Protein AF-A0AAD9QAN6-F1 (afdb_monomer_lite)

Sequence (415 aa):
MSTEQILPIGLWKPCEARKQFRTNPDLEGKSSSGYCAGYLQANLAILPASLADDFEQFCEINKAPCPLLYRSGVGEVTAGSFASDSDVSSKHLKELQCINVYNQHTLYTLGSFSCPMVVSMRPIKKDQIEKAVVVTSAYNSVHGAPIHIGDPTVIGIHNVNRPEFGCPSDIGDLIPVFWACGVTSSLAVRSAKSPLSFSHYPGSMFICDVTVDEYFTTHKAEHGKEEPRLVTLADHPNYLASVCSASAMTKIDKLAEILWRSPRQVGVSNGHLPFGDAFLKIAVRLSHASSIVICFLHENEILSTQRASTSDGILALLALVKAFQALHKKVRILTQHGTHLLQEKITACLAEEQITTDLVRVIEWDDSYDVKERLFDGKINHRLDAMVALQSVTKTENNKRDENDPFERFLQEGK

InterPro domains:
  IPR009906 D-glutamate cyclase-like domain [PF07286] (85-209)
  IPR038021 Putative hydro-lyase [SSF160920] (10-210)

Organism: Acropora cervicornis (NCBI:txid6130)

Foldseek 3Di:
DDPPPPDPQQPDQQVRVQVCCVPPPVCPLPFCPNHPPQFDWAWDKDDDPVCQVQLVVLCVQVVFQRPDPDDDDDVDQDPCVFANPGGNDDPDDDDDDDFDDQDDDWRDATDLFTDGWDKDKDFAAPVCLFVVQQVQLFQRNAFHGFPWKKDSVLSNDPDQQPHSDDHGDDNVNTIITITTHNCSSVVRQVSSVDPPMDIDNVNHTRTTNHGSVNCCVVVGDPCHPWGWGKAWLDDPPMTTIDIDTPVRVVVQVVVLVVVPVDVPDDDDDDPARPCHCVSVSVVVLQLQAQEEEEEQEDDDDLPPDPDDPPDPLLVVVLVVLVVCLVVVHQYEYEYQDDQVVSLVVSCVSCVVVVGDCPRYGYDHDDPPDDVVCVRDPDDDPPRRYYYHYRDDDPPPPPDDDPPPDVVVVVVVVVD

pLDDT: mean 77.27, std 16.22, range [31.88, 95.81]

Secondary structure (DSSP, 8-state):
--------TT---HHHHHHHHHH-GGGTT---TTSSTTEEEE--EE--HHHHHHHHHHHHHTTTT------PPTT---BTTTBTT-----S--------------BPPPBTTB--BPPEEEEEE-GGGHHHHHHHHHT-TTTT-S-SEEE-GGGGT-S-TTS-SSS-----TTSEEEEEE-THHHHHHHHHTT-TT-EEPPTT-PEEEEEEHHHHHHHS--TTTTPPEEEEEEE-SSS-EEEEEEHHHHHHHHHHHHHHH--TT-TT--SSS-TTTTHHHHHHHHHHH-SEEEEEEE--SSTTT-SS----HHHHHHHHHHHHHHHTT-EEEEEESS-HHHHHHHHHHHHHTTT---TTEEEEE--SSS-HHHHHSSSS--TTTSEEEEEE-----TTS---TT-HHHHHHHH--

Structure (mmCIF, N/CA/C/O backbone):
data_AF-A0AAD9QAN6-F1
#
_entry.id   AF-A0AAD9QAN6-F1
#
loop_
_atom_site.group_PDB
_atom_site.id
_atom_site.type_symbol
_atom_site.label_atom_id
_atom_site.label_alt_id
_atom_site.label_comp_id
_atom_site.label_asym_id
_atom_site.label_entity_id
_atom_site.label_seq_id
_atom_site.pdbx_PDB_ins_code
_atom_site.Cartn_x
_atom_site.Cartn_y
_atom_site.Cartn_z
_atom_site.occupancy
_atom_site.B_iso_or_equiv
_atom_site.auth_seq_id
_atom_site.auth_comp_id
_atom_site.auth_asym_id
_atom_site.auth_atom_id
_atom_site.pdbx_PDB_model_num
ATOM 1 N N . MET A 1 1 ? 22.913 -11.140 -47.896 1.00 32.59 1 MET A N 1
ATOM 2 C CA . MET A 1 1 ? 21.792 -10.475 -47.204 1.00 32.59 1 MET A CA 1
ATOM 3 C C . MET A 1 1 ? 20.994 -11.558 -46.506 1.00 32.59 1 MET A C 1
ATOM 5 O O . MET A 1 1 ? 20.189 -12.218 -47.147 1.00 32.59 1 MET A O 1
ATOM 9 N N . SER A 1 2 ? 21.312 -11.838 -45.245 1.00 32.47 2 SER A N 1
ATOM 10 C CA . SER A 1 2 ? 20.499 -12.721 -44.413 1.00 32.47 2 SER A CA 1
ATOM 11 C C . SER A 1 2 ? 19.299 -11.914 -43.936 1.00 32.47 2 SER A C 1
ATOM 13 O O . SER A 1 2 ? 19.459 -10.947 -43.197 1.00 32.47 2 SER A O 1
ATOM 15 N N . THR A 1 3 ? 18.113 -12.272 -44.407 1.00 35.22 3 THR A N 1
ATOM 16 C CA . THR A 1 3 ? 16.846 -11.828 -43.833 1.00 35.22 3 THR A CA 1
ATOM 17 C C . THR A 1 3 ? 16.792 -12.321 -42.388 1.00 35.22 3 THR A C 1
ATOM 19 O O . THR A 1 3 ? 16.498 -13.490 -42.148 1.00 35.22 3 THR A O 1
ATOM 22 N N . GLU A 1 4 ? 17.145 -11.456 -41.427 1.00 40.34 4 GLU A N 1
ATOM 23 C CA . GLU A 1 4 ? 16.850 -11.681 -40.009 1.00 40.34 4 GLU A CA 1
ATOM 24 C C . GLU A 1 4 ? 15.336 -11.912 -39.915 1.00 40.34 4 GLU A C 1
ATOM 26 O O . GLU A 1 4 ? 14.538 -11.006 -40.161 1.00 40.34 4 GLU A O 1
ATOM 31 N N . GLN A 1 5 ? 14.937 -13.161 -39.657 1.00 37.56 5 GLN A N 1
ATOM 32 C CA . GLN A 1 5 ? 13.558 -13.494 -39.333 1.00 37.56 5 GLN A CA 1
ATOM 33 C C . GLN A 1 5 ? 13.184 -12.667 -38.105 1.00 37.56 5 GLN A C 1
ATOM 35 O O . GLN A 1 5 ? 13.717 -12.889 -37.019 1.00 37.56 5 GLN A O 1
ATOM 40 N N . ILE A 1 6 ? 12.293 -11.694 -38.290 1.00 45.66 6 ILE A N 1
ATOM 41 C CA . ILE A 1 6 ? 11.692 -10.943 -37.193 1.00 45.66 6 ILE A CA 1
ATOM 42 C C . ILE A 1 6 ? 10.898 -11.970 -36.384 1.00 45.66 6 ILE A C 1
ATOM 44 O O . ILE A 1 6 ? 9.807 -12.380 -36.782 1.00 45.66 6 ILE A O 1
ATOM 48 N N . LEU A 1 7 ? 11.497 -12.457 -35.294 1.00 47.81 7 LEU A N 1
ATOM 49 C CA . LEU A 1 7 ? 10.829 -13.325 -34.331 1.00 47.81 7 LEU A CA 1
ATOM 50 C C . LEU A 1 7 ? 9.516 -12.649 -33.907 1.00 47.81 7 LEU A C 1
ATOM 52 O O . LEU A 1 7 ? 9.515 -11.430 -33.701 1.00 47.81 7 LEU A O 1
ATOM 56 N N . PRO A 1 8 ? 8.406 -13.397 -33.785 1.00 51.81 8 PRO A N 1
ATOM 57 C CA . PRO A 1 8 ? 7.130 -12.813 -33.405 1.00 51.81 8 PRO A CA 1
ATOM 58 C C . PRO A 1 8 ? 7.237 -12.111 -32.045 1.00 51.81 8 PRO A C 1
ATOM 60 O O . PRO A 1 8 ? 7.997 -12.527 -31.164 1.00 51.81 8 PRO A O 1
ATOM 63 N N . ILE A 1 9 ? 6.455 -11.037 -31.902 1.00 53.75 9 ILE A N 1
ATOM 64 C CA . ILE A 1 9 ? 6.260 -10.261 -30.671 1.00 53.75 9 ILE A CA 1
ATOM 65 C C . ILE A 1 9 ? 6.016 -11.245 -29.513 1.00 53.75 9 ILE A C 1
ATOM 67 O O . ILE A 1 9 ? 4.981 -11.906 -29.478 1.00 53.75 9 ILE A O 1
ATOM 71 N N . GLY A 1 10 ? 7.002 -11.396 -28.621 1.00 57.03 10 GLY A N 1
ATOM 72 C CA . GLY A 1 10 ? 6.934 -12.292 -27.455 1.00 57.03 10 GLY A CA 1
ATOM 73 C C . GLY A 1 10 ? 8.056 -13.332 -27.305 1.00 57.03 10 GLY A C 1
ATOM 74 O O . GLY A 1 10 ? 8.149 -13.933 -26.239 1.00 57.03 10 GLY A O 1
ATOM 75 N N . LEU A 1 11 ? 8.932 -13.533 -28.302 1.00 68.94 11 LEU A N 1
ATOM 76 C CA . LEU A 1 11 ? 10.045 -14.511 -28.226 1.00 68.94 11 LEU A CA 1
ATOM 77 C C . LEU A 1 11 ? 11.456 -13.901 -28.198 1.00 68.94 11 LEU A C 1
ATOM 79 O O . LEU A 1 11 ? 12.442 -14.634 -28.244 1.00 68.94 11 LEU A O 1
ATOM 83 N N . TRP A 1 12 ? 11.577 -12.576 -28.139 1.00 83.25 12 TRP A N 1
ATOM 84 C CA . TRP A 1 12 ? 12.886 -11.922 -28.108 1.00 83.25 12 TRP A CA 1
ATOM 85 C C . TRP A 1 12 ? 13.634 -12.202 -26.810 1.00 83.25 12 TRP A C 1
ATOM 87 O O . TRP A 1 12 ? 13.055 -12.159 -25.720 1.00 83.25 12 TRP A O 1
ATOM 97 N N . LYS A 1 13 ? 14.949 -12.400 -26.927 1.00 88.94 13 LYS A N 1
ATOM 98 C CA . LYS A 1 13 ? 15.855 -12.259 -25.784 1.00 88.94 13 LYS A CA 1
ATOM 99 C C . LYS A 1 13 ? 15.938 -10.782 -25.368 1.00 88.94 13 LYS A C 1
ATOM 101 O O . LYS A 1 13 ? 15.764 -9.907 -26.219 1.00 88.94 13 LYS A O 1
ATOM 106 N N . PRO A 1 14 ? 16.251 -10.470 -24.099 1.00 92.31 14 PRO A N 1
ATOM 107 C CA . PRO A 1 14 ? 16.346 -9.087 -23.622 1.00 92.31 14 PRO A CA 1
ATOM 108 C C . PRO A 1 14 ? 17.206 -8.153 -24.490 1.00 92.31 14 PRO A C 1
ATOM 110 O O . PRO A 1 14 ? 16.765 -7.055 -24.829 1.00 92.31 14 PRO A O 1
ATOM 113 N N . CYS A 1 15 ? 18.392 -8.596 -24.919 1.00 91.38 15 CYS A N 1
ATOM 114 C CA . CYS A 1 15 ? 19.275 -7.809 -25.788 1.00 91.38 15 CYS A CA 1
ATOM 115 C C . CYS A 1 15 ? 18.657 -7.521 -27.168 1.00 91.38 15 CYS A C 1
ATOM 117 O O . CYS A 1 15 ? 18.738 -6.403 -27.678 1.00 91.38 15 CYS A O 1
ATOM 119 N N . GLU A 1 16 ? 17.965 -8.499 -27.757 1.00 90.19 16 GLU A N 1
ATOM 120 C CA . GLU A 1 16 ? 17.254 -8.339 -29.028 1.00 90.19 16 GLU A CA 1
ATOM 121 C C . GLU A 1 16 ? 16.113 -7.332 -28.882 1.00 90.19 16 GLU A C 1
ATOM 123 O O . GLU A 1 16 ? 15.977 -6.438 -29.715 1.00 90.19 16 GLU A O 1
ATOM 128 N N . ALA A 1 17 ? 15.343 -7.417 -27.793 1.00 90.12 17 ALA A N 1
ATOM 129 C CA . ALA A 1 17 ? 14.274 -6.469 -27.509 1.00 90.12 17 ALA A CA 1
ATOM 130 C C . ALA A 1 17 ? 14.817 -5.043 -27.335 1.00 90.12 17 ALA A C 1
ATOM 132 O O . ALA A 1 17 ? 14.323 -4.121 -27.984 1.00 90.12 17 ALA A O 1
ATOM 133 N N . ARG A 1 18 ? 15.877 -4.850 -26.535 1.00 90.38 18 ARG A N 1
ATOM 134 C CA . ARG A 1 18 ? 16.528 -3.536 -26.371 1.00 90.38 18 ARG A CA 1
ATOM 135 C C . ARG A 1 18 ? 17.054 -2.989 -27.700 1.00 90.38 18 ARG A C 1
ATOM 137 O O . ARG A 1 18 ? 16.870 -1.806 -27.981 1.00 90.38 18 ARG A O 1
ATOM 144 N N . LYS A 1 19 ? 17.649 -3.835 -28.552 1.00 89.62 19 LYS A N 1
ATOM 145 C CA . LYS A 1 19 ? 18.063 -3.456 -29.914 1.00 89.62 19 LYS A CA 1
ATOM 146 C C . LYS A 1 19 ? 16.864 -2.981 -30.740 1.00 89.62 19 LYS A C 1
ATOM 148 O O . LYS A 1 19 ? 16.941 -1.900 -31.313 1.00 89.62 19 LYS A O 1
ATOM 153 N N . GLN A 1 20 ? 15.759 -3.730 -30.749 1.00 89.25 20 GLN A N 1
ATOM 154 C CA . GLN A 1 20 ? 14.541 -3.367 -31.481 1.00 89.25 20 GLN A CA 1
ATOM 155 C C . GLN A 1 20 ? 13.954 -2.034 -31.001 1.00 89.25 20 GLN A C 1
ATOM 157 O O . GLN A 1 20 ? 13.713 -1.161 -31.828 1.00 89.25 20 GLN A O 1
ATOM 162 N N . PHE A 1 21 ? 13.809 -1.818 -29.689 1.00 87.44 21 PHE A N 1
ATOM 163 C CA . PHE A 1 21 ? 13.335 -0.535 -29.147 1.00 87.44 21 PHE A CA 1
ATOM 164 C C . PHE A 1 21 ? 14.256 0.645 -29.495 1.00 87.44 21 PHE A C 1
ATOM 166 O O . PHE A 1 21 ? 13.785 1.771 -29.628 1.00 87.44 21 PHE A O 1
ATOM 173 N N . ARG A 1 22 ? 15.561 0.401 -29.671 1.00 85.31 22 ARG A N 1
ATOM 174 C CA . ARG A 1 22 ? 16.538 1.432 -30.049 1.00 85.31 22 ARG A CA 1
ATOM 175 C C . ARG A 1 22 ? 16.505 1.771 -31.541 1.00 85.31 22 ARG A C 1
ATOM 177 O O . ARG A 1 22 ? 16.768 2.914 -31.904 1.00 85.31 22 ARG A O 1
ATOM 184 N N . THR A 1 23 ? 16.250 0.788 -32.407 1.00 87.06 23 THR A N 1
ATOM 185 C CA . THR A 1 23 ? 16.418 0.943 -33.863 1.00 87.06 23 THR A CA 1
ATOM 186 C C . THR A 1 23 ? 15.120 0.982 -34.657 1.00 87.06 23 THR A C 1
ATOM 188 O O . THR A 1 23 ? 15.164 1.387 -35.814 1.00 87.06 23 THR A O 1
ATOM 191 N N . ASN A 1 24 ? 13.993 0.544 -34.089 1.00 87.00 24 ASN A N 1
ATOM 192 C CA . ASN A 1 24 ? 12.708 0.463 -34.780 1.00 87.00 24 ASN A CA 1
ATOM 193 C C . ASN A 1 24 ? 11.779 1.627 -34.368 1.00 87.00 24 ASN A C 1
ATOM 195 O O . ASN A 1 24 ? 11.236 1.600 -33.260 1.00 87.00 24 ASN A O 1
ATOM 199 N N . PRO A 1 25 ? 11.543 2.619 -35.250 1.00 83.69 25 PRO A N 1
ATOM 200 C CA . PRO A 1 25 ? 10.661 3.752 -34.962 1.00 83.69 25 PRO A CA 1
ATOM 201 C C . PRO A 1 25 ? 9.211 3.354 -34.653 1.00 83.69 25 PRO A C 1
ATOM 203 O O . PRO A 1 25 ? 8.543 4.040 -33.884 1.00 83.69 25 PRO A O 1
ATOM 206 N N . ASP A 1 26 ? 8.724 2.226 -35.183 1.00 85.38 26 ASP A N 1
ATOM 207 C CA . ASP A 1 26 ? 7.343 1.769 -34.959 1.00 85.38 26 ASP A CA 1
ATOM 208 C C . ASP A 1 26 ? 7.092 1.326 -33.507 1.00 85.38 26 ASP A C 1
ATOM 210 O O . ASP A 1 26 ? 5.942 1.233 -33.057 1.00 85.38 26 ASP A O 1
ATOM 214 N N . LEU A 1 27 ? 8.171 1.048 -32.766 1.00 81.62 27 LEU A N 1
ATOM 215 C CA . LEU A 1 27 ? 8.137 0.668 -31.356 1.00 81.62 27 LEU A CA 1
ATOM 216 C C . LEU A 1 27 ? 8.284 1.861 -30.404 1.00 81.62 27 LEU A C 1
ATOM 218 O O . LEU A 1 27 ? 8.189 1.683 -29.188 1.00 81.62 27 LEU A O 1
ATOM 222 N N . GLU A 1 28 ? 8.477 3.077 -30.916 1.00 79.00 28 GLU A N 1
ATOM 223 C CA . GLU A 1 28 ? 8.633 4.265 -30.081 1.00 79.00 28 GLU A CA 1
ATOM 224 C C . GLU A 1 28 ? 7.360 4.530 -29.253 1.00 79.00 28 GLU A C 1
ATOM 226 O O . GLU A 1 28 ? 6.257 4.675 -29.783 1.00 79.00 28 GLU A O 1
ATOM 231 N N . GLY A 1 29 ? 7.504 4.572 -27.923 1.00 74.00 29 GLY A N 1
ATOM 232 C CA . GLY A 1 29 ? 6.384 4.750 -26.990 1.00 74.00 29 GLY A CA 1
ATOM 233 C C . GLY A 1 29 ? 5.428 3.553 -26.898 1.00 74.00 29 GLY A C 1
ATOM 234 O O . GLY A 1 29 ? 4.379 3.659 -26.263 1.00 74.00 29 GLY A O 1
ATOM 235 N N . LYS A 1 30 ? 5.754 2.410 -27.520 1.00 80.31 30 LYS A N 1
ATOM 236 C CA . LYS A 1 30 ? 4.988 1.170 -27.349 1.00 80.31 30 LYS A CA 1
ATOM 237 C C . LYS A 1 30 ? 5.286 0.535 -25.995 1.00 80.31 30 LYS A C 1
ATOM 239 O O . LYS A 1 30 ? 6.356 0.719 -25.412 1.00 80.31 30 LYS A O 1
ATOM 244 N N . SER A 1 31 ? 4.324 -0.238 -25.501 1.00 81.12 31 SER A N 1
ATOM 245 C CA . SER A 1 31 ? 4.491 -0.959 -24.245 1.00 81.12 31 SER A CA 1
ATOM 246 C C . SER A 1 31 ? 5.519 -2.090 -24.373 1.00 81.12 31 SER A C 1
ATOM 248 O O . SER A 1 31 ? 5.536 -2.803 -25.374 1.00 81.12 31 SER A O 1
ATOM 250 N N . SER A 1 32 ? 6.331 -2.281 -23.330 1.00 83.69 32 SER A N 1
ATOM 251 C CA . SER A 1 32 ? 7.203 -3.442 -23.117 1.00 83.69 32 SER A CA 1
ATOM 252 C C . SER A 1 32 ? 6.453 -4.659 -22.556 1.00 83.69 32 SER A C 1
ATOM 254 O O . SER A 1 32 ? 7.053 -5.721 -22.370 1.00 83.69 32 SER A O 1
ATOM 256 N N . SER A 1 33 ? 5.149 -4.532 -22.278 1.00 79.25 33 SER A N 1
ATOM 257 C CA . SER A 1 33 ? 4.324 -5.622 -21.756 1.00 79.25 33 SER A CA 1
ATOM 258 C C . SER A 1 33 ? 4.270 -6.790 -22.742 1.00 79.25 33 SER A C 1
ATOM 260 O O . SER A 1 33 ? 4.086 -6.598 -23.943 1.00 79.25 33 SER A O 1
ATOM 262 N N . GLY A 1 34 ? 4.446 -8.009 -22.232 1.00 77.12 34 GLY A N 1
ATOM 263 C CA . GLY A 1 34 ? 4.433 -9.236 -23.033 1.00 77.12 34 GLY A CA 1
ATOM 264 C C . GLY A 1 34 ? 5.744 -9.553 -23.763 1.00 77.12 34 GLY A C 1
ATOM 265 O O . GLY A 1 34 ? 5.877 -10.657 -24.286 1.00 77.12 34 GLY A O 1
ATOM 266 N N . TYR A 1 35 ? 6.730 -8.650 -23.765 1.00 85.75 35 TYR A N 1
ATOM 267 C CA . TYR A 1 35 ? 8.072 -8.943 -24.276 1.00 85.75 35 TYR A CA 1
ATOM 268 C C . TYR A 1 35 ? 8.954 -9.562 -23.188 1.00 85.75 35 TYR A C 1
ATOM 270 O O . TYR A 1 35 ? 8.896 -9.153 -22.028 1.00 85.75 35 TYR A O 1
ATOM 278 N N . CYS A 1 36 ? 9.800 -10.521 -23.582 1.00 87.69 36 CYS A N 1
ATOM 279 C CA . CYS A 1 36 ? 10.790 -11.164 -22.712 1.00 87.69 36 CYS A CA 1
ATOM 280 C C . CYS A 1 36 ? 10.171 -11.732 -21.417 1.00 87.69 36 CYS A C 1
ATOM 282 O O . CYS A 1 36 ? 10.612 -11.413 -20.314 1.00 87.69 36 CYS A O 1
ATOM 284 N N . ALA A 1 37 ? 9.125 -12.557 -21.540 1.00 85.94 37 ALA A N 1
ATOM 285 C CA . ALA A 1 37 ? 8.458 -13.162 -20.387 1.00 85.94 37 ALA A CA 1
ATOM 286 C C . ALA A 1 37 ? 9.455 -13.917 -19.481 1.00 85.94 37 ALA A C 1
ATOM 288 O O . ALA A 1 37 ? 10.302 -14.662 -19.968 1.00 85.94 37 ALA A O 1
ATOM 289 N N . GLY A 1 38 ? 9.347 -13.713 -18.165 1.00 87.00 38 GLY A N 1
ATOM 290 C CA . GLY A 1 38 ? 10.261 -14.281 -17.164 1.00 87.00 38 GLY A CA 1
ATOM 291 C C . GLY A 1 38 ? 11.486 -13.414 -16.848 1.00 87.00 38 GLY A C 1
ATOM 292 O O . GLY A 1 38 ? 12.133 -13.640 -15.826 1.00 87.00 38 GLY A O 1
ATOM 293 N N . TYR A 1 39 ? 11.775 -12.391 -17.656 1.00 91.12 39 TYR A N 1
ATOM 294 C CA . TYR A 1 39 ? 12.833 -11.421 -17.371 1.00 91.12 39 TYR A CA 1
ATOM 295 C C . TYR A 1 39 ? 12.327 -10.249 -16.535 1.00 91.12 39 TYR A C 1
ATOM 297 O O . TYR A 1 39 ? 11.172 -9.829 -16.649 1.00 91.12 39 TYR A O 1
ATOM 305 N N . LEU A 1 40 ? 13.205 -9.716 -15.685 1.00 90.38 40 LEU A N 1
ATOM 306 C CA . LEU A 1 40 ? 12.904 -8.544 -14.877 1.00 90.38 40 LEU A CA 1
ATOM 307 C C . LEU A 1 40 ? 12.719 -7.320 -15.788 1.00 90.38 40 LEU A C 1
ATOM 309 O O . LEU A 1 40 ? 13.498 -7.088 -16.715 1.00 90.38 40 LEU A O 1
ATOM 313 N N . GLN A 1 41 ? 11.687 -6.525 -15.512 1.00 90.31 41 GLN A N 1
ATOM 314 C CA . GLN A 1 41 ? 11.492 -5.217 -16.130 1.00 90.31 41 GLN A CA 1
ATOM 315 C C . GLN A 1 41 ? 11.511 -4.147 -15.040 1.00 90.31 41 GLN A C 1
ATOM 317 O O . GLN A 1 41 ? 10.842 -4.285 -14.016 1.00 90.31 41 GLN A O 1
ATOM 322 N N . ALA A 1 42 ? 12.271 -3.080 -15.265 1.00 90.31 42 ALA A N 1
ATOM 323 C CA . ALA A 1 42 ? 12.504 -2.021 -14.297 1.00 90.31 42 ALA A CA 1
ATOM 324 C C . ALA A 1 42 ? 11.924 -0.684 -14.768 1.00 90.31 42 ALA A C 1
ATOM 326 O O . ALA A 1 42 ? 11.982 -0.325 -15.947 1.00 90.31 42 ALA A O 1
ATOM 327 N N . ASN A 1 43 ? 11.398 0.082 -13.815 1.00 89.94 43 ASN A N 1
ATOM 328 C CA . ASN A 1 43 ? 11.142 1.502 -14.021 1.00 89.94 43 A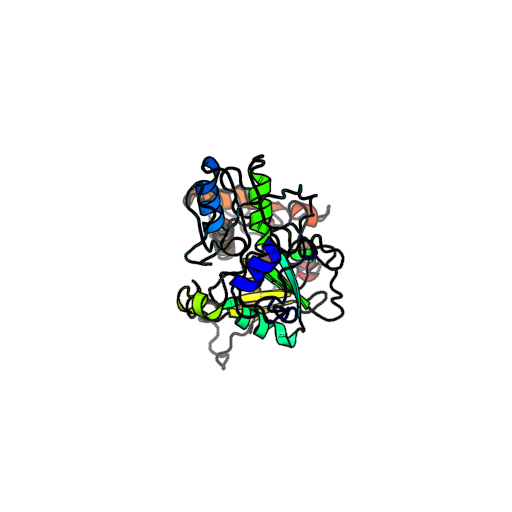SN A CA 1
ATOM 329 C C . ASN A 1 43 ? 12.480 2.255 -14.050 1.00 89.94 43 ASN A C 1
ATOM 331 O O . ASN A 1 43 ? 13.446 1.836 -13.417 1.00 89.94 43 ASN A O 1
ATOM 335 N N . LEU A 1 44 ? 12.524 3.378 -14.765 1.00 89.88 44 LEU A N 1
ATOM 336 C CA . LEU A 1 44 ? 13.721 4.212 -14.896 1.00 89.88 44 LEU A CA 1
ATOM 337 C C . LEU A 1 44 ? 13.483 5.617 -14.338 1.00 89.88 44 LEU A C 1
ATOM 339 O O . LEU A 1 44 ? 12.464 6.238 -14.650 1.00 89.88 44 LEU A O 1
ATOM 343 N N . ALA A 1 45 ? 14.454 6.126 -13.585 1.00 91.88 45 ALA A N 1
ATOM 344 C CA . ALA A 1 45 ? 14.544 7.504 -13.119 1.00 91.88 45 ALA A CA 1
ATOM 345 C C . ALA A 1 45 ? 15.963 8.026 -13.383 1.00 91.88 45 ALA A C 1
ATOM 347 O O . ALA A 1 45 ? 16.939 7.394 -12.990 1.00 91.88 45 ALA A O 1
ATOM 348 N N . ILE A 1 46 ? 16.075 9.173 -14.049 1.00 91.44 46 ILE A N 1
ATOM 349 C CA . ILE A 1 46 ? 17.336 9.877 -14.300 1.00 91.44 46 ILE A CA 1
ATOM 350 C C . ILE A 1 46 ? 17.182 11.273 -13.713 1.00 91.44 46 ILE A C 1
ATOM 352 O O . ILE A 1 46 ? 16.199 11.953 -13.998 1.00 91.44 46 ILE A O 1
ATOM 356 N N . LEU A 1 47 ? 18.136 11.702 -12.896 1.00 93.12 47 LEU A N 1
ATOM 357 C CA . LEU A 1 47 ? 18.101 12.989 -12.209 1.00 93.12 47 LEU A CA 1
ATOM 358 C C . LEU A 1 47 ? 19.519 13.563 -12.051 1.00 93.12 47 LEU A C 1
ATOM 360 O O . LEU A 1 47 ? 20.496 12.818 -12.162 1.00 93.12 47 LEU A O 1
ATOM 364 N N . PRO A 1 48 ? 19.663 14.875 -11.787 1.00 93.69 48 PRO A N 1
ATOM 365 C CA . PRO A 1 48 ? 20.957 15.473 -11.476 1.00 93.69 48 PRO A CA 1
ATOM 366 C C . PRO A 1 48 ? 21.622 14.813 -10.267 1.00 93.69 48 PRO A C 1
ATOM 368 O O . PRO A 1 48 ? 20.949 14.461 -9.299 1.00 93.69 48 PRO A O 1
ATOM 371 N N . ALA A 1 49 ? 22.956 14.745 -10.282 1.00 94.00 49 ALA A N 1
ATOM 372 C CA . ALA A 1 49 ? 23.742 14.165 -9.191 1.00 94.00 49 ALA A CA 1
ATOM 373 C C . ALA A 1 49 ? 23.418 14.785 -7.819 1.00 94.00 49 ALA A C 1
ATOM 375 O O . ALA A 1 49 ? 23.399 14.079 -6.819 1.00 94.00 49 ALA A O 1
ATOM 376 N N . SER A 1 50 ? 23.085 16.079 -7.781 1.00 94.69 50 SER A N 1
ATOM 377 C CA . SER A 1 50 ? 22.716 16.798 -6.555 1.00 94.69 50 SER A CA 1
ATOM 378 C C . SER A 1 50 ? 21.422 16.315 -5.89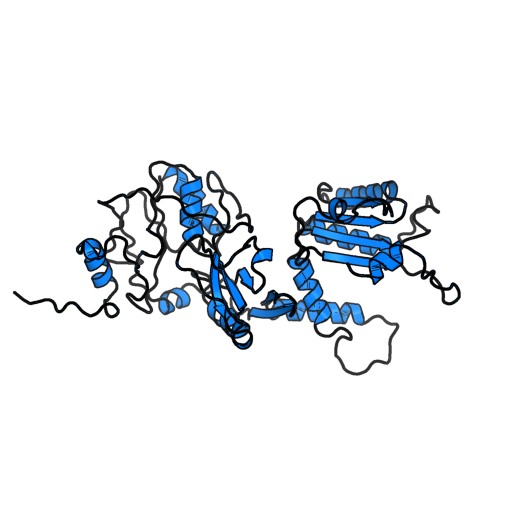3 1.00 94.69 50 SER A C 1
ATOM 380 O O . SER A 1 50 ? 21.181 16.662 -4.747 1.00 94.69 50 SER A O 1
ATOM 382 N N . LEU A 1 51 ? 20.569 15.579 -6.611 1.00 95.12 51 LEU A N 1
ATOM 383 C CA . LEU A 1 51 ? 19.314 15.028 -6.090 1.00 95.12 51 LEU A CA 1
ATOM 384 C C . LEU A 1 51 ? 19.398 13.511 -5.845 1.00 95.12 51 LEU A C 1
ATOM 386 O O . LEU A 1 51 ? 18.441 12.921 -5.351 1.00 95.12 51 LEU A O 1
ATOM 390 N N . ALA A 1 52 ? 20.505 12.869 -6.234 1.00 93.56 52 ALA A N 1
ATOM 391 C CA . ALA A 1 52 ? 20.606 11.414 -6.300 1.00 93.56 52 ALA A CA 1
ATOM 392 C C . ALA A 1 52 ? 20.587 10.748 -4.920 1.00 93.56 52 ALA A C 1
ATOM 394 O O . ALA A 1 52 ? 19.898 9.746 -4.750 1.00 93.56 52 ALA A O 1
ATOM 395 N N . ASP A 1 53 ? 21.289 11.323 -3.943 1.00 95.06 53 ASP A N 1
ATOM 396 C CA . ASP A 1 53 ? 21.352 10.771 -2.585 1.00 95.06 53 ASP A CA 1
ATOM 397 C C . ASP A 1 53 ? 20.004 10.901 -1.861 1.00 95.06 53 ASP A C 1
ATOM 399 O O . ASP A 1 53 ? 19.519 9.936 -1.272 1.00 95.06 53 ASP A O 1
ATOM 403 N N . ASP A 1 54 ? 19.348 12.060 -1.984 1.00 94.75 54 ASP A N 1
ATOM 404 C CA . ASP A 1 54 ? 17.994 12.276 -1.462 1.00 94.75 54 ASP A CA 1
ATOM 405 C C . ASP A 1 54 ? 16.988 11.315 -2.111 1.00 94.75 54 ASP A C 1
ATOM 407 O O . ASP A 1 54 ? 16.089 10.807 -1.446 1.00 94.75 54 ASP A O 1
ATOM 411 N N . PHE A 1 55 ? 17.120 11.040 -3.413 1.00 94.69 55 PHE A N 1
ATOM 412 C CA . PHE A 1 55 ? 16.212 10.126 -4.102 1.00 94.69 55 PHE A CA 1
ATOM 413 C C . PHE A 1 55 ? 16.421 8.672 -3.674 1.00 94.69 55 PHE A C 1
ATOM 415 O O . PHE A 1 55 ? 15.451 7.950 -3.459 1.00 94.69 55 PHE A O 1
ATOM 422 N N . GLU A 1 56 ? 17.673 8.245 -3.507 1.00 95.06 56 GLU A N 1
ATOM 423 C CA . GLU A 1 56 ? 17.996 6.911 -2.998 1.00 95.06 56 GLU A CA 1
ATOM 424 C C . GLU A 1 56 ? 17.425 6.705 -1.592 1.00 95.06 56 GLU A C 1
ATOM 426 O O . GLU A 1 56 ? 16.732 5.717 -1.346 1.00 95.06 56 GLU A O 1
ATOM 431 N N . GLN A 1 57 ? 17.622 7.671 -0.694 1.00 93.88 57 GLN A N 1
ATOM 432 C CA . GLN A 1 57 ? 17.028 7.622 0.641 1.00 93.88 57 GLN A CA 1
ATOM 433 C C . GLN A 1 57 ? 15.494 7.660 0.591 1.00 93.88 57 GLN A C 1
ATOM 435 O O . GLN A 1 57 ? 14.840 6.952 1.355 1.00 93.88 57 GLN A O 1
ATOM 440 N N . PHE A 1 58 ? 14.902 8.428 -0.331 1.00 92.75 58 PHE A N 1
ATOM 441 C CA . PHE A 1 58 ? 13.455 8.436 -0.551 1.00 92.75 58 PHE A CA 1
ATOM 442 C C . PHE A 1 58 ? 12.938 7.056 -0.986 1.00 92.75 58 PHE A C 1
ATOM 444 O O . PHE A 1 58 ? 11.873 6.633 -0.533 1.0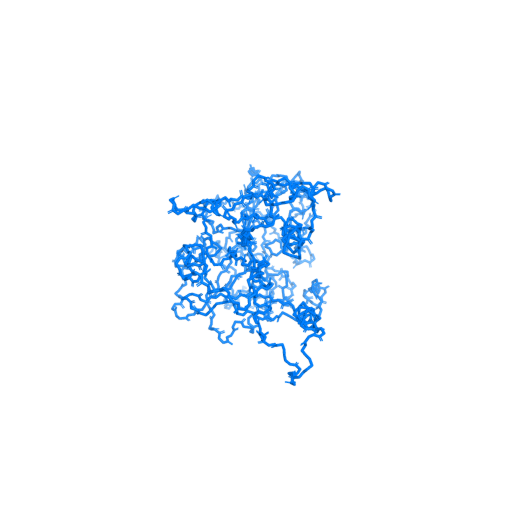0 92.75 58 PHE A O 1
ATOM 451 N N . CYS A 1 59 ? 13.671 6.336 -1.839 1.00 92.50 59 CYS A N 1
ATOM 452 C CA . CYS A 1 59 ? 13.345 4.958 -2.205 1.00 92.50 59 CYS A CA 1
ATOM 453 C C . CYS A 1 59 ? 13.499 4.000 -1.014 1.00 92.50 59 CYS A C 1
ATOM 455 O O . CYS A 1 59 ? 12.620 3.170 -0.791 1.00 92.50 59 CYS A O 1
ATOM 457 N N . GLU A 1 60 ? 14.550 4.157 -0.206 1.00 90.56 60 GLU A N 1
ATOM 458 C CA . GLU A 1 60 ? 14.825 3.299 0.954 1.00 90.56 60 GLU A CA 1
ATOM 459 C C . GLU A 1 60 ? 13.755 3.411 2.050 1.00 90.56 60 GLU A C 1
ATOM 461 O O . GLU A 1 60 ? 13.384 2.411 2.660 1.00 90.56 60 GLU A O 1
ATOM 466 N N . ILE A 1 61 ? 13.199 4.603 2.284 1.00 89.25 61 ILE A N 1
ATOM 467 C CA . ILE A 1 61 ? 12.084 4.781 3.233 1.00 89.25 61 ILE A CA 1
ATOM 468 C C . ILE A 1 61 ? 10.721 4.402 2.625 1.00 89.25 61 ILE A C 1
ATOM 470 O O . ILE A 1 61 ? 9.764 4.166 3.359 1.00 89.25 61 ILE A O 1
ATOM 474 N N . ASN A 1 62 ? 10.619 4.308 1.292 1.00 89.00 62 ASN A N 1
ATOM 475 C CA . ASN A 1 62 ? 9.394 3.978 0.557 1.00 89.00 62 ASN A CA 1
ATOM 476 C C . ASN A 1 62 ? 9.575 2.726 -0.333 1.00 89.00 62 ASN A C 1
ATOM 478 O O . ASN A 1 62 ? 9.200 2.732 -1.508 1.00 89.00 62 ASN A O 1
ATOM 482 N N . LYS A 1 63 ? 10.121 1.631 0.218 1.00 87.38 63 LYS A N 1
ATOM 483 C CA . LYS A 1 63 ? 10.495 0.417 -0.546 1.00 87.38 63 LYS A CA 1
ATOM 484 C C . LYS A 1 63 ? 9.358 -0.239 -1.317 1.00 87.38 63 LYS A C 1
ATOM 486 O O . LYS A 1 63 ? 9.584 -0.760 -2.401 1.00 87.38 63 LYS A O 1
ATOM 491 N N . ALA A 1 64 ? 8.143 -0.240 -0.763 1.00 84.38 64 ALA A N 1
ATOM 492 C CA . ALA A 1 64 ? 7.002 -0.907 -1.391 1.00 84.38 64 ALA A CA 1
ATOM 493 C C . ALA A 1 64 ? 6.650 -0.299 -2.767 1.00 84.38 64 ALA A C 1
ATOM 495 O O . ALA A 1 64 ? 6.560 -1.047 -3.738 1.00 84.38 64 ALA A O 1
ATOM 496 N N . PRO A 1 65 ? 6.472 1.029 -2.902 1.00 85.75 65 PRO A N 1
ATOM 497 C CA . PRO A 1 65 ? 6.255 1.653 -4.207 1.00 85.75 65 PRO A CA 1
ATOM 498 C C . PRO A 1 65 ? 7.531 1.980 -4.984 1.00 85.75 65 PRO A C 1
ATOM 500 O O . PRO A 1 65 ? 7.446 2.158 -6.196 1.00 85.75 65 PRO A O 1
ATOM 503 N N . CYS A 1 66 ? 8.686 2.090 -4.326 1.00 90.81 66 CYS A N 1
ATOM 504 C CA . CYS A 1 66 ? 9.942 2.499 -4.952 1.00 90.81 66 CYS A CA 1
ATOM 505 C C . CYS A 1 66 ? 11.090 1.521 -4.634 1.00 90.81 66 CYS A C 1
ATOM 507 O O . CYS A 1 66 ? 12.096 1.945 -4.063 1.00 90.81 66 CYS A O 1
ATOM 509 N N . PRO A 1 67 ? 10.983 0.227 -4.993 1.00 89.94 67 PRO A N 1
ATOM 510 C CA . PRO A 1 67 ? 12.075 -0.714 -4.780 1.00 89.94 67 PRO A CA 1
ATOM 511 C C . PRO A 1 67 ? 13.250 -0.349 -5.695 1.00 89.94 67 PRO A C 1
ATOM 513 O O . PRO A 1 67 ? 13.161 -0.460 -6.922 1.00 89.94 67 PRO A O 1
ATOM 516 N N . LEU A 1 68 ? 14.353 0.118 -5.106 1.00 91.25 68 LEU A N 1
ATOM 517 C CA . LEU A 1 68 ? 15.545 0.498 -5.857 1.00 91.25 68 LEU A CA 1
ATOM 518 C C . LEU A 1 68 ? 16.331 -0.756 -6.256 1.00 91.25 68 LEU A C 1
ATOM 520 O O . LEU A 1 68 ? 16.909 -1.437 -5.415 1.00 91.25 68 LEU A O 1
ATOM 524 N N . LEU A 1 69 ? 16.344 -1.061 -7.555 1.00 90.25 69 LEU A N 1
ATOM 525 C CA . LEU A 1 69 ? 17.047 -2.231 -8.093 1.00 90.25 69 LEU A CA 1
ATOM 526 C C . LEU A 1 69 ? 18.530 -1.948 -8.363 1.00 90.25 69 LEU A C 1
ATOM 528 O O . LEU A 1 69 ? 19.377 -2.812 -8.155 1.00 90.25 69 LEU A O 1
ATOM 532 N N . TYR A 1 70 ? 18.832 -0.751 -8.868 1.00 90.81 70 TYR A N 1
ATOM 533 C CA . TYR A 1 70 ? 20.169 -0.356 -9.297 1.00 90.81 70 TYR A CA 1
ATOM 534 C C . TYR A 1 70 ? 20.316 1.168 -9.304 1.00 90.81 70 TYR A C 1
ATOM 536 O O . TYR A 1 70 ? 19.394 1.882 -9.704 1.00 90.81 70 TYR A O 1
ATOM 544 N N . ARG A 1 71 ? 21.504 1.647 -8.921 1.00 92.94 71 ARG A N 1
ATOM 545 C CA . ARG A 1 71 ? 21.941 3.042 -9.026 1.00 92.94 71 ARG A CA 1
ATOM 546 C C . ARG A 1 71 ? 23.224 3.085 -9.859 1.00 92.94 71 ARG A C 1
ATOM 548 O O . ARG A 1 71 ? 24.203 2.435 -9.502 1.00 92.94 71 ARG A O 1
ATOM 555 N N . SER A 1 72 ? 23.214 3.835 -10.959 1.00 92.38 72 SER A N 1
ATOM 556 C CA . SER A 1 72 ? 24.397 4.030 -11.804 1.00 92.38 72 SER A CA 1
ATOM 557 C C . SER A 1 72 ? 25.357 5.061 -11.206 1.00 92.38 72 SER A C 1
ATOM 559 O O . SER A 1 72 ? 24.974 5.884 -10.366 1.00 92.38 72 SER A O 1
ATOM 561 N N . GLY A 1 73 ? 26.602 5.067 -11.684 1.00 91.75 73 GLY A N 1
ATOM 562 C CA . GLY A 1 73 ? 27.509 6.189 -11.466 1.00 91.75 73 GLY A CA 1
ATOM 563 C C . GLY A 1 73 ? 27.015 7.475 -12.142 1.00 91.75 73 GLY A C 1
ATOM 564 O O . GLY A 1 73 ? 26.220 7.457 -13.087 1.00 91.75 73 GLY A O 1
ATOM 565 N N . VAL A 1 74 ? 27.508 8.628 -11.679 1.00 92.00 74 VAL A N 1
ATOM 566 C CA . VAL A 1 74 ? 27.206 9.921 -12.314 1.00 92.00 74 VAL A CA 1
ATOM 567 C C . VAL A 1 74 ? 27.765 9.937 -13.738 1.00 92.00 74 VAL A C 1
ATOM 569 O O . VAL A 1 74 ? 28.963 9.753 -13.941 1.00 92.00 74 VAL A O 1
ATOM 572 N N . GLY A 1 75 ? 26.895 10.180 -14.722 1.00 88.38 75 GLY A N 1
ATOM 573 C CA . GLY A 1 75 ? 27.252 10.193 -16.146 1.00 88.38 75 GLY A CA 1
ATOM 574 C C . GLY A 1 75 ? 27.357 8.806 -16.790 1.00 88.38 75 GLY A C 1
ATOM 575 O O . GLY A 1 75 ? 27.555 8.717 -18.000 1.00 88.38 75 GLY A O 1
ATOM 576 N N . GLU A 1 76 ? 27.193 7.733 -16.018 1.00 90.25 76 GLU A N 1
ATOM 577 C CA . GLU A 1 76 ? 27.109 6.379 -16.552 1.00 90.25 76 GLU A CA 1
ATOM 578 C C . GLU A 1 76 ? 25.737 6.161 -17.206 1.00 90.25 76 GLU A C 1
ATOM 580 O O . GLU A 1 76 ? 24.697 6.428 -16.605 1.00 90.25 76 GLU A O 1
ATOM 585 N N . VAL A 1 77 ? 25.735 5.677 -18.449 1.00 87.81 77 VAL A N 1
ATOM 586 C CA . VAL A 1 77 ? 24.512 5.385 -19.227 1.00 87.81 77 VAL A CA 1
ATOM 587 C C . VAL A 1 77 ? 24.210 3.887 -19.307 1.00 87.81 77 VAL A C 1
ATOM 589 O O . VAL A 1 77 ? 23.260 3.468 -19.969 1.00 87.81 77 VAL A O 1
ATOM 592 N N . THR A 1 78 ? 25.034 3.076 -18.654 1.00 89.12 78 THR A N 1
ATOM 593 C CA . THR A 1 78 ? 24.941 1.621 -18.636 1.00 89.12 78 THR A CA 1
ATOM 594 C C . THR A 1 78 ? 24.481 1.122 -17.270 1.00 89.12 78 THR A C 1
ATOM 596 O O . THR A 1 78 ? 24.691 1.770 -16.253 1.00 89.12 78 THR A O 1
ATOM 599 N N . ALA A 1 79 ? 23.865 -0.054 -17.248 1.00 86.56 79 ALA A N 1
ATOM 600 C CA . ALA A 1 79 ? 23.491 -0.808 -16.063 1.00 86.56 79 ALA A CA 1
ATOM 601 C C . ALA A 1 79 ? 24.052 -2.227 -16.207 1.00 86.56 79 ALA A C 1
ATOM 603 O O . ALA A 1 79 ? 23.301 -3.199 -16.259 1.00 86.56 79 ALA A O 1
ATOM 604 N N . GLY A 1 80 ? 25.379 -2.342 -16.338 1.00 83.62 80 GLY A N 1
ATOM 605 C CA . GLY A 1 80 ? 26.049 -3.565 -16.803 1.00 83.62 80 GLY A CA 1
ATOM 606 C C . GLY A 1 80 ? 25.751 -4.823 -15.978 1.00 83.62 80 GLY A C 1
ATOM 607 O O . GLY A 1 80 ? 25.735 -5.920 -16.528 1.00 83.62 80 GLY A O 1
ATOM 608 N N . SER A 1 81 ? 25.452 -4.676 -14.684 1.00 84.88 81 SER A N 1
ATOM 609 C CA . SER A 1 81 ? 25.036 -5.783 -13.810 1.00 84.88 81 SER A CA 1
ATOM 610 C C . SER A 1 81 ? 23.623 -6.304 -14.099 1.00 84.88 81 SER A C 1
ATOM 612 O O . SER A 1 81 ? 23.332 -7.458 -13.802 1.00 84.88 81 SER A O 1
ATOM 614 N N . PHE A 1 82 ? 22.755 -5.476 -14.682 1.00 87.19 82 PHE A N 1
ATOM 615 C CA . PHE A 1 82 ? 21.371 -5.815 -15.022 1.00 87.19 82 PHE A CA 1
ATOM 616 C C . PHE A 1 82 ? 21.152 -6.017 -16.519 1.00 87.19 82 PHE A C 1
ATOM 618 O O . PHE A 1 82 ? 20.201 -6.694 -16.896 1.00 87.19 82 PHE A O 1
ATOM 625 N N . ALA A 1 83 ? 21.975 -5.412 -17.374 1.00 90.00 83 ALA A N 1
ATOM 626 C CA . ALA A 1 83 ? 21.901 -5.534 -18.821 1.00 90.00 83 ALA A CA 1
ATOM 627 C C . ALA A 1 83 ? 23.244 -5.158 -19.462 1.00 90.00 83 ALA A C 1
ATOM 629 O O . ALA A 1 83 ? 23.694 -4.017 -19.386 1.00 90.00 83 ALA A O 1
ATOM 630 N N . SER A 1 84 ? 23.871 -6.120 -20.132 1.00 86.75 84 SER A N 1
ATOM 631 C CA . SER A 1 84 ? 25.245 -5.994 -20.646 1.00 86.75 84 SER A CA 1
ATOM 632 C C . SER A 1 84 ? 25.412 -5.002 -21.812 1.00 86.75 84 SER A C 1
ATOM 634 O O . SER A 1 84 ? 26.466 -4.386 -21.948 1.00 86.75 84 SER A O 1
ATOM 636 N N . ASP A 1 85 ? 24.377 -4.809 -22.633 1.00 87.44 85 ASP A N 1
ATOM 637 C CA . ASP A 1 85 ? 24.330 -3.889 -23.787 1.00 87.44 85 ASP A CA 1
ATOM 638 C C . ASP A 1 85 ? 23.388 -2.687 -23.548 1.00 87.44 85 ASP A C 1
ATOM 640 O O . ASP A 1 85 ? 22.867 -2.061 -24.487 1.00 87.44 85 ASP A O 1
ATOM 644 N N . SER A 1 86 ? 23.106 -2.408 -22.272 1.00 88.38 86 SER A N 1
ATOM 645 C CA . SER A 1 86 ? 22.242 -1.312 -21.851 1.00 88.38 86 SER A CA 1
ATOM 646 C C . SER A 1 86 ? 22.776 0.025 -22.344 1.00 88.38 86 SER A C 1
ATOM 648 O O . SER A 1 86 ? 23.973 0.279 -22.269 1.00 88.38 86 SER A O 1
ATOM 650 N N . ASP A 1 87 ? 21.873 0.893 -22.775 1.00 88.00 87 ASP A N 1
ATOM 651 C CA . ASP A 1 87 ? 22.161 2.303 -23.003 1.00 88.00 87 ASP A CA 1
ATOM 652 C C . ASP A 1 87 ? 20.870 3.061 -22.704 1.00 88.00 87 ASP A C 1
ATOM 654 O O . ASP A 1 87 ? 19.885 2.892 -23.427 1.00 88.00 87 ASP A O 1
ATOM 658 N N . VAL A 1 88 ? 20.851 3.808 -21.599 1.00 85.62 88 VAL A N 1
ATOM 659 C CA . VAL A 1 88 ? 19.695 4.619 -21.182 1.00 85.62 88 VAL A CA 1
ATOM 660 C C . VAL A 1 88 ? 19.770 6.058 -21.697 1.00 85.62 88 VAL A C 1
ATOM 662 O O . VAL A 1 88 ? 18.920 6.880 -21.349 1.00 85.62 88 VAL A O 1
ATOM 665 N N . SER A 1 89 ? 20.773 6.388 -22.519 1.00 80.38 89 SER A N 1
ATOM 666 C CA . SER A 1 89 ? 20.836 7.693 -23.166 1.00 80.38 89 SER A CA 1
ATOM 667 C C . SER A 1 89 ? 19.670 7.856 -24.142 1.00 80.38 89 SER A C 1
ATOM 669 O O . SER A 1 89 ? 19.281 6.934 -24.862 1.00 80.38 89 SER A O 1
ATOM 671 N N . SER A 1 90 ? 19.080 9.050 -24.161 1.00 62.81 90 SER A N 1
ATOM 672 C CA . SER A 1 90 ? 17.999 9.367 -25.090 1.00 62.81 90 SER A CA 1
ATOM 673 C C . SER A 1 90 ? 18.466 10.353 -26.155 1.00 62.81 90 SER A C 1
ATOM 675 O O . SER A 1 90 ? 19.120 11.350 -25.852 1.00 62.81 90 SER A O 1
ATOM 677 N N . LYS A 1 91 ? 18.069 10.097 -27.407 1.00 57.09 91 LYS A N 1
ATOM 678 C CA . LYS A 1 91 ? 18.083 11.078 -28.507 1.00 57.09 91 LYS A CA 1
ATOM 679 C C . LYS A 1 91 ? 16.709 11.724 -28.736 1.00 57.09 91 LYS A C 1
ATOM 681 O O . LYS A 1 91 ? 16.616 12.691 -29.485 1.00 57.09 91 LYS A O 1
ATOM 686 N N . HIS A 1 92 ? 15.655 11.207 -28.099 1.00 54.47 92 HIS A N 1
ATOM 687 C CA . HIS A 1 92 ? 14.263 11.616 -28.287 1.00 54.47 92 HIS A CA 1
ATOM 688 C C . HIS A 1 92 ? 13.613 11.872 -26.923 1.00 54.47 92 HIS A C 1
ATOM 690 O O . HIS A 1 92 ? 13.226 10.950 -26.204 1.00 54.47 92 HIS A O 1
ATOM 696 N N . LEU A 1 93 ? 13.518 13.146 -26.547 1.00 54.34 93 LEU A N 1
ATOM 697 C CA . LEU A 1 93 ? 12.833 13.581 -25.334 1.00 54.34 93 LEU A CA 1
ATOM 698 C C . LEU A 1 93 ? 11.430 14.055 -25.715 1.00 54.34 93 LEU A C 1
ATOM 700 O O . LEU A 1 93 ? 11.282 14.929 -26.567 1.00 54.34 93 LEU A O 1
ATOM 704 N N . LYS A 1 94 ? 10.401 13.480 -25.089 1.00 53.72 94 LYS A N 1
ATOM 705 C CA . LYS A 1 94 ? 9.026 13.985 -25.163 1.00 53.72 94 LYS A CA 1
ATOM 706 C C . LYS A 1 94 ? 8.619 14.474 -23.785 1.00 53.72 94 LYS A C 1
ATOM 708 O O . LYS A 1 94 ? 8.835 13.777 -22.795 1.00 53.72 94 LYS A O 1
ATOM 713 N N . GLU A 1 95 ? 8.030 15.663 -23.729 1.00 48.47 95 GLU A N 1
ATOM 714 C CA . GLU A 1 95 ? 7.400 16.140 -22.504 1.00 48.47 95 GLU A CA 1
ATOM 715 C C . GLU A 1 95 ? 6.263 15.191 -22.125 1.00 48.47 95 GLU A C 1
ATOM 717 O O . GLU A 1 95 ? 5.353 14.920 -22.913 1.00 48.47 95 GLU A O 1
ATOM 722 N N . LEU A 1 96 ? 6.321 14.672 -20.902 1.00 47.72 96 LEU A N 1
ATOM 723 C CA . LEU A 1 96 ? 5.226 13.904 -20.335 1.00 47.72 96 LEU A CA 1
ATOM 724 C C . LEU A 1 96 ? 4.075 14.870 -20.031 1.00 47.72 96 LEU A C 1
ATOM 726 O O . LEU A 1 96 ? 4.131 15.636 -19.066 1.00 47.72 96 LEU A O 1
ATOM 730 N N . GLN A 1 97 ? 3.011 14.825 -20.834 1.00 37.53 97 GLN A N 1
ATOM 731 C CA . GLN A 1 97 ? 1.743 15.430 -20.438 1.00 37.53 97 GLN A CA 1
ATOM 732 C C . GLN A 1 97 ? 1.179 14.649 -19.246 1.00 37.53 97 GLN A C 1
ATOM 734 O O . GLN A 1 97 ? 1.210 13.421 -19.200 1.00 37.53 97 GLN A O 1
ATOM 739 N N . CYS A 1 98 ? 0.774 15.400 -18.228 1.00 35.94 98 CYS A N 1
ATOM 740 C CA . CYS A 1 98 ? 0.516 14.931 -16.874 1.00 35.94 98 CYS A CA 1
ATOM 741 C C . CYS A 1 98 ? -0.599 13.897 -16.809 1.00 35.94 98 CYS A C 1
ATOM 743 O O . CYS A 1 98 ? -1.561 13.963 -17.568 1.00 35.94 98 CYS A O 1
ATOM 745 N N . ILE A 1 99 ? -0.507 13.016 -15.819 1.00 31.88 99 ILE A N 1
ATOM 746 C CA . ILE A 1 99 ? -1.502 11.986 -15.574 1.00 31.88 99 ILE A CA 1
ATOM 747 C C . ILE A 1 99 ? -1.851 12.010 -14.076 1.00 31.88 99 ILE A C 1
ATOM 749 O O . ILE A 1 99 ? -0.978 12.263 -13.240 1.00 31.88 99 ILE A O 1
ATOM 753 N N . ASN A 1 100 ? -3.149 11.895 -13.783 1.00 33.19 100 ASN A N 1
ATOM 754 C CA . ASN A 1 100 ? -3.763 12.182 -12.483 1.00 33.19 100 ASN A CA 1
ATOM 755 C C . ASN A 1 100 ? -3.451 11.110 -11.427 1.00 33.19 100 ASN A C 1
ATOM 757 O O . ASN A 1 100 ? -2.800 10.125 -11.742 1.00 33.19 100 ASN A O 1
ATOM 761 N N . VAL A 1 101 ? -3.838 11.377 -10.176 1.00 37.31 101 VAL A N 1
ATOM 762 C CA . VAL A 1 101 ? -3.332 10.764 -8.937 1.00 37.31 101 VAL A CA 1
ATOM 763 C C . VAL A 1 101 ? -4.435 10.199 -8.020 1.00 37.31 101 VAL A C 1
ATOM 765 O O . VAL A 1 101 ? -5.253 10.952 -7.482 1.00 37.31 101 VAL A O 1
ATOM 768 N N . TYR A 1 102 ? -4.390 8.895 -7.746 1.00 40.16 102 TYR A N 1
ATOM 769 C CA . TYR A 1 102 ? -5.261 8.235 -6.786 1.00 40.16 102 TYR A CA 1
ATOM 770 C C . TYR A 1 102 ? -4.650 8.393 -5.398 1.00 40.16 102 TYR A C 1
ATOM 772 O O . TYR A 1 102 ? -3.693 7.728 -5.016 1.00 40.16 102 TYR A O 1
ATOM 780 N N . ASN A 1 103 ? -5.169 9.380 -4.677 1.00 36.50 103 ASN A N 1
ATOM 781 C CA . ASN A 1 103 ? -4.666 9.841 -3.392 1.00 36.50 103 ASN A CA 1
ATOM 782 C C . ASN A 1 103 ? -4.940 8.831 -2.261 1.00 36.50 103 ASN A C 1
ATOM 784 O O . ASN A 1 103 ? -6.056 8.338 -2.207 1.00 36.50 103 ASN A O 1
ATOM 788 N N . GLN A 1 104 ? -3.996 8.672 -1.313 1.00 49.47 104 GLN A N 1
ATOM 789 C CA . GLN A 1 104 ? -4.219 8.601 0.159 1.00 49.47 104 GLN A CA 1
ATOM 790 C C . GLN A 1 104 ? -3.325 7.651 0.984 1.00 49.47 104 GLN A C 1
ATOM 792 O O . GLN A 1 104 ? -3.641 7.364 2.133 1.00 49.47 104 GLN A O 1
ATOM 797 N N . HIS A 1 105 ? -2.136 7.279 0.509 1.00 51.56 105 HIS A N 1
ATOM 798 C CA . HIS A 1 105 ? -1.035 7.006 1.444 1.00 51.56 105 HIS A CA 1
ATOM 799 C C . HIS A 1 105 ? 0.075 8.021 1.190 1.00 51.56 105 HIS A C 1
ATOM 801 O O . HIS A 1 105 ? 0.752 7.974 0.161 1.00 51.56 105 HIS A O 1
ATOM 807 N N . THR A 1 106 ? 0.191 8.999 2.094 1.00 56.09 106 THR A N 1
ATOM 808 C CA . THR A 1 106 ? 1.287 9.968 2.075 1.00 56.09 106 THR A CA 1
ATOM 809 C C . THR A 1 106 ? 2.572 9.190 2.295 1.00 56.09 106 THR A C 1
ATOM 811 O O . THR A 1 106 ? 2.786 8.628 3.367 1.00 56.09 106 THR A O 1
ATOM 814 N N . LEU A 1 107 ? 3.393 9.114 1.254 1.00 68.81 107 LEU A N 1
ATOM 815 C CA . LEU A 1 107 ? 4.747 8.598 1.363 1.00 68.81 107 LEU A CA 1
ATOM 816 C C . LEU A 1 107 ? 5.540 9.468 2.325 1.00 68.81 107 LEU A C 1
ATOM 818 O O . LEU A 1 107 ? 5.249 10.658 2.485 1.00 68.81 107 LEU A O 1
ATOM 822 N N . TYR A 1 108 ? 6.577 8.895 2.922 1.00 71.94 108 TYR A N 1
ATOM 823 C CA . TYR A 1 108 ? 7.530 9.711 3.653 1.00 71.94 108 TYR A CA 1
ATOM 824 C C . TYR A 1 108 ? 8.191 10.676 2.669 1.00 71.94 108 TYR A C 1
ATOM 826 O O . TYR A 1 108 ? 8.778 10.258 1.669 1.00 71.94 108 TYR A O 1
ATOM 834 N N . THR A 1 109 ? 8.041 11.971 2.932 1.00 82.06 109 THR A N 1
ATOM 835 C CA . THR A 1 109 ? 8.641 13.034 2.126 1.00 82.06 109 THR A CA 1
ATOM 836 C C . THR A 1 109 ? 10.105 13.193 2.503 1.00 82.06 109 THR A C 1
ATOM 838 O O . THR A 1 109 ? 10.422 13.198 3.693 1.00 82.06 109 THR A O 1
ATOM 841 N N . LEU A 1 110 ? 10.980 13.395 1.522 1.00 84.62 110 LEU A N 1
ATOM 842 C CA . LEU A 1 110 ? 12.400 13.627 1.770 1.00 84.62 110 LEU A CA 1
ATOM 843 C C . LEU A 1 110 ? 12.961 14.638 0.771 1.00 84.62 110 LEU A C 1
ATOM 845 O O . LEU A 1 110 ? 12.778 14.488 -0.436 1.00 84.62 110 LEU A O 1
ATOM 849 N N . GLY A 1 111 ? 13.634 15.675 1.271 1.00 86.50 111 GLY A N 1
ATOM 850 C CA . GLY A 1 111 ? 14.181 16.741 0.432 1.00 86.50 111 GLY A CA 1
ATOM 851 C C . GLY A 1 111 ? 13.113 17.351 -0.482 1.00 86.50 111 GLY A C 1
ATOM 852 O O . GLY A 1 111 ? 12.072 17.822 -0.023 1.00 86.50 111 GLY A O 1
ATOM 853 N N . SER A 1 112 ? 13.363 17.314 -1.793 1.00 87.88 112 SER A N 1
ATOM 854 C CA . SER A 1 112 ? 12.427 17.813 -2.818 1.00 87.88 112 SER A CA 1
ATOM 855 C C . SER A 1 112 ? 11.390 16.768 -3.279 1.00 87.88 112 SER A C 1
ATOM 857 O O . SER A 1 112 ? 10.556 17.049 -4.147 1.00 87.88 112 SER A O 1
ATOM 859 N N . PHE A 1 113 ? 11.429 15.556 -2.723 1.00 90.19 113 PHE A N 1
ATOM 860 C CA . PHE A 1 113 ? 10.568 14.440 -3.102 1.00 90.19 113 PHE A CA 1
ATOM 861 C C . PHE A 1 113 ? 9.337 14.369 -2.196 1.00 90.19 113 PHE A C 1
ATOM 863 O O . PHE A 1 113 ? 9.413 14.061 -1.006 1.00 90.19 113 PHE A O 1
ATOM 870 N N . SER A 1 114 ? 8.180 14.671 -2.780 1.00 87.00 114 SER A N 1
ATOM 871 C CA . SER A 1 114 ? 6.881 14.629 -2.119 1.00 87.00 114 SER A CA 1
ATOM 872 C C . SER A 1 114 ? 5.805 14.322 -3.151 1.00 87.00 114 SER A C 1
ATOM 874 O O . SER A 1 114 ? 5.483 15.138 -4.017 1.00 87.00 114 SER A O 1
ATOM 876 N N . CYS A 1 115 ? 5.270 13.109 -3.079 1.00 83.50 115 CYS A N 1
ATOM 877 C CA . CYS A 1 115 ? 4.177 12.666 -3.926 1.00 83.50 115 CYS A CA 1
ATOM 878 C C . CYS A 1 115 ? 3.349 11.599 -3.193 1.00 83.50 115 CYS A C 1
ATOM 880 O O . CYS A 1 115 ? 3.839 10.960 -2.259 1.00 83.50 115 CYS A O 1
ATOM 882 N N . PRO A 1 116 ? 2.086 11.406 -3.584 1.00 81.56 116 PRO A N 1
ATOM 883 C CA . PRO A 1 116 ? 1.298 10.276 -3.114 1.00 81.56 116 PRO A CA 1
ATOM 884 C C . PRO A 1 116 ? 1.750 8.967 -3.769 1.00 81.56 116 PRO A C 1
ATOM 886 O O . PRO A 1 116 ? 2.286 8.958 -4.879 1.00 81.56 116 PRO A O 1
ATOM 889 N N . MET A 1 117 ? 1.483 7.853 -3.086 1.00 83.88 117 MET A N 1
ATOM 890 C CA . MET A 1 117 ? 1.681 6.518 -3.644 1.00 83.88 117 MET A CA 1
ATOM 891 C C . MET A 1 117 ? 0.770 6.283 -4.856 1.00 83.88 117 MET A C 1
ATOM 893 O O . MET A 1 117 ? -0.437 6.490 -4.770 1.00 83.88 117 MET A O 1
ATOM 897 N N . VAL A 1 118 ? 1.332 5.779 -5.955 1.00 82.81 118 VAL A N 1
ATOM 898 C CA . VAL A 1 118 ? 0.565 5.272 -7.101 1.00 82.81 118 VAL A CA 1
ATOM 899 C C . VAL A 1 118 ? 0.299 3.789 -6.906 1.00 82.81 118 VAL A C 1
ATOM 901 O O . VAL A 1 118 ? 1.193 3.028 -6.527 1.00 82.81 118 VAL A O 1
ATOM 904 N N . VAL A 1 119 ? -0.922 3.364 -7.221 1.00 84.62 119 VAL A N 1
ATOM 905 C CA . VAL A 1 119 ? -1.353 1.974 -7.084 1.00 84.62 119 VAL A CA 1
ATOM 906 C C . VAL A 1 119 ? -1.788 1.403 -8.427 1.00 84.62 119 VAL A C 1
ATOM 908 O O . VAL A 1 119 ? -2.380 2.088 -9.257 1.00 84.62 119 VAL A O 1
ATOM 911 N N . SER A 1 120 ? -1.496 0.126 -8.638 1.00 85.19 120 SER A N 1
ATOM 912 C CA . SER A 1 120 ? -2.028 -0.663 -9.749 1.00 85.19 120 SER A CA 1
ATOM 913 C C . SER A 1 120 ? -3.154 -1.549 -9.235 1.00 85.19 120 SER A C 1
ATOM 915 O O . SER A 1 120 ? -3.032 -2.126 -8.156 1.00 85.19 120 SER A O 1
ATOM 917 N N . MET A 1 121 ? -4.249 -1.648 -9.989 1.00 88.62 121 MET A N 1
ATOM 918 C CA . MET A 1 121 ? -5.435 -2.409 -9.595 1.00 88.62 121 MET A CA 1
ATOM 919 C C . MET A 1 121 ? -5.623 -3.614 -10.511 1.00 88.62 121 MET A C 1
ATOM 921 O O . MET A 1 121 ? -5.500 -3.489 -11.730 1.00 88.62 121 MET A O 1
ATOM 925 N N . ARG A 1 122 ? -5.930 -4.778 -9.932 1.00 87.75 122 ARG A N 1
ATOM 926 C CA . ARG A 1 122 ? -6.383 -5.955 -10.683 1.00 87.75 122 ARG A CA 1
ATOM 927 C C . ARG A 1 122 ? -7.687 -6.482 -10.079 1.00 87.75 122 ARG A C 1
ATOM 929 O O . ARG A 1 122 ? -7.729 -6.689 -8.863 1.00 87.75 122 ARG A O 1
ATOM 936 N N . PRO A 1 123 ? -8.729 -6.727 -10.891 1.00 90.00 123 PRO A N 1
ATOM 937 C CA . PRO A 1 123 ? -9.953 -7.348 -10.408 1.00 90.00 123 PRO A CA 1
ATOM 938 C C . PRO A 1 123 ? -9.728 -8.857 -10.217 1.00 90.00 123 PRO A C 1
ATOM 940 O O . PRO A 1 123 ? -9.292 -9.554 -11.134 1.00 90.00 123 PRO A O 1
ATOM 943 N N . ILE A 1 124 ? -9.994 -9.374 -9.015 1.00 92.62 124 ILE A N 1
ATOM 944 C CA . ILE A 1 124 ? -9.768 -10.780 -8.649 1.00 92.62 124 ILE A CA 1
ATOM 945 C C . ILE A 1 124 ? -11.040 -11.389 -8.060 1.00 92.62 124 ILE A C 1
ATOM 947 O O . ILE A 1 124 ? -11.759 -10.756 -7.290 1.00 92.62 124 ILE A O 1
ATOM 951 N N . LYS A 1 125 ? -11.319 -12.653 -8.399 1.00 93.94 125 LYS A N 1
ATOM 952 C CA . LYS A 1 125 ? -12.425 -13.405 -7.794 1.00 93.94 125 LYS A CA 1
ATOM 953 C C . LYS A 1 125 ? -12.193 -13.578 -6.294 1.00 93.94 125 LYS A C 1
ATOM 955 O O . LYS A 1 125 ? -11.083 -13.911 -5.883 1.00 93.94 125 LYS A O 1
ATOM 960 N N . LYS A 1 126 ? -13.244 -13.411 -5.485 1.00 93.31 126 LYS A N 1
ATOM 961 C CA . LYS A 1 126 ? -13.172 -13.452 -4.013 1.00 93.31 126 LYS A CA 1
ATOM 962 C C . LYS A 1 126 ? -12.405 -14.668 -3.464 1.00 93.31 126 LYS A C 1
ATOM 964 O O . LYS A 1 126 ? -11.580 -14.520 -2.571 1.00 93.31 126 LYS A O 1
ATOM 969 N N . ASP A 1 127 ? -12.624 -15.845 -4.041 1.00 94.12 127 ASP A N 1
ATOM 970 C CA . ASP A 1 127 ? -12.001 -17.122 -3.665 1.00 94.12 127 ASP A CA 1
ATOM 971 C C . ASP A 1 127 ? -10.518 -17.260 -4.072 1.00 94.12 127 ASP A C 1
ATOM 973 O O . ASP A 1 127 ? -9.832 -18.177 -3.625 1.00 94.12 127 ASP A O 1
ATOM 977 N N . GLN A 1 128 ? -10.000 -16.362 -4.915 1.00 95.81 128 GLN A N 1
ATOM 978 C CA . GLN A 1 128 ? -8.599 -16.348 -5.353 1.00 95.81 128 GLN A CA 1
ATOM 979 C C . GLN A 1 128 ? -7.764 -15.256 -4.668 1.00 95.81 128 GLN A C 1
ATOM 981 O O . GLN A 1 128 ? -6.547 -15.225 -4.855 1.00 95.81 128 GLN A O 1
ATOM 986 N N . ILE A 1 129 ? -8.376 -14.376 -3.867 1.00 94.81 129 ILE A N 1
ATOM 987 C CA . ILE A 1 129 ? -7.676 -13.251 -3.225 1.00 94.81 129 ILE A CA 1
ATOM 988 C C . ILE A 1 129 ? -6.558 -13.746 -2.308 1.00 94.81 129 ILE A C 1
ATOM 990 O O . ILE A 1 129 ? -5.444 -13.238 -2.384 1.00 94.81 129 ILE A O 1
ATOM 994 N N . GLU A 1 130 ? -6.820 -14.753 -1.471 1.00 94.31 130 GLU A N 1
ATOM 995 C CA . GLU A 1 130 ? -5.799 -15.278 -0.556 1.00 94.31 130 GLU A CA 1
A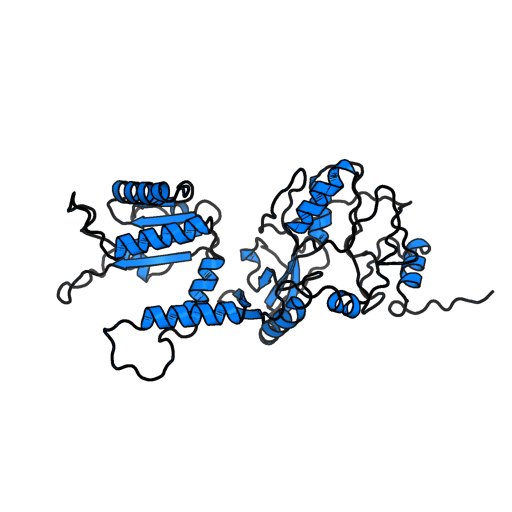TOM 996 C C . GLU A 1 130 ? -4.595 -15.837 -1.325 1.00 94.31 130 GLU A C 1
ATOM 998 O O . GLU A 1 130 ? -3.449 -15.551 -0.985 1.00 94.31 130 GLU A O 1
ATOM 1003 N N . LYS A 1 131 ? -4.836 -16.549 -2.432 1.00 93.94 131 LYS A N 1
ATOM 1004 C CA . LYS A 1 131 ? -3.752 -17.035 -3.295 1.00 93.94 131 LYS A CA 1
ATOM 1005 C C . LYS A 1 131 ? -2.969 -15.887 -3.918 1.00 93.94 131 LYS A C 1
ATOM 1007 O O . LYS A 1 131 ? -1.746 -15.952 -3.957 1.00 93.94 131 LYS A O 1
ATOM 1012 N N . ALA A 1 132 ? -3.653 -14.841 -4.386 1.00 93.38 132 ALA A N 1
ATOM 1013 C CA . ALA A 1 132 ? -2.993 -13.659 -4.929 1.00 93.38 132 ALA A CA 1
ATOM 1014 C C . ALA A 1 132 ? -2.090 -12.997 -3.880 1.00 93.38 132 ALA A C 1
ATOM 1016 O O . ALA A 1 132 ? -0.938 -12.712 -4.182 1.00 93.38 132 ALA A O 1
ATOM 1017 N N . VAL A 1 133 ? -2.571 -12.843 -2.641 1.00 93.19 133 VAL A N 1
ATOM 1018 C CA . VAL A 1 133 ? -1.776 -12.332 -1.514 1.00 93.19 133 VAL A CA 1
ATOM 1019 C C . VAL A 1 133 ? -0.528 -13.184 -1.293 1.00 93.19 133 VAL A C 1
ATOM 1021 O O . VAL A 1 133 ? 0.573 -12.638 -1.260 1.00 93.19 133 VAL A O 1
ATOM 1024 N N . VAL A 1 134 ? -0.674 -14.505 -1.167 1.00 90.81 134 VAL A N 1
ATOM 1025 C CA . VAL A 1 134 ? 0.453 -15.413 -0.899 1.00 90.81 134 VAL A CA 1
ATOM 1026 C C . VAL A 1 134 ? 1.486 -15.362 -2.022 1.00 90.81 134 VAL A C 1
ATOM 1028 O O . VAL A 1 134 ? 2.676 -15.212 -1.752 1.00 90.81 134 VAL A O 1
ATOM 1031 N N . VAL A 1 135 ? 1.037 -15.431 -3.278 1.00 89.62 135 VAL A N 1
ATOM 1032 C CA . VAL A 1 135 ? 1.931 -15.420 -4.440 1.00 89.62 135 VAL A CA 1
ATOM 1033 C C . VAL A 1 135 ? 2.663 -14.087 -4.554 1.00 89.62 135 VAL A C 1
ATOM 1035 O O . VAL A 1 135 ? 3.883 -14.083 -4.670 1.00 89.62 135 VAL A O 1
ATOM 1038 N N . THR A 1 136 ? 1.965 -12.947 -4.508 1.00 89.81 136 THR A N 1
ATOM 1039 C CA . THR A 1 136 ? 2.616 -11.652 -4.768 1.00 89.81 136 THR A CA 1
ATOM 1040 C C . THR A 1 136 ? 3.500 -11.195 -3.612 1.00 89.81 136 THR A C 1
ATOM 1042 O O . THR A 1 136 ? 4.512 -10.539 -3.851 1.00 89.81 136 THR A O 1
ATOM 1045 N N . SER A 1 137 ? 3.181 -11.574 -2.369 1.00 88.25 137 SER A N 1
ATOM 1046 C CA . SER A 1 137 ? 3.979 -11.205 -1.190 1.00 88.25 137 SER A CA 1
ATOM 1047 C C . SER A 1 137 ? 5.403 -11.754 -1.231 1.00 88.25 137 SER A C 1
ATOM 1049 O O . SER A 1 137 ? 6.303 -11.126 -0.677 1.00 88.25 137 SER A O 1
ATOM 1051 N N . ALA A 1 138 ? 5.636 -12.882 -1.910 1.00 84.25 138 ALA A N 1
ATOM 1052 C CA . ALA A 1 138 ? 6.977 -13.434 -2.103 1.00 84.25 138 ALA A CA 1
ATOM 1053 C C . ALA A 1 138 ? 7.889 -12.523 -2.950 1.00 84.25 138 ALA A C 1
ATOM 1055 O O . ALA A 1 138 ? 9.109 -12.609 -2.842 1.00 84.25 138 ALA A O 1
ATOM 1056 N N . TYR A 1 139 ? 7.305 -11.622 -3.748 1.00 83.38 139 TYR A N 1
ATOM 1057 C CA . TYR A 1 139 ? 8.007 -10.773 -4.708 1.00 83.38 139 TYR A CA 1
ATOM 1058 C C . TYR A 1 139 ? 7.990 -9.291 -4.274 1.00 83.38 139 TYR A C 1
ATOM 1060 O O . TYR A 1 139 ? 7.409 -8.433 -4.948 1.00 83.38 139 TYR A O 1
ATOM 1068 N N . ASN A 1 140 ? 8.596 -8.979 -3.119 1.00 77.94 140 ASN A N 1
ATOM 1069 C CA . ASN A 1 140 ? 8.552 -7.648 -2.484 1.00 77.94 140 ASN A CA 1
ATOM 1070 C C . ASN A 1 140 ? 9.232 -6.524 -3.292 1.00 77.94 140 ASN A C 1
ATOM 1072 O O . ASN A 1 140 ? 8.797 -5.383 -3.191 1.00 77.94 140 ASN A O 1
ATOM 1076 N N . SER A 1 141 ? 10.227 -6.835 -4.127 1.00 77.56 141 SER A N 1
ATOM 1077 C CA . SER A 1 141 ? 10.916 -5.850 -4.982 1.00 77.56 141 SER A CA 1
ATOM 1078 C C . SER A 1 141 ? 10.197 -5.531 -6.304 1.00 77.56 141 SER A C 1
ATOM 1080 O O . SER A 1 141 ? 10.768 -4.857 -7.157 1.00 77.56 141 SER A O 1
ATOM 1082 N N . VAL A 1 142 ? 8.968 -6.025 -6.513 1.00 74.50 142 VAL A N 1
ATOM 1083 C CA . VAL A 1 142 ? 8.150 -5.697 -7.701 1.00 74.50 142 VAL A CA 1
ATOM 1084 C C . VAL A 1 142 ? 6.749 -5.216 -7.324 1.00 74.50 142 VAL A C 1
ATOM 1086 O O . VAL A 1 142 ? 6.441 -4.043 -7.496 1.00 74.50 142 VAL A O 1
ATOM 1089 N N . HIS A 1 143 ? 5.899 -6.099 -6.800 1.00 72.62 143 HIS A N 1
ATOM 1090 C CA . HIS A 1 143 ? 4.526 -5.778 -6.390 1.00 72.62 143 HIS A CA 1
ATOM 1091 C C . HIS A 1 143 ? 4.307 -6.023 -4.899 1.00 72.62 143 HIS A C 1
ATOM 1093 O O . HIS A 1 143 ? 3.559 -5.281 -4.269 1.00 72.62 143 HIS A O 1
ATOM 1099 N N . GLY A 1 144 ? 4.945 -7.056 -4.341 1.00 85.44 144 GLY A N 1
ATOM 1100 C CA . GLY A 1 144 ? 4.805 -7.428 -2.941 1.00 85.44 144 GLY A CA 1
ATOM 1101 C C . GLY A 1 144 ? 3.377 -7.797 -2.539 1.00 85.44 144 GLY A C 1
ATOM 1102 O O . GLY A 1 144 ? 2.542 -8.211 -3.351 1.00 85.44 144 GLY A O 1
ATOM 1103 N N . ALA A 1 145 ? 3.100 -7.678 -1.244 1.00 89.06 145 ALA A N 1
ATOM 1104 C CA . ALA A 1 145 ? 1.751 -7.843 -0.722 1.00 89.06 145 ALA A CA 1
ATOM 1105 C C . ALA A 1 145 ? 0.838 -6.718 -1.249 1.00 89.06 145 ALA A C 1
ATOM 1107 O O . ALA A 1 145 ? 1.308 -5.589 -1.422 1.00 89.06 145 ALA A O 1
ATOM 1108 N N . PRO A 1 146 ? -0.459 -6.983 -1.487 1.00 91.56 146 PRO A N 1
ATOM 1109 C CA . PRO A 1 146 ? -1.409 -5.920 -1.787 1.00 91.56 146 PRO A CA 1
ATOM 1110 C C . PRO A 1 146 ? -1.405 -4.848 -0.695 1.00 91.56 146 PRO A C 1
ATOM 1112 O O . PRO A 1 146 ? -1.434 -5.168 0.493 1.00 91.56 146 PRO A O 1
ATOM 1115 N N . ILE A 1 147 ? -1.417 -3.581 -1.104 1.00 88.44 147 ILE A N 1
ATOM 1116 C CA . ILE A 1 147 ? -1.519 -2.436 -0.188 1.00 88.44 147 ILE A CA 1
ATOM 1117 C C . ILE A 1 147 ? -2.971 -2.168 0.222 1.00 88.44 147 ILE A C 1
ATOM 1119 O O . ILE A 1 147 ? -3.211 -1.561 1.260 1.00 88.44 147 ILE A O 1
ATOM 1123 N N . HIS A 1 148 ? -3.941 -2.626 -0.579 1.00 90.31 148 HIS A N 1
ATOM 1124 C CA . HIS A 1 148 ? -5.366 -2.518 -0.270 1.00 90.31 148 HIS A CA 1
ATOM 1125 C C . HIS A 1 148 ? -6.189 -3.596 -0.984 1.00 90.31 148 HIS A C 1
ATOM 1127 O O . HIS A 1 148 ? -5.873 -3.984 -2.112 1.00 90.31 148 HIS A O 1
ATOM 1133 N N . ILE A 1 149 ? -7.255 -4.078 -0.340 1.00 93.50 149 ILE A N 1
ATOM 1134 C CA . ILE A 1 149 ? -8.132 -5.133 -0.866 1.00 93.50 149 ILE A CA 1
ATOM 1135 C C . ILE A 1 149 ? -9.590 -4.757 -0.612 1.00 93.50 149 ILE A C 1
ATOM 1137 O O . ILE A 1 149 ? -10.022 -4.665 0.539 1.00 93.50 149 ILE A O 1
ATOM 1141 N N . GLY A 1 150 ? -10.373 -4.628 -1.683 1.00 91.75 150 GLY A N 1
ATOM 1142 C CA . GLY A 1 150 ? -11.792 -4.308 -1.591 1.00 91.75 150 GLY A CA 1
ATOM 1143 C C . GLY A 1 150 ? -12.073 -2.828 -1.813 1.00 91.75 150 GLY A C 1
ATOM 1144 O O . GLY A 1 150 ? -11.507 -2.236 -2.726 1.00 91.75 150 GLY A O 1
ATOM 1145 N N . ASP A 1 151 ? -12.985 -2.242 -1.032 1.00 87.44 151 ASP A N 1
ATOM 1146 C CA . ASP A 1 151 ? -13.593 -0.946 -1.363 1.00 87.44 151 ASP A CA 1
ATOM 1147 C C . ASP A 1 151 ? -12.567 0.149 -1.741 1.00 87.44 151 ASP A C 1
ATOM 1149 O O . ASP A 1 151 ? -11.845 0.633 -0.865 1.00 87.44 151 ASP A O 1
ATOM 1153 N N . PRO A 1 152 ? -12.536 0.594 -3.010 1.00 84.12 152 PRO A N 1
ATOM 1154 C CA . PRO A 1 152 ? -11.575 1.579 -3.507 1.00 84.12 152 PRO A CA 1
ATOM 1155 C C . PRO A 1 152 ? -11.679 2.947 -2.816 1.00 84.12 152 PRO A C 1
ATOM 1157 O O . PRO A 1 152 ? -10.683 3.660 -2.695 1.00 84.12 152 PRO A O 1
ATOM 1160 N N . THR A 1 153 ? -12.857 3.315 -2.309 1.00 80.81 153 THR A N 1
ATOM 1161 C CA . THR A 1 153 ? -13.087 4.619 -1.669 1.00 80.81 153 THR A CA 1
ATOM 1162 C C . THR A 1 153 ? -12.279 4.795 -0.390 1.00 80.81 153 THR A C 1
ATOM 1164 O O . THR A 1 153 ? -11.976 5.927 -0.014 1.00 80.81 153 THR A O 1
ATOM 1167 N N . VAL A 1 154 ? -11.883 3.684 0.240 1.00 78.62 154 VAL A N 1
ATOM 1168 C CA . VAL A 1 154 ? -11.045 3.666 1.441 1.00 78.62 154 VAL A CA 1
ATOM 1169 C C . VAL A 1 154 ? -9.668 4.271 1.181 1.00 78.62 154 VAL A C 1
ATOM 1171 O O . VAL A 1 154 ? -9.117 4.924 2.060 1.00 78.62 154 VAL A O 1
ATOM 1174 N N . ILE A 1 155 ? -9.146 4.085 -0.030 1.00 78.69 155 ILE A N 1
ATOM 1175 C CA . ILE A 1 155 ? -7.872 4.641 -0.492 1.00 78.69 155 ILE A CA 1
ATOM 1176 C C . ILE A 1 155 ? -8.103 5.796 -1.472 1.00 78.69 155 ILE A C 1
ATOM 1178 O O . ILE A 1 155 ? -7.360 5.949 -2.432 1.00 78.69 155 ILE A O 1
ATOM 1182 N N . GLY A 1 156 ? -9.191 6.554 -1.295 1.00 78.62 156 GLY A N 1
ATOM 1183 C CA . GLY A 1 156 ? -9.484 7.756 -2.079 1.00 78.62 156 GLY A CA 1
ATOM 1184 C C . GLY A 1 156 ? -9.909 7.525 -3.535 1.00 78.62 156 GLY A C 1
ATOM 1185 O O . GLY A 1 156 ? -10.131 8.492 -4.265 1.00 78.62 156 GLY A O 1
ATOM 1186 N N . ILE A 1 157 ? -10.080 6.274 -3.975 1.00 80.00 157 ILE A N 1
ATOM 1187 C CA . ILE A 1 157 ? -10.471 5.948 -5.351 1.00 80.00 157 ILE A CA 1
ATOM 1188 C C . ILE A 1 157 ? -11.997 5.930 -5.460 1.00 80.00 157 ILE A C 1
ATOM 1190 O O . ILE A 1 157 ? -12.673 4.997 -5.036 1.00 80.00 157 ILE A O 1
ATOM 1194 N N . HIS A 1 158 ? -12.560 6.977 -6.061 1.00 82.50 158 HIS A N 1
ATOM 1195 C CA . HIS A 1 158 ? -14.013 7.124 -6.210 1.00 82.50 158 HIS A CA 1
ATOM 1196 C C . HIS A 1 158 ? -14.586 6.458 -7.466 1.00 82.50 158 HIS A C 1
ATOM 1198 O O . HIS A 1 158 ? -15.781 6.180 -7.522 1.00 82.50 158 HIS A O 1
ATOM 1204 N N . ASN A 1 159 ? -13.757 6.213 -8.485 1.00 82.50 159 ASN A N 1
ATOM 1205 C CA . ASN A 1 159 ? -14.181 5.543 -9.710 1.00 82.50 159 ASN A CA 1
ATOM 1206 C C . ASN A 1 159 ? -13.028 4.749 -10.336 1.00 82.50 159 ASN A C 1
ATOM 1208 O O . ASN A 1 159 ? -12.146 5.306 -10.987 1.00 82.50 159 ASN A O 1
ATOM 1212 N N . VAL A 1 160 ? -13.088 3.434 -10.160 1.00 79.31 160 VAL A N 1
ATOM 1213 C CA . VAL A 1 160 ? -12.144 2.443 -10.703 1.00 79.31 160 VAL A CA 1
ATOM 1214 C C . VAL A 1 160 ? -12.195 2.298 -12.227 1.00 79.31 160 VAL A C 1
ATOM 1216 O O . VAL A 1 160 ? -11.206 1.905 -12.836 1.00 79.31 160 VAL A O 1
ATOM 1219 N N . ASN A 1 161 ? -13.313 2.669 -12.860 1.00 78.38 161 ASN A N 1
ATOM 1220 C CA . ASN A 1 161 ? -13.482 2.632 -14.318 1.00 78.38 161 ASN A CA 1
ATOM 1221 C C . ASN A 1 161 ? -12.902 3.873 -15.005 1.00 78.38 161 ASN A C 1
ATOM 1223 O O . ASN A 1 161 ? -12.972 4.005 -16.226 1.00 78.38 161 ASN A O 1
ATOM 1227 N N . ARG A 1 162 ? -12.355 4.816 -14.236 1.00 79.81 162 ARG A N 1
ATOM 1228 C CA . ARG A 1 162 ? -11.673 5.998 -14.761 1.00 79.81 162 ARG A CA 1
ATOM 1229 C C . ARG A 1 162 ? -10.238 6.046 -14.245 1.00 79.81 162 ARG A C 1
ATOM 1231 O O . ARG A 1 162 ? -9.913 7.033 -13.584 1.00 79.81 162 ARG A O 1
ATOM 1238 N N . PRO A 1 163 ? -9.427 4.996 -14.515 1.00 72.06 163 PRO A N 1
ATOM 1239 C CA . PRO A 1 163 ? -8.029 4.973 -14.132 1.00 72.06 163 PRO A CA 1
ATOM 1240 C C . PRO A 1 163 ? -7.335 6.192 -14.695 1.00 72.06 163 PRO A C 1
ATOM 1242 O O . PRO A 1 163 ? -7.587 6.626 -15.819 1.00 72.06 163 PRO A O 1
ATOM 1245 N N . GLU A 1 164 ? -6.454 6.744 -13.886 1.00 66.56 164 GLU A N 1
ATOM 1246 C CA . GLU A 1 164 ? -5.678 7.895 -14.299 1.00 66.56 164 GLU A CA 1
ATOM 1247 C C . GLU A 1 164 ? -4.647 7.461 -15.332 1.00 66.56 164 GLU A C 1
ATOM 1249 O O . GLU A 1 164 ? -4.473 8.138 -16.338 1.00 66.56 164 GLU A O 1
ATOM 1254 N N . PHE A 1 165 ? -4.057 6.278 -15.133 1.00 62.78 165 PHE A N 1
ATOM 1255 C CA . PHE A 1 165 ? -3.134 5.628 -16.055 1.00 62.78 165 PHE A CA 1
ATOM 1256 C C . PHE A 1 165 ? -3.683 4.285 -16.538 1.00 62.78 165 PHE A C 1
ATOM 1258 O O . PHE A 1 165 ? -4.139 3.465 -15.743 1.00 62.78 165 PHE A O 1
ATOM 1265 N N . GLY A 1 166 ? -3.520 4.010 -17.832 1.00 63.97 166 GLY A N 1
ATOM 1266 C CA . GLY A 1 166 ? -3.863 2.723 -18.430 1.00 63.97 166 GLY A CA 1
ATOM 1267 C C . GLY A 1 166 ? -5.321 2.623 -18.867 1.00 63.97 166 GLY A C 1
ATOM 1268 O O . GLY A 1 166 ? -6.005 3.623 -19.077 1.00 63.97 166 GLY A O 1
ATOM 1269 N N . CYS A 1 167 ? -5.779 1.390 -19.063 1.00 62.50 167 CYS A N 1
ATOM 1270 C CA . CYS A 1 167 ? -7.112 1.116 -19.583 1.00 62.50 167 CYS A CA 1
ATOM 1271 C C . CYS A 1 167 ? -8.111 0.891 -18.438 1.00 62.50 167 CYS A C 1
ATOM 1273 O O . CYS A 1 167 ? -7.782 0.170 -17.489 1.00 62.50 167 CYS A O 1
ATOM 1275 N N . PRO A 1 168 ? -9.339 1.441 -18.530 1.00 70.19 168 PRO A N 1
ATOM 1276 C CA . PRO A 1 168 ? -10.447 1.049 -17.667 1.00 70.19 168 PRO A CA 1
ATOM 1277 C C . PRO A 1 168 ? -10.576 -0.470 -17.590 1.00 70.19 168 PRO A C 1
ATOM 1279 O O . PRO A 1 168 ? -10.457 -1.159 -18.604 1.00 70.19 168 PRO A O 1
ATOM 1282 N N . SER A 1 169 ? -10.826 -0.983 -16.391 1.00 68.25 169 SER A N 1
ATOM 1283 C CA . SER A 1 169 ? -11.094 -2.403 -16.171 1.00 68.25 169 SER A CA 1
ATOM 1284 C C . SER A 1 169 ? -12.527 -2.555 -15.695 1.00 68.25 169 SER A C 1
ATOM 1286 O O . SER A 1 169 ? -12.888 -1.960 -14.684 1.00 68.25 169 SER A O 1
ATOM 1288 N N . ASP A 1 170 ? -13.329 -3.346 -16.405 1.00 77.69 170 ASP A N 1
ATOM 1289 C CA . ASP A 1 170 ? -14.642 -3.744 -15.905 1.00 77.69 170 ASP A CA 1
ATOM 1290 C C . ASP A 1 170 ? -14.457 -4.726 -14.745 1.00 77.69 170 ASP A C 1
ATOM 1292 O O . ASP A 1 170 ? -13.863 -5.796 -14.900 1.00 77.69 170 ASP A O 1
ATOM 1296 N N . ILE A 1 171 ? -14.911 -4.320 -13.563 1.00 81.00 171 ILE A N 1
ATOM 1297 C CA . ILE A 1 171 ? -14.766 -5.107 -12.341 1.00 81.00 171 ILE A CA 1
ATOM 1298 C C . ILE A 1 171 ? -15.896 -6.134 -12.210 1.00 81.00 171 ILE A C 1
ATOM 1300 O O . ILE A 1 171 ? -15.648 -7.221 -11.693 1.00 81.00 171 ILE A O 1
ATOM 1304 N N . GLY A 1 172 ? -17.110 -5.838 -12.689 1.00 84.94 172 GLY A N 1
ATOM 1305 C CA . GLY A 1 172 ? -18.286 -6.684 -12.450 1.00 84.94 172 GLY A CA 1
ATOM 1306 C C . GLY A 1 172 ? -18.406 -7.131 -10.983 1.00 84.94 172 GLY A C 1
ATOM 1307 O O . GLY A 1 172 ? -18.328 -6.310 -10.071 1.00 84.94 172 GLY A O 1
ATOM 1308 N N . ASP A 1 173 ? -18.527 -8.445 -10.769 1.00 87.19 173 ASP A N 1
ATOM 1309 C CA . ASP A 1 173 ? -18.613 -9.084 -9.441 1.00 87.19 173 ASP A CA 1
ATOM 1310 C C . ASP A 1 173 ? -17.240 -9.387 -8.798 1.00 87.19 173 ASP A C 1
ATOM 1312 O O . ASP A 1 173 ? -17.149 -10.058 -7.764 1.00 87.19 173 ASP A O 1
ATOM 1316 N N . LEU A 1 174 ? -16.141 -8.969 -9.430 1.00 91.00 174 LEU A N 1
ATOM 1317 C CA . LEU A 1 174 ? -14.789 -9.185 -8.922 1.00 91.00 174 LEU A CA 1
ATOM 1318 C C . LEU A 1 174 ? -14.450 -8.170 -7.827 1.00 91.00 174 LEU A C 1
ATOM 1320 O O . LEU A 1 174 ? -15.049 -7.107 -7.696 1.00 91.00 174 LEU A O 1
ATOM 1324 N N . ILE A 1 175 ? -13.437 -8.491 -7.031 1.00 92.62 175 ILE A N 1
ATOM 1325 C CA . ILE A 1 175 ? -12.936 -7.604 -5.989 1.00 92.62 175 ILE A CA 1
ATOM 1326 C C . ILE A 1 175 ? -11.713 -6.853 -6.524 1.00 92.62 175 ILE A C 1
ATOM 1328 O O . ILE A 1 175 ? -10.764 -7.501 -6.976 1.00 92.62 175 ILE A O 1
ATOM 1332 N N . PRO A 1 176 ? -11.682 -5.510 -6.464 1.00 91.38 176 PRO A N 1
ATOM 1333 C CA . PRO A 1 176 ? -10.477 -4.762 -6.785 1.00 91.38 176 PRO A CA 1
ATOM 1334 C C . PRO A 1 176 ? -9.399 -5.003 -5.726 1.00 91.38 176 PRO A C 1
ATOM 1336 O O . PRO A 1 176 ? -9.625 -4.842 -4.524 1.00 91.38 176 PRO A O 1
ATOM 1339 N N . VAL A 1 177 ? -8.208 -5.371 -6.188 1.00 92.56 177 VAL A N 1
ATOM 1340 C CA . VAL A 1 177 ? -7.017 -5.549 -5.355 1.00 92.56 177 VAL A CA 1
ATOM 1341 C C . VAL A 1 177 ? -5.940 -4.595 -5.845 1.00 92.56 177 VAL A C 1
ATOM 1343 O O . VAL A 1 177 ? -5.713 -4.496 -7.051 1.00 92.56 177 VAL A O 1
ATOM 1346 N N . PHE A 1 178 ? -5.295 -3.886 -4.921 1.00 90.31 178 PHE A N 1
ATOM 1347 C CA . PHE A 1 178 ? -4.357 -2.812 -5.224 1.00 90.31 178 PHE A CA 1
ATOM 1348 C C . PHE A 1 178 ? -2.948 -3.164 -4.752 1.00 90.31 178 PHE A C 1
ATOM 1350 O O . PHE A 1 178 ? -2.755 -3.593 -3.615 1.00 90.31 178 PHE A O 1
ATOM 1357 N N . TRP A 1 179 ? -1.953 -2.921 -5.601 1.00 89.69 179 TRP A N 1
ATOM 1358 C CA . TRP A 1 179 ? -0.529 -3.030 -5.275 1.00 89.69 179 TRP A CA 1
ATOM 1359 C C . TRP A 1 179 ? 0.161 -1.701 -5.484 1.00 89.69 179 TRP A C 1
ATOM 1361 O O . TRP A 1 179 ? -0.206 -0.950 -6.390 1.00 89.69 179 TRP A O 1
ATOM 1371 N N . ALA A 1 180 ? 1.210 -1.457 -4.706 1.00 87.44 180 ALA A N 1
ATOM 1372 C CA . ALA A 1 180 ? 2.109 -0.349 -4.955 1.00 87.44 180 ALA A CA 1
ATOM 1373 C C . ALA A 1 180 ? 2.681 -0.441 -6.383 1.00 87.44 180 ALA A C 1
ATOM 1375 O O . ALA A 1 180 ? 2.958 -1.528 -6.900 1.00 87.44 180 ALA A O 1
ATOM 1376 N N . CYS A 1 181 ? 2.791 0.705 -7.050 1.00 84.44 181 CYS A N 1
ATOM 1377 C CA . CYS A 1 181 ? 3.253 0.789 -8.427 1.00 84.44 181 CYS A CA 1
ATOM 1378 C C . CYS A 1 181 ? 4.510 1.650 -8.515 1.00 84.44 181 CYS A C 1
ATOM 1380 O O . CYS A 1 181 ? 4.535 2.779 -8.024 1.00 84.44 181 CYS A O 1
ATOM 1382 N N . GLY A 1 182 ? 5.518 1.157 -9.236 1.00 81.75 182 GLY A N 1
ATOM 1383 C CA . GLY A 1 182 ? 6.777 1.872 -9.435 1.00 81.75 182 GLY A CA 1
ATOM 1384 C C . GLY A 1 182 ? 6.676 3.175 -10.234 1.00 81.75 182 GLY A C 1
ATOM 1385 O O . GLY A 1 182 ? 7.611 3.968 -10.196 1.00 81.75 182 GLY A O 1
ATOM 1386 N N . VAL A 1 183 ? 5.530 3.477 -10.857 1.00 81.69 183 VAL A N 1
ATOM 1387 C CA . VAL A 1 183 ? 5.219 4.819 -11.401 1.00 81.69 183 VAL A CA 1
ATOM 1388 C C . VAL A 1 183 ? 5.258 5.899 -10.307 1.00 81.69 183 VAL A C 1
ATOM 1390 O O . VAL A 1 183 ? 5.496 7.070 -10.598 1.00 81.69 183 VAL A O 1
ATOM 1393 N N . THR A 1 184 ? 5.121 5.511 -9.035 1.00 86.31 184 THR A N 1
ATOM 1394 C CA . THR A 1 184 ? 5.361 6.391 -7.882 1.00 86.31 184 THR A CA 1
ATOM 1395 C C . THR A 1 184 ? 6.729 7.072 -7.957 1.00 86.31 184 THR A C 1
ATOM 1397 O O . THR A 1 184 ? 6.832 8.272 -7.714 1.00 86.31 184 THR A O 1
ATOM 1400 N N . SER A 1 185 ? 7.771 6.343 -8.371 1.00 88.25 185 SER A N 1
ATOM 1401 C CA . SER A 1 185 ? 9.119 6.898 -8.534 1.00 88.25 185 SER A CA 1
ATOM 1402 C C . SER A 1 185 ? 9.157 8.013 -9.588 1.00 88.25 185 SER A C 1
ATOM 1404 O O . SER A 1 185 ? 9.756 9.061 -9.358 1.00 88.25 185 SER A O 1
ATOM 1406 N N . SER A 1 186 ? 8.433 7.858 -10.700 1.00 85.38 186 SER A N 1
ATOM 1407 C CA . SER A 1 186 ? 8.304 8.882 -11.742 1.00 85.38 186 SER A CA 1
ATOM 1408 C C . SER A 1 186 ? 7.587 10.139 -11.234 1.00 85.38 186 SER A C 1
ATOM 1410 O O . SER A 1 186 ? 7.975 11.255 -11.589 1.00 85.38 186 SER A O 1
ATOM 1412 N N . LEU A 1 187 ? 6.566 9.988 -10.378 1.00 84.06 187 LEU A N 1
ATOM 1413 C CA . LEU A 1 187 ? 5.900 11.129 -9.739 1.00 84.06 187 LEU A CA 1
ATOM 1414 C C . LEU A 1 187 ? 6.796 11.828 -8.714 1.00 84.06 187 LEU A C 1
ATOM 1416 O O . LEU A 1 187 ? 6.800 13.058 -8.669 1.00 84.06 187 LEU A O 1
ATOM 1420 N N . ALA A 1 188 ? 7.575 11.073 -7.938 1.00 88.31 188 ALA A N 1
ATOM 1421 C CA . ALA A 1 188 ? 8.546 11.633 -7.005 1.00 88.31 188 ALA A CA 1
ATOM 1422 C C . ALA A 1 188 ? 9.603 12.457 -7.753 1.00 88.31 188 ALA A C 1
ATOM 1424 O O . ALA A 1 188 ? 9.789 13.636 -7.465 1.00 88.31 188 ALA A O 1
ATOM 1425 N N . VAL A 1 189 ? 10.223 11.898 -8.796 1.00 89.25 189 VAL A N 1
ATOM 1426 C CA . VAL A 1 189 ? 11.190 12.623 -9.640 1.00 89.25 189 VAL A CA 1
ATOM 1427 C C . VAL A 1 189 ? 10.599 13.929 -10.170 1.00 89.25 189 VAL A C 1
ATOM 1429 O O . VAL A 1 189 ? 11.239 14.981 -10.142 1.00 89.25 189 VAL A O 1
ATOM 1432 N N . ARG A 1 190 ? 9.337 13.889 -10.601 1.00 85.88 190 ARG A N 1
ATOM 1433 C CA . ARG A 1 190 ? 8.627 15.073 -11.074 1.00 85.88 190 ARG A CA 1
ATOM 1434 C C . ARG A 1 190 ? 8.363 16.101 -9.968 1.00 85.88 190 ARG A C 1
ATOM 1436 O O . ARG A 1 190 ? 8.412 17.301 -10.247 1.00 85.88 190 ARG A O 1
ATOM 1443 N N . SER A 1 191 ? 8.094 15.676 -8.733 1.00 88.19 191 SER A N 1
ATOM 1444 C CA . SER A 1 191 ? 7.853 16.596 -7.612 1.00 88.19 191 SER A CA 1
ATOM 1445 C C . SER A 1 191 ? 9.079 17.441 -7.279 1.00 88.19 191 SER A C 1
ATOM 1447 O O . SER A 1 191 ? 8.919 18.569 -6.817 1.00 88.19 191 SER A O 1
ATOM 1449 N N . ALA A 1 192 ? 10.282 16.935 -7.575 1.00 87.81 192 ALA A N 1
ATOM 1450 C CA . ALA A 1 192 ? 11.526 17.673 -7.392 1.00 87.81 192 ALA A CA 1
ATOM 1451 C C . ALA A 1 192 ? 11.673 18.871 -8.346 1.00 87.81 192 ALA A C 1
ATOM 1453 O O . ALA A 1 192 ? 12.559 19.700 -8.147 1.00 87.81 192 ALA A O 1
ATOM 1454 N N . LYS A 1 193 ? 10.810 18.987 -9.372 1.00 87.12 193 LYS A N 1
ATOM 1455 C CA . LYS A 1 193 ? 10.745 20.120 -10.318 1.00 87.12 193 LYS A CA 1
ATOM 1456 C C . LYS A 1 193 ? 12.091 20.467 -10.968 1.00 87.12 193 LYS A C 1
ATOM 1458 O O . LYS A 1 193 ? 12.321 21.607 -11.367 1.00 87.12 193 LYS A O 1
ATOM 1463 N N . SER A 1 194 ? 12.977 19.482 -11.093 1.00 87.38 194 SER A N 1
ATOM 1464 C CA . SER A 1 194 ? 14.257 19.659 -11.765 1.00 87.38 194 SER A CA 1
ATOM 1465 C C . SER A 1 194 ? 14.062 19.584 -13.285 1.00 87.38 194 SER A C 1
ATOM 1467 O O . SER A 1 194 ? 13.473 18.614 -13.769 1.00 87.38 194 SER A O 1
ATOM 1469 N N . PRO A 1 195 ? 14.581 20.557 -14.058 1.00 83.38 195 PRO A N 1
ATOM 1470 C CA . PRO A 1 195 ? 14.438 20.580 -15.516 1.00 83.38 195 PRO A CA 1
ATOM 1471 C C . PRO A 1 195 ? 15.239 19.475 -16.224 1.00 83.38 195 PRO A C 1
ATOM 1473 O O . PRO A 1 195 ? 15.034 19.236 -17.408 1.00 83.38 195 PRO A O 1
ATOM 1476 N N . LEU A 1 196 ? 16.156 18.809 -15.515 1.00 85.81 196 LEU A N 1
ATOM 1477 C CA . LEU A 1 196 ? 17.039 17.765 -16.045 1.00 85.81 196 LEU A CA 1
ATOM 1478 C C . LEU A 1 196 ? 16.713 16.390 -15.453 1.00 85.81 196 LEU A C 1
ATOM 1480 O O . LEU A 1 196 ? 17.615 15.605 -15.166 1.00 85.81 196 LEU A O 1
ATOM 1484 N N . SER A 1 197 ? 15.429 16.125 -15.217 1.00 88.31 197 SER A N 1
ATOM 1485 C CA . SER A 1 197 ? 14.977 14.826 -14.727 1.00 88.31 197 SER A CA 1
ATOM 1486 C C . SER A 1 197 ? 14.117 14.111 -15.758 1.00 88.31 197 SER A C 1
ATOM 1488 O O . SER A 1 197 ? 13.217 14.704 -16.351 1.00 88.31 197 SER A O 1
ATOM 1490 N N . PHE A 1 198 ? 14.386 12.826 -15.956 1.00 85.81 198 PHE A N 1
ATOM 1491 C CA . PHE A 1 198 ? 13.755 11.997 -16.974 1.00 85.81 198 PHE A CA 1
ATOM 1492 C C . PHE A 1 198 ? 13.252 10.692 -16.369 1.00 85.81 198 PHE A C 1
ATOM 1494 O O . PHE A 1 198 ? 13.775 10.187 -15.375 1.00 85.81 198 PHE A O 1
ATOM 1501 N N . SER A 1 199 ? 12.229 10.124 -16.993 1.00 87.12 199 SER A N 1
ATOM 1502 C CA . SER A 1 199 ? 11.714 8.802 -16.664 1.00 87.12 199 SER A CA 1
ATOM 1503 C C . SER A 1 199 ? 11.238 8.120 -17.944 1.00 87.12 199 SER A C 1
ATOM 1505 O O . SER A 1 199 ? 11.190 8.729 -19.014 1.00 87.12 199 SER A O 1
ATOM 1507 N N . HIS A 1 200 ? 10.915 6.842 -17.835 1.00 82.50 200 HIS A N 1
ATOM 1508 C CA . HIS A 1 200 ? 10.326 6.068 -18.915 1.00 82.50 200 HIS A CA 1
ATOM 1509 C C . HIS A 1 200 ? 8.848 6.444 -19.141 1.00 82.50 200 HIS A C 1
ATOM 1511 O O . HIS A 1 200 ? 8.175 6.967 -18.250 1.00 82.50 200 HIS A O 1
ATOM 1517 N N . TYR A 1 201 ? 8.332 6.172 -20.342 1.00 77.94 201 TYR A N 1
ATOM 1518 C CA . TYR A 1 201 ? 6.900 6.300 -20.617 1.00 77.94 201 TYR A CA 1
ATOM 1519 C C . TYR A 1 201 ? 6.129 5.171 -19.904 1.00 77.94 201 TYR A C 1
ATOM 1521 O O . TYR A 1 201 ? 6.620 4.038 -19.895 1.00 77.94 201 TYR A O 1
ATOM 1529 N N . PRO A 1 202 ? 4.938 5.422 -19.322 1.00 74.75 202 PRO A N 1
ATOM 1530 C CA . PRO A 1 202 ? 4.166 4.380 -18.650 1.00 74.75 202 PRO A CA 1
ATOM 1531 C C . PRO A 1 202 ? 3.937 3.151 -19.535 1.00 74.75 202 PRO A C 1
ATOM 1533 O O . PRO A 1 202 ? 3.403 3.240 -20.639 1.00 74.75 202 PRO A O 1
ATOM 1536 N N . GLY A 1 203 ? 4.347 1.987 -19.032 1.00 76.62 203 GLY A N 1
ATOM 1537 C CA . GLY A 1 203 ? 4.258 0.721 -19.755 1.00 76.62 203 GLY A CA 1
ATOM 1538 C C . GLY A 1 203 ? 5.413 0.441 -20.721 1.00 76.62 203 GLY A C 1
ATOM 1539 O O . GLY A 1 203 ? 5.416 -0.648 -21.285 1.00 76.62 203 GLY A O 1
ATOM 1540 N N . SER A 1 204 ? 6.377 1.352 -20.897 1.00 84.38 204 SER A N 1
ATOM 1541 C CA . SER A 1 204 ? 7.613 1.179 -21.683 1.00 84.38 204 SER A CA 1
ATOM 1542 C C . SER A 1 204 ? 8.819 1.019 -20.748 1.00 84.38 204 SER A C 1
ATOM 1544 O O . SER A 1 204 ? 9.649 1.915 -20.618 1.00 84.38 204 SER A O 1
ATOM 1546 N N . MET A 1 205 ? 8.877 -0.100 -20.029 1.00 88.75 205 MET A N 1
ATOM 1547 C CA . MET A 1 205 ? 9.877 -0.356 -18.986 1.00 88.75 205 MET A CA 1
ATOM 1548 C C . MET A 1 205 ? 11.228 -0.806 -19.569 1.00 88.75 205 MET A C 1
ATOM 1550 O O . MET A 1 205 ? 11.312 -1.283 -20.702 1.00 88.75 205 MET A O 1
ATOM 1554 N N . PHE A 1 206 ? 12.295 -0.689 -18.775 1.00 91.31 206 PHE A N 1
ATOM 1555 C CA . PHE A 1 206 ? 13.626 -1.185 -19.124 1.00 91.31 206 PHE A CA 1
ATOM 1556 C C . PHE A 1 206 ? 13.709 -2.704 -18.914 1.00 91.31 206 PHE A C 1
ATOM 1558 O O . PHE A 1 206 ? 13.496 -3.183 -17.804 1.00 91.31 206 PHE A O 1
ATOM 1565 N N . ILE A 1 207 ? 14.021 -3.466 -19.966 1.00 92.38 207 ILE A N 1
ATOM 1566 C CA . ILE A 1 207 ? 14.118 -4.935 -19.909 1.00 92.38 207 ILE A CA 1
ATOM 1567 C C . ILE A 1 207 ? 15.532 -5.342 -19.472 1.00 92.38 207 ILE A C 1
ATOM 1569 O O . ILE A 1 207 ? 16.506 -4.971 -20.131 1.00 92.38 207 ILE A O 1
ATOM 1573 N N . CYS A 1 208 ? 15.645 -6.130 -18.402 1.00 93.19 208 CYS A N 1
ATOM 1574 C CA . CYS A 1 208 ? 16.909 -6.633 -17.858 1.00 93.19 208 CYS A CA 1
ATOM 1575 C C . CYS A 1 208 ? 17.290 -8.011 -18.437 1.00 93.19 208 CYS A C 1
ATOM 1577 O O . CYS A 1 208 ? 16.440 -8.760 -18.912 1.00 93.19 208 CYS A O 1
ATOM 1579 N N . ASP A 1 209 ? 18.577 -8.355 -18.366 1.00 93.88 209 ASP A N 1
ATOM 1580 C CA . ASP A 1 209 ? 19.121 -9.691 -18.663 1.00 93.88 209 ASP A CA 1
ATOM 1581 C C . ASP A 1 209 ? 18.871 -10.691 -17.525 1.00 93.88 209 ASP A C 1
ATOM 1583 O O . ASP A 1 209 ? 18.896 -11.897 -17.751 1.00 93.88 209 ASP A O 1
ATOM 1587 N N . VAL A 1 210 ? 18.613 -10.189 -16.315 1.00 91.62 210 VAL A N 1
ATOM 1588 C CA . VAL A 1 210 ? 18.344 -10.992 -15.116 1.00 91.62 210 VAL A CA 1
ATOM 1589 C C . VAL A 1 210 ? 16.901 -11.495 -15.136 1.00 91.62 210 VAL A C 1
ATOM 1591 O O . VAL A 1 210 ? 15.964 -10.721 -15.365 1.00 91.62 210 VAL A O 1
ATOM 1594 N N . THR A 1 211 ? 16.704 -12.787 -14.878 1.00 91.00 211 THR A N 1
ATOM 1595 C CA . THR A 1 211 ? 15.355 -13.351 -14.730 1.00 91.00 211 THR A CA 1
ATOM 1596 C C . THR A 1 211 ? 14.738 -12.992 -13.379 1.00 91.00 211 THR A C 1
ATOM 1598 O O . THR A 1 211 ? 15.441 -12.725 -12.402 1.00 91.00 211 THR A O 1
ATOM 1601 N N . VAL A 1 212 ? 13.405 -12.997 -13.294 1.00 88.44 212 VAL A N 1
ATOM 1602 C CA . VAL A 1 212 ? 12.699 -12.764 -12.022 1.00 88.44 212 VAL A CA 1
ATOM 1603 C C . VAL A 1 212 ? 13.141 -13.793 -10.972 1.00 88.44 212 VAL A C 1
ATOM 1605 O O . VAL A 1 212 ? 13.465 -13.421 -9.847 1.00 88.44 212 VAL A O 1
ATOM 1608 N N . ASP A 1 213 ? 13.242 -15.069 -11.344 1.00 88.25 213 ASP A N 1
ATOM 1609 C CA . ASP A 1 213 ? 13.619 -16.141 -10.416 1.00 88.25 213 ASP A CA 1
ATOM 1610 C C . ASP A 1 213 ? 15.067 -16.006 -9.906 1.00 88.25 213 ASP A C 1
ATOM 1612 O O . ASP A 1 213 ? 15.323 -16.159 -8.707 1.00 88.25 213 ASP A O 1
ATOM 1616 N N . GLU A 1 214 ? 16.023 -15.665 -10.778 1.00 90.44 214 GLU A N 1
ATOM 1617 C CA . GLU A 1 214 ? 17.420 -15.413 -10.380 1.00 90.44 214 GLU A CA 1
ATOM 1618 C C . GLU A 1 214 ? 17.531 -14.227 -9.416 1.00 90.44 214 GLU A C 1
ATOM 1620 O O . GLU A 1 214 ? 18.249 -14.297 -8.409 1.00 90.44 214 GLU A O 1
ATOM 1625 N N . TYR A 1 215 ? 16.787 -13.152 -9.692 1.00 89.06 215 TYR A N 1
ATOM 1626 C CA . TYR A 1 215 ? 16.769 -11.970 -8.839 1.00 89.06 215 TYR A CA 1
ATOM 1627 C C . TYR A 1 215 ? 16.295 -12.323 -7.422 1.00 89.06 215 TYR A C 1
ATOM 1629 O O . TYR A 1 215 ? 17.007 -12.062 -6.453 1.00 89.06 215 TYR A O 1
ATOM 1637 N N . PHE A 1 216 ? 15.155 -13.005 -7.283 1.00 87.00 216 PHE A N 1
ATOM 1638 C CA . PHE A 1 216 ? 14.599 -13.356 -5.967 1.00 87.00 216 PHE A CA 1
ATOM 1639 C C . PHE A 1 216 ? 15.320 -14.519 -5.264 1.00 87.00 216 PHE A C 1
ATOM 1641 O O . PHE A 1 216 ? 15.173 -14.703 -4.054 1.00 87.00 216 PHE A O 1
ATOM 1648 N N . THR A 1 217 ? 16.164 -15.270 -5.978 1.00 86.81 217 THR A N 1
ATOM 1649 C CA . THR A 1 217 ? 17.085 -16.241 -5.362 1.00 86.81 217 THR A CA 1
ATOM 1650 C C . THR A 1 217 ? 18.181 -15.537 -4.557 1.00 86.81 217 THR A C 1
ATOM 1652 O O . THR A 1 217 ? 18.551 -15.996 -3.471 1.00 86.81 217 THR A O 1
ATOM 1655 N N . THR A 1 218 ? 18.687 -14.416 -5.075 1.00 85.06 218 THR A N 1
ATOM 1656 C CA . THR A 1 218 ? 19.771 -13.628 -4.466 1.00 85.06 218 THR A CA 1
ATOM 1657 C C . THR A 1 218 ? 19.258 -12.500 -3.565 1.00 85.06 218 THR A C 1
ATOM 1659 O O . THR A 1 218 ? 19.929 -12.144 -2.600 1.00 85.06 218 THR A O 1
ATOM 1662 N N . HIS A 1 219 ? 18.043 -12.007 -3.813 1.00 84.50 219 HIS A N 1
ATOM 1663 C CA . HIS A 1 219 ? 17.384 -10.925 -3.079 1.00 84.50 219 HIS A CA 1
ATOM 1664 C C . HIS A 1 219 ? 16.096 -11.445 -2.434 1.00 84.50 219 HIS A C 1
ATOM 1666 O O . HIS A 1 219 ? 14.986 -11.205 -2.910 1.00 84.50 219 HIS A O 1
ATOM 1672 N N . LYS A 1 220 ? 16.248 -12.220 -1.355 1.00 81.38 220 LYS A N 1
ATOM 1673 C CA . LYS A 1 220 ? 15.101 -12.768 -0.619 1.00 81.38 220 LYS A CA 1
ATOM 1674 C C . LYS A 1 220 ? 14.299 -11.651 0.041 1.00 81.38 220 LYS A C 1
ATOM 1676 O O . LYS A 1 220 ? 14.867 -10.668 0.510 1.00 81.38 220 LYS A O 1
ATOM 1681 N N . ALA A 1 221 ? 12.986 -11.846 0.128 1.00 76.88 221 ALA A N 1
ATOM 1682 C CA . ALA A 1 221 ? 12.100 -10.879 0.756 1.00 76.88 221 ALA A CA 1
ATOM 1683 C C . ALA A 1 221 ? 12.480 -10.616 2.226 1.00 76.88 221 ALA A C 1
ATOM 1685 O O . ALA A 1 221 ? 12.806 -11.545 2.968 1.00 76.88 221 ALA A O 1
ATOM 1686 N N . GLU A 1 222 ? 12.393 -9.353 2.656 1.00 76.38 222 GLU A N 1
ATOM 1687 C CA . GLU A 1 222 ? 12.782 -8.918 4.011 1.00 76.38 222 GLU A CA 1
ATOM 1688 C C . GLU A 1 222 ? 11.975 -9.616 5.116 1.00 76.38 222 GLU A C 1
ATOM 1690 O O . GLU A 1 222 ? 12.484 -9.874 6.204 1.00 76.38 222 GLU A O 1
ATOM 1695 N N . HIS A 1 223 ? 10.722 -9.973 4.824 1.00 76.69 223 HIS A N 1
ATOM 1696 C CA . HIS A 1 223 ? 9.843 -10.699 5.746 1.00 76.69 223 HIS A CA 1
ATOM 1697 C C . HIS A 1 223 ? 10.226 -12.183 5.918 1.00 76.69 223 HIS A C 1
ATOM 1699 O O . HIS A 1 223 ? 9.676 -12.883 6.769 1.00 76.69 223 HIS A O 1
ATOM 1705 N N . GLY A 1 224 ? 11.225 -12.671 5.177 1.00 82.00 224 GLY A N 1
ATOM 1706 C CA . GLY A 1 224 ? 11.844 -13.973 5.387 1.00 82.00 224 GLY A CA 1
ATOM 1707 C C . GLY A 1 224 ? 10.891 -15.143 5.143 1.00 82.00 224 GLY A C 1
ATOM 1708 O O . GLY A 1 224 ? 10.560 -15.458 4.005 1.00 82.00 224 GLY A O 1
ATOM 1709 N N . LYS A 1 225 ? 10.529 -15.851 6.220 1.00 82.94 225 LYS A N 1
ATOM 1710 C CA . LYS A 1 225 ? 9.625 -17.018 6.187 1.00 82.94 225 LYS A CA 1
ATOM 1711 C C . LYS A 1 225 ? 8.213 -16.686 6.672 1.00 82.94 225 LYS A C 1
ATOM 1713 O O . LYS A 1 225 ? 7.441 -17.600 6.947 1.00 82.94 225 LYS A O 1
ATOM 1718 N N . GLU A 1 226 ? 7.906 -15.408 6.865 1.00 86.12 226 GLU A N 1
ATOM 1719 C CA . GLU A 1 226 ? 6.575 -15.001 7.289 1.00 86.12 226 GLU A CA 1
ATOM 1720 C C . GLU A 1 226 ? 5.543 -15.374 6.226 1.00 86.12 226 GLU A C 1
ATOM 1722 O O . GLU A 1 226 ? 5.700 -15.094 5.038 1.00 86.12 226 GLU A O 1
ATOM 1727 N N . GLU A 1 227 ? 4.467 -16.015 6.669 1.00 87.94 227 GLU A N 1
ATOM 1728 C CA . GLU A 1 227 ? 3.368 -16.397 5.793 1.00 87.94 227 GLU A CA 1
ATOM 1729 C C . GLU A 1 227 ? 2.270 -15.336 5.873 1.00 87.94 227 GLU A C 1
ATOM 1731 O O . GLU A 1 227 ? 1.689 -15.146 6.949 1.00 87.94 227 GLU A O 1
ATOM 1736 N N . PRO A 1 228 ? 1.955 -14.637 4.773 1.00 91.62 228 PRO A N 1
ATOM 1737 C CA . PRO A 1 228 ? 0.847 -13.700 4.751 1.00 91.62 228 PRO A CA 1
ATOM 1738 C C . PRO A 1 228 ? -0.483 -14.463 4.756 1.00 91.62 228 PRO A C 1
ATOM 1740 O O . PRO A 1 228 ? -0.668 -15.449 4.043 1.00 91.62 228 PRO A O 1
ATOM 1743 N N . ARG A 1 229 ? -1.432 -13.978 5.550 1.00 91.25 229 ARG A N 1
ATOM 1744 C CA . ARG A 1 229 ? -2.788 -14.509 5.680 1.00 91.25 229 ARG A CA 1
ATOM 1745 C C . ARG A 1 229 ? -3.795 -13.403 5.424 1.00 91.25 229 ARG A C 1
ATOM 1747 O O . ARG A 1 229 ? -3.612 -12.265 5.860 1.00 91.25 229 ARG A O 1
ATOM 1754 N N . LEU A 1 230 ? -4.856 -13.746 4.703 1.00 94.00 230 LEU A N 1
ATOM 1755 C CA . LEU A 1 230 ? -5.956 -12.833 4.430 1.00 94.00 230 LEU A CA 1
ATOM 1756 C C . LEU A 1 230 ? -6.892 -12.777 5.643 1.00 94.00 230 LEU A C 1
ATOM 1758 O O . LEU A 1 230 ? -7.336 -13.808 6.138 1.00 94.00 230 LEU A O 1
ATOM 1762 N N . VAL A 1 231 ? -7.223 -11.570 6.092 1.00 92.19 231 VAL A N 1
ATOM 1763 C CA . VAL A 1 231 ? -8.201 -11.315 7.153 1.00 92.19 231 VAL A CA 1
ATOM 1764 C C . VAL A 1 231 ? -9.339 -10.487 6.569 1.00 92.19 231 VAL A C 1
ATOM 1766 O O . VAL A 1 231 ? -9.163 -9.308 6.258 1.00 92.19 231 VAL A O 1
ATOM 1769 N N . THR A 1 232 ? -10.514 -11.092 6.417 1.00 91.38 232 THR A N 1
ATOM 1770 C CA . THR A 1 232 ? -11.716 -10.390 5.945 1.00 91.38 232 THR A CA 1
ATOM 1771 C C . THR A 1 232 ? -12.269 -9.496 7.052 1.00 91.38 232 THR A C 1
ATOM 1773 O O . THR A 1 232 ? -12.587 -9.971 8.141 1.00 91.38 232 THR A O 1
ATOM 1776 N N . LEU A 1 233 ? -12.399 -8.198 6.775 1.00 88.25 233 LEU A N 1
ATOM 1777 C CA . LEU A 1 233 ? -12.898 -7.192 7.719 1.00 88.25 233 LEU A CA 1
ATOM 1778 C C . LEU A 1 233 ? -14.380 -6.874 7.508 1.00 88.25 233 LEU A C 1
ATOM 1780 O O . LEU A 1 233 ? -15.076 -6.555 8.468 1.00 88.25 233 LEU A O 1
ATOM 1784 N N . ALA A 1 234 ? -14.858 -6.941 6.265 1.00 84.12 234 ALA A N 1
ATOM 1785 C CA . ALA A 1 234 ? -16.264 -6.758 5.924 1.00 84.12 234 ALA A CA 1
ATOM 1786 C C . ALA A 1 234 ? -16.605 -7.503 4.629 1.00 84.12 234 ALA A C 1
ATOM 1788 O O . ALA A 1 234 ? -15.827 -7.472 3.678 1.00 84.12 234 ALA A O 1
ATOM 1789 N N . ASP A 1 235 ? -17.785 -8.122 4.581 1.00 79.44 235 ASP A N 1
ATOM 1790 C CA . ASP A 1 235 ? -18.305 -8.781 3.376 1.00 79.44 235 ASP A CA 1
ATOM 1791 C C . ASP A 1 235 ? -19.354 -7.941 2.630 1.00 79.44 235 ASP A C 1
ATOM 1793 O O . ASP A 1 235 ? -19.462 -8.052 1.412 1.00 79.44 235 ASP A O 1
ATOM 1797 N N . HIS A 1 236 ? -20.108 -7.089 3.334 1.00 71.56 236 HIS A N 1
ATOM 1798 C CA . HIS A 1 236 ? -21.213 -6.292 2.786 1.00 71.56 236 HIS A CA 1
ATOM 1799 C C . HIS A 1 236 ? -21.272 -4.910 3.476 1.00 71.56 236 HIS A C 1
ATOM 1801 O O . HIS A 1 236 ? -20.961 -4.837 4.667 1.00 71.56 236 HIS A O 1
ATOM 1807 N N . PRO A 1 237 ? -21.672 -3.812 2.794 1.00 70.81 237 PRO A N 1
ATOM 1808 C CA . PRO A 1 237 ? -22.045 -3.707 1.375 1.00 70.81 237 PRO A CA 1
ATOM 1809 C C . PRO A 1 237 ? -20.873 -3.752 0.397 1.00 70.81 237 PRO A C 1
ATOM 1811 O O . PRO A 1 237 ? -21.063 -4.218 -0.716 1.00 70.81 237 PRO A O 1
ATOM 1814 N N . ASN A 1 238 ? -19.662 -3.357 0.806 1.00 80.88 238 ASN A N 1
ATOM 1815 C CA . ASN A 1 238 ? -18.477 -3.558 -0.033 1.00 80.88 238 ASN A CA 1
ATOM 1816 C C . ASN A 1 238 ? -17.433 -4.352 0.743 1.00 80.88 238 ASN A C 1
ATOM 1818 O O . ASN A 1 238 ? -17.132 -4.004 1.890 1.00 80.88 238 ASN A O 1
ATOM 1822 N N . TYR A 1 239 ? -16.884 -5.368 0.082 1.00 89.38 239 TYR A N 1
ATOM 1823 C CA . TYR A 1 239 ? -15.836 -6.227 0.612 1.00 89.38 239 TYR A CA 1
ATOM 1824 C C . TYR A 1 239 ? -14.628 -5.402 1.069 1.00 89.38 239 TYR A C 1
ATOM 1826 O O . TYR A 1 239 ? -14.238 -4.441 0.402 1.00 89.38 239 TYR A O 1
ATOM 1834 N N . LEU A 1 240 ? -14.039 -5.776 2.199 1.00 90.00 240 LEU A N 1
ATOM 1835 C CA . LEU A 1 240 ? -12.810 -5.197 2.725 1.00 90.00 240 LEU A CA 1
ATOM 1836 C C . LEU A 1 240 ? -12.007 -6.303 3.398 1.00 90.00 240 LEU A C 1
ATOM 1838 O O . LEU A 1 240 ? -12.538 -7.040 4.231 1.00 90.00 240 LEU A O 1
ATOM 1842 N N . ALA A 1 241 ? -10.724 -6.391 3.073 1.00 92.75 241 ALA A N 1
ATOM 1843 C CA . ALA A 1 241 ? -9.817 -7.327 3.712 1.00 92.75 241 ALA A CA 1
ATOM 1844 C C . ALA A 1 241 ? -8.444 -6.696 3.940 1.00 92.75 241 ALA A C 1
ATOM 1846 O O . ALA A 1 241 ? -8.077 -5.706 3.311 1.00 92.75 241 ALA A O 1
ATOM 1847 N N . SER A 1 242 ? -7.686 -7.300 4.843 1.00 92.31 242 SER A N 1
ATOM 1848 C CA . SER A 1 242 ? -6.306 -6.941 5.144 1.00 92.31 242 SER A CA 1
ATOM 1849 C C . SER A 1 242 ? -5.420 -8.174 5.074 1.00 92.31 242 SER A C 1
ATOM 1851 O O . SER A 1 242 ? -5.900 -9.306 5.109 1.00 92.31 242 SER A O 1
ATOM 1853 N N . VAL A 1 243 ? -4.114 -7.949 5.023 1.00 91.62 243 VAL A N 1
ATOM 1854 C CA . VAL A 1 243 ? -3.104 -8.995 5.158 1.00 91.62 243 VAL A CA 1
ATOM 1855 C C . VAL A 1 243 ? -2.486 -8.909 6.552 1.00 91.62 243 VAL A C 1
ATOM 1857 O O . VAL A 1 243 ? -2.224 -7.815 7.049 1.00 91.62 243 VAL A O 1
ATOM 1860 N N . CYS A 1 244 ? -2.284 -10.051 7.199 1.00 91.25 244 CYS A N 1
ATOM 1861 C CA . CYS A 1 244 ? -1.579 -10.172 8.473 1.00 91.25 244 CYS A CA 1
ATOM 1862 C C . CYS A 1 244 ? -0.607 -11.352 8.392 1.00 91.25 244 CYS A C 1
ATOM 1864 O O . CYS A 1 244 ? -0.896 -12.327 7.701 1.00 91.25 244 CYS A O 1
ATOM 1866 N N . SER A 1 245 ? 0.544 -11.293 9.061 1.00 91.44 245 SER A N 1
ATOM 1867 C CA . SER A 1 245 ? 1.442 -12.450 9.086 1.00 91.44 245 SER A CA 1
ATOM 1868 C C . SER A 1 245 ? 0.913 -13.533 10.030 1.00 91.44 245 SER A C 1
ATOM 1870 O O . SER A 1 245 ? 0.300 -13.237 11.060 1.00 91.44 245 SER A O 1
ATOM 1872 N N . ALA A 1 246 ? 1.188 -14.799 9.721 1.00 91.00 246 ALA A N 1
ATOM 1873 C CA . ALA A 1 246 ? 0.819 -15.920 10.582 1.00 91.00 246 ALA A CA 1
ATOM 1874 C C . ALA A 1 246 ? 1.410 -15.783 12.000 1.00 91.00 246 ALA A C 1
ATOM 1876 O O . ALA A 1 246 ? 0.760 -16.133 12.991 1.00 91.00 246 ALA A O 1
ATOM 1877 N N . SER A 1 247 ? 2.621 -15.224 12.124 1.00 91.75 247 SER A N 1
ATOM 1878 C CA . SER A 1 247 ? 3.239 -14.974 13.429 1.00 91.75 247 SER A CA 1
ATOM 1879 C C . SER A 1 247 ? 2.515 -13.880 14.221 1.00 91.75 247 SER A C 1
ATOM 1881 O O . SER A 1 247 ? 2.341 -14.022 15.435 1.00 91.75 247 SER A O 1
ATOM 1883 N N . ALA A 1 248 ? 2.052 -12.815 13.559 1.00 91.00 248 ALA A N 1
ATOM 1884 C CA . ALA A 1 248 ? 1.271 -11.751 14.180 1.00 91.00 248 ALA A CA 1
ATOM 1885 C C . ALA A 1 248 ? -0.101 -12.264 14.631 1.00 91.00 248 ALA A C 1
ATOM 1887 O O . ALA A 1 248 ? -0.471 -12.035 15.782 1.00 91.00 248 ALA A O 1
ATOM 1888 N N . MET A 1 249 ? -0.795 -13.039 13.790 1.00 90.50 249 MET A N 1
ATOM 1889 C CA . MET A 1 249 ? -2.049 -13.705 14.164 1.00 90.50 249 MET A CA 1
ATOM 1890 C C . MET A 1 249 ? -1.866 -14.575 15.412 1.00 90.50 249 MET A C 1
ATOM 1892 O O . MET A 1 249 ? -2.567 -14.388 16.399 1.00 90.50 249 MET A O 1
ATOM 1896 N N . THR A 1 250 ? -0.830 -15.419 15.438 1.00 89.44 250 THR A N 1
ATOM 1897 C CA . THR A 1 250 ? -0.533 -16.282 16.595 1.00 89.44 250 THR A CA 1
ATOM 1898 C C . THR A 1 250 ? -0.295 -15.480 17.881 1.00 89.44 250 THR A C 1
ATOM 1900 O O . THR A 1 250 ? -0.684 -15.903 18.970 1.00 89.44 250 THR A O 1
ATOM 1903 N N . LYS A 1 251 ? 0.378 -14.325 17.796 1.00 91.06 251 LYS A N 1
ATOM 1904 C CA . LYS A 1 251 ? 0.605 -13.444 18.957 1.00 91.06 251 LYS A CA 1
ATOM 1905 C C . LYS A 1 251 ? -0.698 -12.807 19.442 1.00 91.06 251 LYS A C 1
ATOM 1907 O O . LYS A 1 251 ? -0.910 -12.732 20.650 1.00 91.06 251 LYS A O 1
ATOM 1912 N N . ILE A 1 252 ? -1.549 -12.373 18.515 1.00 88.75 252 ILE A N 1
ATOM 1913 C CA . ILE A 1 252 ? -2.866 -11.795 18.806 1.00 88.75 252 ILE A CA 1
ATOM 1914 C C . ILE A 1 252 ? -3.768 -12.837 19.479 1.00 88.75 252 ILE A C 1
ATOM 1916 O O . ILE A 1 252 ? -4.367 -12.537 20.509 1.00 88.75 252 ILE A O 1
ATOM 1920 N N . ASP A 1 253 ? -3.785 -14.072 18.979 1.00 85.00 253 ASP A N 1
ATOM 1921 C CA . ASP A 1 253 ? -4.568 -15.167 19.561 1.00 85.00 253 ASP A CA 1
ATOM 1922 C C . ASP A 1 253 ? -4.093 -15.509 20.980 1.00 85.00 253 ASP A C 1
ATOM 1924 O O . ASP A 1 253 ? -4.896 -15.615 21.907 1.00 85.00 253 ASP A O 1
ATOM 1928 N N . LYS A 1 254 ? -2.773 -15.576 21.202 1.00 86.31 254 LYS A N 1
ATOM 1929 C CA . LYS A 1 254 ? -2.203 -15.768 22.548 1.00 86.31 254 LYS A CA 1
ATOM 1930 C C . LYS A 1 254 ? -2.572 -14.639 23.508 1.00 86.31 254 LYS A C 1
ATOM 1932 O O . LYS A 1 254 ? -2.825 -14.897 24.683 1.00 86.31 254 LYS A O 1
ATOM 1937 N N . LEU A 1 255 ? -2.590 -13.392 23.035 1.00 86.06 255 LEU A N 1
ATOM 1938 C CA . LEU A 1 255 ? -3.012 -12.254 23.849 1.00 86.06 255 LEU A CA 1
ATOM 1939 C C . LEU A 1 255 ? -4.490 -12.380 24.233 1.00 86.06 255 LEU A C 1
ATOM 1941 O O . LEU A 1 255 ? -4.833 -12.189 25.398 1.00 86.06 255 LEU A O 1
ATOM 1945 N N . ALA A 1 256 ? -5.343 -12.753 23.280 1.00 82.94 256 ALA A N 1
ATOM 1946 C CA . ALA A 1 256 ? -6.756 -12.996 23.533 1.00 82.94 256 ALA A CA 1
ATOM 1947 C C . ALA A 1 256 ? -6.962 -14.115 24.570 1.00 82.94 256 ALA A C 1
ATOM 1949 O O . ALA A 1 256 ? -7.796 -13.975 25.464 1.00 82.94 256 ALA A O 1
ATOM 1950 N N . GLU A 1 257 ? -6.159 -15.185 24.520 1.00 81.25 257 GLU A N 1
ATOM 1951 C CA . GLU A 1 257 ? -6.199 -16.247 25.532 1.00 81.25 257 GLU A CA 1
ATOM 1952 C C . GLU A 1 257 ? -5.830 -15.730 26.924 1.00 81.25 257 GLU A C 1
ATOM 1954 O O . GLU A 1 257 ? -6.500 -16.065 27.899 1.00 81.25 257 GLU A O 1
ATOM 1959 N N . ILE A 1 258 ? -4.774 -14.919 27.035 1.00 83.81 258 ILE A N 1
ATOM 1960 C CA . ILE A 1 258 ? -4.332 -14.352 28.317 1.00 83.81 258 ILE A CA 1
ATOM 1961 C C . ILE A 1 258 ? -5.419 -13.453 28.910 1.00 83.81 258 ILE A C 1
ATOM 1963 O O . ILE A 1 258 ? -5.741 -13.593 30.088 1.00 83.81 258 ILE A O 1
ATOM 1967 N N . LEU A 1 259 ? -6.009 -12.574 28.094 1.00 75.50 259 LEU A N 1
ATOM 1968 C CA . LEU A 1 259 ? -7.097 -11.687 28.515 1.00 75.50 259 LEU A CA 1
ATOM 1969 C C . LEU A 1 259 ? -8.330 -12.475 28.977 1.00 75.50 259 LEU A C 1
ATOM 1971 O O . LEU A 1 259 ? -9.017 -12.056 29.908 1.00 75.50 259 LEU A O 1
ATOM 1975 N N . TRP A 1 260 ? -8.595 -13.630 28.359 1.00 70.75 260 TRP A N 1
ATOM 1976 C CA . TRP A 1 260 ? -9.747 -14.462 28.696 1.00 70.75 260 TRP A CA 1
ATOM 1977 C C . TRP A 1 260 ? -9.540 -15.366 29.920 1.00 70.75 260 TRP A C 1
ATOM 1979 O O . TRP A 1 260 ? -10.515 -15.730 30.575 1.00 70.75 260 TRP A O 1
ATOM 1989 N N . ARG A 1 261 ? -8.298 -15.699 30.300 1.00 67.50 261 ARG A N 1
ATOM 1990 C CA . ARG A 1 261 ? -7.967 -16.538 31.478 1.00 67.50 261 ARG A CA 1
ATOM 1991 C C . ARG A 1 261 ? -8.230 -15.852 32.835 1.00 67.50 261 ARG A C 1
ATOM 1993 O O . ARG A 1 261 ? -7.522 -16.094 33.812 1.00 67.50 261 ARG A O 1
ATOM 2000 N N . SER A 1 262 ? -9.260 -15.014 32.926 1.00 51.69 262 SER A N 1
ATOM 2001 C CA . SER A 1 262 ? -9.682 -14.374 34.168 1.00 51.69 262 SER A CA 1
ATOM 2002 C C . SER A 1 262 ? -10.166 -15.423 35.194 1.00 51.69 262 SER A C 1
ATOM 2004 O O . SER A 1 262 ? -10.902 -16.341 34.821 1.00 51.69 262 SER A O 1
ATOM 2006 N N . PRO A 1 263 ? -9.833 -15.305 36.498 1.00 49.84 263 PRO A N 1
ATOM 2007 C CA . PRO A 1 263 ? -10.098 -16.335 37.517 1.00 49.84 263 PRO A CA 1
ATOM 2008 C C . PRO A 1 263 ? -11.580 -16.631 37.812 1.00 49.84 263 PRO A C 1
ATOM 2010 O O . PRO A 1 263 ? -11.879 -17.465 38.663 1.00 49.84 263 PRO A O 1
ATOM 2013 N N . ARG A 1 264 ? -12.523 -15.924 37.175 1.00 47.50 264 ARG A N 1
ATOM 2014 C CA . ARG A 1 264 ? -13.958 -15.962 37.507 1.00 47.50 264 ARG A CA 1
ATOM 2015 C C . ARG A 1 264 ? -14.790 -16.949 36.683 1.00 47.50 264 ARG A C 1
ATOM 2017 O O . ARG A 1 264 ? -15.983 -17.061 36.942 1.00 47.50 264 ARG A O 1
ATOM 2024 N N . GLN A 1 265 ? -14.204 -17.681 35.734 1.00 48.62 265 GLN A N 1
ATOM 2025 C CA . GLN A 1 265 ? -14.936 -18.680 34.942 1.00 48.62 265 GLN A CA 1
ATOM 2026 C C . GLN A 1 265 ? -14.187 -20.013 34.855 1.00 48.62 265 GLN A C 1
ATOM 2028 O O . GLN A 1 265 ? -13.617 -20.388 33.834 1.00 48.62 265 GLN A O 1
ATOM 2033 N N . VAL A 1 266 ? -14.240 -20.767 35.952 1.00 40.91 266 VAL A N 1
ATOM 2034 C CA . VAL A 1 266 ? -14.055 -22.221 35.924 1.00 40.91 266 VAL A CA 1
ATOM 2035 C C . VAL A 1 266 ? -15.347 -22.818 35.356 1.00 40.91 266 VAL A C 1
ATOM 2037 O O . VAL A 1 266 ? -16.356 -22.832 36.055 1.00 40.91 266 VAL A O 1
ATOM 2040 N N . GLY A 1 267 ? -15.355 -23.272 34.097 1.00 45.34 267 GLY A N 1
ATOM 2041 C CA . GLY A 1 267 ? -16.481 -24.078 33.598 1.00 45.34 267 GLY A CA 1
ATOM 2042 C C . GLY A 1 267 ? -16.801 -24.074 32.102 1.00 45.34 267 GLY A C 1
ATOM 2043 O O . GLY A 1 267 ? -17.594 -24.915 31.693 1.00 45.34 267 GLY A O 1
ATOM 2044 N N . VAL A 1 268 ? -16.213 -23.209 31.267 1.00 46.44 268 VAL A N 1
ATOM 2045 C CA . VAL A 1 268 ? -16.473 -23.262 29.814 1.00 46.44 268 VAL A CA 1
ATOM 2046 C C . VAL A 1 268 ? -15.357 -24.037 29.120 1.00 46.44 268 VAL A C 1
ATOM 2048 O O . VAL A 1 268 ? -14.260 -23.544 28.871 1.00 46.44 268 VAL A O 1
ATOM 2051 N N . SER A 1 269 ? -15.650 -25.309 28.889 1.00 46.75 269 SER A N 1
ATOM 2052 C CA . SER A 1 269 ? -14.850 -26.285 28.164 1.00 46.75 269 SER A CA 1
ATOM 2053 C C . SER A 1 269 ? -14.716 -25.937 26.674 1.00 46.75 269 SER A C 1
ATOM 2055 O O . SER A 1 269 ? -15.663 -25.465 26.051 1.00 46.75 269 SER A O 1
ATOM 2057 N N . ASN A 1 270 ? -13.542 -26.281 26.121 1.00 43.69 270 ASN A N 1
ATOM 2058 C CA . ASN A 1 270 ? -13.186 -26.417 24.695 1.00 43.69 270 ASN A CA 1
ATOM 2059 C C . ASN A 1 270 ? -12.305 -25.344 24.039 1.00 43.69 270 ASN A C 1
ATOM 2061 O O . ASN A 1 270 ? -12.479 -25.107 22.854 1.00 43.69 270 ASN A O 1
ATOM 2065 N N . GLY A 1 271 ? -11.306 -24.772 24.723 1.00 49.75 271 GLY A N 1
ATOM 2066 C CA . GLY A 1 271 ? -10.060 -24.280 24.085 1.00 49.75 271 GLY A CA 1
ATOM 2067 C C . GLY A 1 271 ? -10.174 -23.293 22.905 1.00 49.75 271 GLY A C 1
ATOM 2068 O O . GLY A 1 271 ? -9.184 -23.060 22.225 1.00 49.75 271 GLY A O 1
ATOM 2069 N N . HIS A 1 272 ? -11.355 -22.739 22.645 1.00 52.97 272 HIS A N 1
ATOM 2070 C CA . HIS A 1 272 ? -11.655 -21.772 21.602 1.00 52.97 272 HIS A CA 1
ATOM 2071 C C . HIS A 1 272 ? -12.006 -20.475 22.311 1.00 52.97 272 HIS A C 1
ATOM 2073 O O . HIS A 1 272 ? -12.784 -20.469 23.268 1.00 52.97 272 HIS A O 1
ATOM 2079 N N . LEU A 1 273 ? -11.422 -19.375 21.844 1.00 56.59 273 LEU A N 1
ATOM 2080 C CA . LEU A 1 273 ? -11.793 -18.047 22.309 1.00 56.59 273 LEU A CA 1
ATOM 2081 C C . LEU A 1 273 ? -13.295 -17.845 22.058 1.00 56.59 273 LEU A C 1
ATOM 2083 O O . LEU A 1 273 ? -13.757 -18.112 20.945 1.00 56.59 273 LEU A O 1
ATOM 2087 N N . PRO A 1 274 ? -14.067 -17.339 23.033 1.00 57.00 274 PRO A N 1
ATOM 2088 C CA . PRO A 1 274 ? -15.515 -17.151 22.884 1.00 57.00 274 PRO A CA 1
ATOM 2089 C C . PRO A 1 274 ? -15.888 -16.148 21.779 1.00 57.00 274 PRO A C 1
ATOM 2091 O O . PRO A 1 274 ? -17.048 -16.060 21.392 1.00 57.00 274 PRO A O 1
ATOM 2094 N N . PHE A 1 275 ? -14.907 -15.406 21.258 1.00 62.69 275 PHE A N 1
ATOM 2095 C CA . PHE A 1 275 ? -15.078 -14.383 20.230 1.00 62.69 275 PHE A CA 1
ATOM 2096 C C . PHE A 1 275 ? -14.635 -14.830 18.826 1.00 62.69 275 PHE A C 1
ATOM 2098 O O . PHE A 1 275 ? -14.713 -14.032 17.895 1.00 62.69 275 PHE A O 1
ATOM 2105 N N . GLY A 1 276 ? -14.168 -16.074 18.645 1.00 72.25 276 GLY A N 1
ATOM 2106 C CA . GLY A 1 276 ? -13.665 -16.550 17.351 1.00 72.25 276 GLY A CA 1
ATOM 2107 C C . GLY A 1 276 ? -12.606 -15.611 16.757 1.00 72.25 276 GLY A C 1
ATOM 2108 O O . GLY A 1 276 ? -11.678 -15.197 17.449 1.00 72.25 276 GLY A O 1
ATOM 2109 N N . ASP A 1 277 ? -12.777 -15.227 15.491 1.00 77.69 277 ASP A N 1
ATOM 2110 C CA . ASP A 1 277 ? -11.884 -14.301 14.780 1.00 77.69 277 ASP A CA 1
ATOM 2111 C C . ASP A 1 277 ? -12.154 -12.809 15.067 1.00 77.69 277 ASP A C 1
ATOM 2113 O O . ASP A 1 277 ? -11.466 -11.938 14.526 1.00 77.69 277 ASP A O 1
ATOM 2117 N N . ALA A 1 278 ? -13.127 -12.481 15.925 1.00 81.75 278 ALA A N 1
ATOM 2118 C CA . ALA A 1 278 ? -13.524 -11.096 16.166 1.00 81.75 278 ALA A CA 1
ATOM 2119 C C . ALA A 1 278 ? -12.401 -10.274 16.811 1.00 81.75 278 ALA A C 1
ATOM 2121 O O . ALA A 1 278 ? -12.201 -9.122 16.433 1.00 81.75 278 ALA A O 1
ATOM 2122 N N . PHE A 1 279 ? -11.628 -10.860 17.733 1.00 85.00 279 PHE A N 1
ATOM 2123 C CA . PHE A 1 279 ? -10.503 -10.160 18.363 1.00 85.00 279 PHE A CA 1
ATOM 2124 C C . PHE A 1 279 ? -9.428 -9.782 17.334 1.00 85.00 279 PHE A C 1
ATOM 2126 O O . PHE A 1 279 ? -8.976 -8.637 17.299 1.00 85.00 279 PHE A O 1
ATOM 2133 N N . LEU A 1 280 ? -9.091 -10.710 16.431 1.00 87.50 280 LEU A N 1
ATOM 2134 C CA . LEU A 1 280 ? -8.182 -10.454 15.317 1.00 87.50 280 LEU A CA 1
ATOM 2135 C C . LEU A 1 280 ? -8.730 -9.368 14.384 1.00 87.50 280 LEU A C 1
ATOM 2137 O O . LEU A 1 280 ? -8.014 -8.424 14.057 1.00 87.50 280 LEU A O 1
ATOM 2141 N N . LYS A 1 281 ? -10.005 -9.458 13.989 1.00 87.81 281 LYS A N 1
ATOM 2142 C CA . LYS A 1 281 ? -10.652 -8.453 13.131 1.00 87.81 281 LYS A CA 1
ATOM 2143 C C . LYS A 1 281 ? -10.635 -7.060 13.760 1.00 87.81 281 LYS A C 1
ATOM 2145 O O . LYS A 1 281 ? -10.341 -6.093 13.061 1.00 87.81 281 LYS A O 1
ATOM 2150 N N . ILE A 1 282 ? -10.903 -6.950 15.063 1.00 86.31 282 ILE A N 1
ATOM 2151 C CA . ILE A 1 282 ? -10.841 -5.683 15.805 1.00 86.31 282 ILE A CA 1
ATOM 2152 C C . ILE A 1 282 ? -9.408 -5.147 15.819 1.00 86.31 282 ILE A C 1
ATOM 2154 O O . ILE A 1 282 ? -9.198 -3.987 15.469 1.00 86.31 282 ILE A O 1
ATOM 2158 N N . ALA A 1 283 ? -8.421 -5.979 16.162 1.00 88.75 283 ALA A N 1
ATOM 2159 C CA . ALA A 1 283 ? -7.017 -5.574 16.197 1.00 88.75 283 ALA A CA 1
ATOM 2160 C C . ALA A 1 283 ? -6.535 -5.062 14.829 1.00 88.75 283 ALA A C 1
ATOM 2162 O O . ALA A 1 283 ? -5.928 -3.995 14.738 1.00 88.75 283 ALA A O 1
ATOM 2163 N N . VAL A 1 284 ? -6.868 -5.781 13.754 1.00 88.75 284 VAL A N 1
ATOM 2164 C CA . VAL A 1 284 ? -6.527 -5.387 12.382 1.00 88.75 284 VAL A CA 1
ATOM 2165 C C . VAL A 1 284 ? -7.256 -4.104 11.979 1.00 88.75 284 VAL A C 1
ATOM 2167 O O . VAL A 1 284 ? -6.641 -3.202 11.417 1.00 88.75 284 VAL A O 1
ATOM 2170 N N . ARG A 1 285 ? -8.544 -3.955 12.306 1.00 86.25 285 ARG A N 1
ATOM 2171 C CA . ARG A 1 285 ? -9.297 -2.732 11.992 1.00 86.25 285 ARG A CA 1
ATOM 2172 C C . ARG A 1 285 ? -8.744 -1.510 12.730 1.00 86.25 285 ARG A C 1
ATOM 2174 O O . ARG A 1 285 ? -8.543 -0.470 12.112 1.00 86.25 285 ARG A O 1
ATOM 2181 N N . LEU A 1 286 ? -8.419 -1.650 14.016 1.00 86.94 286 LEU A N 1
ATOM 2182 C CA . LEU A 1 286 ? -7.770 -0.595 14.802 1.00 86.94 286 LEU A CA 1
ATOM 2183 C C . LEU A 1 286 ? -6.376 -0.251 14.267 1.00 86.94 286 LEU A C 1
ATOM 2185 O O . LEU A 1 286 ? -5.976 0.913 14.311 1.00 86.94 286 LEU A O 1
ATOM 2189 N N . SER A 1 287 ? -5.644 -1.230 13.727 1.00 85.31 287 SER A N 1
ATOM 2190 C CA . SER A 1 287 ? -4.356 -0.992 13.071 1.00 85.31 287 SER A CA 1
ATOM 2191 C C . SER A 1 287 ? -4.496 -0.059 11.862 1.00 85.31 287 SER A C 1
ATOM 2193 O O . SER A 1 287 ? -3.714 0.886 11.764 1.00 85.31 287 SER A O 1
ATOM 2195 N N . HIS A 1 288 ? -5.537 -0.232 11.038 1.00 79.62 288 HIS A N 1
ATOM 2196 C CA . HIS A 1 288 ? -5.819 0.624 9.872 1.00 79.62 288 HIS A CA 1
ATOM 2197 C C . HIS A 1 288 ? -6.465 1.974 10.203 1.00 79.62 288 HIS A C 1
ATOM 2199 O O . HIS A 1 288 ? -6.403 2.896 9.395 1.00 79.62 288 HIS A O 1
ATOM 2205 N N . ALA A 1 289 ? -7.084 2.118 11.376 1.00 82.44 289 ALA A N 1
ATOM 2206 C CA . ALA A 1 289 ? -7.774 3.348 11.755 1.00 82.44 289 ALA A CA 1
ATOM 2207 C C . ALA A 1 289 ? -6.809 4.542 11.872 1.00 82.44 289 ALA A C 1
ATOM 2209 O O . ALA A 1 289 ? -5.902 4.538 12.707 1.00 82.44 289 ALA A O 1
ATOM 2210 N N . SER A 1 290 ? -7.015 5.596 11.079 1.00 78.69 290 SER A N 1
ATOM 2211 C CA . SER A 1 290 ? -6.297 6.872 11.237 1.00 78.69 290 SER A CA 1
ATOM 2212 C C . SER A 1 290 ? -6.831 7.700 12.402 1.00 78.69 290 SER A C 1
ATOM 2214 O O . SER A 1 290 ? -6.092 8.470 13.026 1.00 78.69 290 SER A O 1
ATOM 2216 N N . SER A 1 291 ? -8.121 7.543 12.698 1.00 84.00 291 SER A N 1
ATOM 2217 C CA . SER A 1 291 ? -8.779 8.196 13.814 1.00 84.00 291 SER A CA 1
ATOM 2218 C C . SER A 1 291 ? -9.664 7.228 14.590 1.00 84.00 291 SER A C 1
ATOM 2220 O O . SER A 1 291 ? -10.231 6.280 14.041 1.00 84.00 291 SER A O 1
ATOM 2222 N N . ILE A 1 292 ? -9.709 7.437 15.901 1.00 87.44 292 ILE A N 1
ATOM 2223 C CA . ILE A 1 292 ? -10.388 6.570 16.849 1.00 87.44 292 ILE A CA 1
ATOM 2224 C C . ILE A 1 292 ? -11.240 7.433 17.765 1.00 87.44 292 ILE A C 1
ATOM 2226 O O . ILE A 1 292 ? -10.739 8.351 18.415 1.00 87.44 292 ILE A O 1
ATOM 2230 N N . VAL A 1 293 ? -12.520 7.095 17.845 1.00 86.62 293 VAL A N 1
ATOM 2231 C CA . VAL A 1 293 ? -13.439 7.620 18.847 1.00 86.62 293 VAL A CA 1
ATOM 2232 C C . VAL A 1 293 ? -13.529 6.612 19.980 1.00 86.62 293 VAL A C 1
ATOM 2234 O O . VAL A 1 293 ? -13.802 5.439 19.749 1.00 86.62 293 VAL A O 1
ATOM 2237 N N . ILE A 1 294 ? -13.310 7.059 21.207 1.00 87.38 294 ILE A N 1
ATOM 2238 C CA . ILE A 1 294 ? -13.502 6.272 22.416 1.00 87.38 294 ILE A CA 1
ATOM 2239 C C . ILE A 1 294 ? -14.725 6.827 23.136 1.00 87.38 294 ILE A C 1
ATOM 2241 O O . ILE A 1 294 ? -14.686 7.939 23.657 1.00 87.38 294 ILE A O 1
ATOM 2245 N N . CYS A 1 295 ? -15.811 6.067 23.175 1.00 83.19 295 CYS A N 1
ATOM 2246 C CA . CYS A 1 295 ? -16.982 6.416 23.969 1.00 83.19 295 CYS A CA 1
ATOM 2247 C C . CYS A 1 295 ? -16.734 5.973 25.408 1.00 83.19 295 CYS A C 1
ATOM 2249 O O . CYS A 1 295 ? -16.591 4.779 25.670 1.00 83.19 295 CYS A O 1
ATOM 2251 N N . PHE A 1 296 ? -16.654 6.934 26.322 1.00 80.31 296 PHE A N 1
ATOM 2252 C CA . PHE A 1 296 ? -16.373 6.703 27.729 1.00 80.31 296 PHE A CA 1
ATOM 2253 C C . PHE A 1 296 ? -17.613 7.033 28.563 1.00 80.31 296 PHE A C 1
ATOM 2255 O O . PHE A 1 296 ? -17.931 8.194 28.809 1.00 80.31 296 PHE A O 1
ATOM 2262 N N . LEU A 1 297 ? -18.324 5.983 28.976 1.00 66.62 297 LEU A N 1
ATOM 2263 C CA . LEU A 1 297 ? -19.521 6.061 29.812 1.00 66.62 297 LEU A CA 1
ATOM 2264 C C . LEU A 1 297 ? -19.108 5.994 31.287 1.00 66.62 297 LEU A C 1
ATOM 2266 O O . LEU A 1 297 ? -18.897 4.897 31.810 1.00 66.62 297 LEU A O 1
ATOM 2270 N N . HIS A 1 298 ? -18.972 7.135 31.966 1.00 64.88 298 HIS A N 1
ATOM 2271 C CA . HIS A 1 298 ? -18.855 7.142 33.429 1.00 64.88 298 HIS A CA 1
ATOM 2272 C C . HIS A 1 298 ? -19.689 8.257 34.052 1.00 64.88 298 HIS A C 1
ATOM 2274 O O . HIS A 1 298 ? -19.288 9.418 34.058 1.00 64.88 298 HIS A O 1
ATOM 2280 N N . GLU A 1 299 ? -20.853 7.888 34.588 1.00 52.94 299 GLU A N 1
ATOM 2281 C CA . GLU A 1 299 ? -21.874 8.846 35.027 1.00 52.94 299 GLU A CA 1
ATOM 2282 C C . GLU A 1 299 ? -21.597 9.499 36.398 1.00 52.94 299 GLU A C 1
ATOM 2284 O O . GLU A 1 299 ? -22.215 10.518 36.671 1.00 52.94 299 GLU A O 1
ATOM 2289 N N . ASN A 1 300 ? -20.707 9.000 37.284 1.00 48.75 300 ASN A N 1
ATOM 2290 C CA . ASN A 1 300 ? -20.713 9.495 38.686 1.00 48.75 300 ASN A CA 1
ATOM 2291 C C . ASN A 1 300 ? -19.382 9.643 39.473 1.00 48.75 300 ASN A C 1
ATOM 2293 O O . ASN A 1 300 ? -19.371 10.383 40.461 1.00 48.75 300 ASN A O 1
ATOM 2297 N N . GLU A 1 301 ? -18.244 9.023 39.114 1.00 48.59 301 GLU A N 1
ATOM 2298 C CA . GLU A 1 301 ? -17.030 9.153 39.971 1.00 48.59 301 GLU A CA 1
ATOM 2299 C C . GLU A 1 301 ? -16.090 10.305 39.598 1.00 48.59 301 GLU A C 1
ATOM 2301 O O . GLU A 1 301 ? -15.327 10.758 40.447 1.00 48.59 301 GLU A O 1
ATOM 2306 N N . ILE A 1 302 ? -16.126 10.825 38.365 1.00 48.91 302 ILE A N 1
ATOM 2307 C CA . ILE A 1 302 ? -15.243 11.948 37.987 1.00 48.91 302 ILE A CA 1
ATOM 2308 C C . ILE A 1 302 ? -15.583 13.207 38.804 1.00 48.91 302 ILE A C 1
ATOM 2310 O O . ILE A 1 302 ? -14.692 13.987 39.131 1.00 48.91 302 ILE A O 1
ATOM 2314 N N . LEU A 1 303 ? -16.858 13.380 39.164 1.00 47.94 303 LEU A N 1
ATOM 2315 C CA . LEU A 1 303 ? -17.373 14.574 39.835 1.00 47.94 303 LEU A CA 1
ATOM 2316 C C . LEU A 1 303 ? -17.335 14.496 41.371 1.00 47.94 303 LEU A C 1
ATOM 2318 O O . LEU A 1 303 ? -17.432 15.534 42.022 1.00 47.94 303 LEU A O 1
ATOM 2322 N N . SER A 1 304 ? -17.208 13.304 41.970 1.00 47.03 304 SER A N 1
ATOM 2323 C CA . SER A 1 304 ? -17.471 13.120 43.408 1.00 47.03 304 SER A CA 1
ATOM 2324 C C . SER A 1 304 ? -16.238 13.094 44.314 1.00 47.03 304 SER A C 1
ATOM 2326 O O . SER A 1 304 ? -16.392 13.282 45.522 1.00 47.03 304 SER A O 1
ATOM 2328 N N . THR A 1 305 ? -15.010 12.949 43.801 1.00 44.25 305 THR A N 1
ATOM 2329 C CA . THR A 1 305 ? -13.829 12.912 44.678 1.00 44.25 305 THR A CA 1
ATOM 2330 C C . THR A 1 305 ? -12.629 13.705 44.148 1.00 44.25 305 THR A C 1
ATOM 2332 O O . THR A 1 305 ? -11.966 13.331 43.187 1.00 44.25 305 THR A O 1
ATOM 2335 N N . GLN A 1 306 ? -12.214 14.721 44.919 1.00 46.72 306 GLN A N 1
ATOM 2336 C CA . GLN A 1 306 ? -10.842 15.272 44.907 1.00 46.72 306 GLN A CA 1
ATOM 2337 C C . GLN A 1 306 ? -9.760 14.220 45.250 1.00 46.72 306 GLN A C 1
ATOM 2339 O O . GLN A 1 306 ? -8.569 14.517 45.259 1.00 46.72 306 GLN A O 1
ATOM 2344 N N . ARG A 1 307 ? -10.155 12.975 45.542 1.00 43.59 307 ARG A N 1
ATOM 2345 C CA . ARG A 1 307 ? -9.273 11.818 45.667 1.00 43.59 307 ARG A CA 1
ATOM 2346 C C . ARG A 1 307 ? -9.455 10.927 44.449 1.00 43.59 307 ARG A C 1
ATOM 2348 O O . ARG A 1 307 ? -10.519 10.351 44.245 1.00 43.59 307 ARG A O 1
ATOM 2355 N N . ALA A 1 308 ? -8.390 10.821 43.669 1.00 46.56 308 ALA A N 1
ATOM 2356 C CA . ALA A 1 308 ? -8.231 9.842 42.615 1.00 46.56 308 ALA A CA 1
ATOM 2357 C C . ALA A 1 308 ? -8.368 8.414 43.176 1.00 46.56 308 ALA A C 1
ATOM 2359 O O . ALA A 1 308 ? -7.391 7.834 43.640 1.00 46.56 308 ALA A O 1
ATOM 2360 N N . SER A 1 309 ? -9.562 7.822 43.129 1.00 47.03 309 SER A N 1
ATOM 2361 C CA . SER A 1 309 ? -9.644 6.388 42.870 1.00 47.03 309 SER A CA 1
ATOM 2362 C C . SER A 1 309 ? -9.505 6.231 41.360 1.00 47.03 309 SER A C 1
ATOM 2364 O O . SER A 1 309 ? -10.323 6.709 40.575 1.00 47.03 309 SER A O 1
ATOM 2366 N N . THR A 1 310 ? -8.397 5.645 40.924 1.00 55.50 310 THR A N 1
ATOM 2367 C CA . THR A 1 310 ? -8.214 5.229 39.536 1.00 55.50 310 THR A CA 1
ATOM 2368 C C . THR A 1 310 ? -9.131 4.038 39.298 1.00 55.50 310 THR A C 1
ATOM 2370 O O . THR A 1 310 ? -8.720 2.899 39.503 1.00 55.50 310 THR A O 1
ATOM 2373 N N . SER A 1 311 ? -10.395 4.293 38.959 1.00 65.44 311 SER A N 1
ATOM 2374 C CA . SER A 1 311 ? -11.288 3.222 38.530 1.00 65.44 311 SER A CA 1
ATOM 2375 C C . SER A 1 311 ? -10.669 2.505 37.329 1.00 65.44 311 SER A C 1
ATOM 2377 O O . SER A 1 311 ? -9.994 3.131 36.501 1.00 65.44 311 SER A O 1
ATOM 2379 N N . ASP A 1 312 ? -10.887 1.193 37.234 1.00 67.19 312 ASP A N 1
ATOM 2380 C CA . ASP A 1 312 ? -10.331 0.359 36.160 1.00 67.19 312 ASP A CA 1
ATOM 2381 C C . ASP A 1 312 ? -10.641 0.942 34.769 1.00 67.19 312 ASP A C 1
ATOM 2383 O O . ASP A 1 312 ? -9.812 0.878 33.862 1.00 67.19 312 ASP A O 1
ATOM 2387 N N . GLY A 1 313 ? -11.796 1.605 34.619 1.00 74.25 313 GLY A N 1
ATOM 2388 C CA . GLY A 1 313 ? -12.190 2.298 33.393 1.00 74.25 313 GLY A CA 1
ATOM 2389 C C . GLY A 1 313 ? -11.272 3.465 33.011 1.00 74.25 313 GLY A C 1
ATOM 2390 O O . GLY A 1 313 ? -10.889 3.574 31.848 1.00 74.25 313 GLY A O 1
ATOM 2391 N N . ILE A 1 314 ? -10.875 4.319 33.964 1.00 76.81 314 ILE A N 1
ATOM 2392 C CA . ILE A 1 314 ? -9.958 5.438 33.682 1.00 76.81 314 ILE A CA 1
ATOM 2393 C C . ILE A 1 314 ? -8.568 4.902 33.323 1.00 76.81 314 ILE A C 1
ATOM 2395 O O . ILE A 1 314 ? -7.951 5.399 32.385 1.00 76.81 314 ILE A O 1
ATOM 2399 N N . LEU A 1 315 ? -8.083 3.870 34.019 1.00 79.44 315 LEU A N 1
ATOM 2400 C CA . LEU A 1 315 ? -6.793 3.249 33.694 1.00 79.44 315 LEU A CA 1
ATOM 2401 C C . LEU A 1 315 ? -6.806 2.610 32.301 1.00 79.44 315 LEU A C 1
ATOM 2403 O O . LEU A 1 315 ? -5.864 2.805 31.533 1.00 79.44 315 LEU A O 1
ATOM 2407 N N . ALA A 1 316 ? -7.887 1.910 31.946 1.00 81.94 316 ALA A N 1
ATOM 2408 C CA . ALA A 1 316 ? -8.066 1.335 30.616 1.00 81.94 316 ALA A CA 1
ATOM 2409 C C . ALA A 1 316 ? -8.112 2.416 29.524 1.00 81.94 316 ALA A C 1
ATOM 2411 O O . ALA A 1 316 ? -7.457 2.276 28.490 1.00 81.94 316 ALA A O 1
ATOM 2412 N N . LEU A 1 317 ? -8.830 3.518 29.770 1.00 86.31 317 LEU A N 1
ATOM 2413 C CA . LEU A 1 317 ? -8.870 4.665 28.864 1.00 86.31 317 LEU A CA 1
ATOM 2414 C C . LEU A 1 317 ? -7.470 5.253 28.656 1.00 86.31 317 LEU A C 1
ATOM 2416 O O . LEU A 1 317 ? -7.044 5.417 27.516 1.00 86.31 317 LEU A O 1
ATOM 2420 N N . LEU A 1 318 ? -6.738 5.536 29.736 1.00 86.88 318 LEU A N 1
ATOM 2421 C CA . LEU A 1 318 ? -5.388 6.098 29.655 1.00 86.88 318 LEU A CA 1
ATOM 2422 C C . LEU A 1 318 ? -4.427 5.160 28.911 1.00 86.88 318 LEU A C 1
ATOM 2424 O O . LEU A 1 318 ? -3.654 5.624 28.074 1.00 86.88 318 LEU A O 1
ATOM 2428 N N . ALA A 1 319 ? -4.511 3.848 29.148 1.00 87.50 319 ALA A N 1
ATOM 2429 C CA . ALA A 1 319 ? -3.708 2.858 28.435 1.00 87.50 319 ALA A CA 1
ATOM 2430 C C . ALA A 1 319 ? -4.001 2.848 26.925 1.00 87.50 319 ALA A C 1
ATOM 2432 O O . ALA A 1 319 ? -3.071 2.840 26.117 1.00 87.50 319 ALA A O 1
ATOM 2433 N N . LEU A 1 320 ? -5.278 2.905 26.530 1.00 89.12 320 LEU A N 1
ATOM 2434 C CA . LEU A 1 320 ? -5.672 2.965 25.119 1.00 89.12 320 LEU A CA 1
ATOM 2435 C C . LEU A 1 320 ? -5.234 4.268 24.453 1.00 89.12 320 LEU A C 1
ATOM 2437 O O . LEU A 1 320 ? -4.702 4.237 23.346 1.00 89.12 320 LEU A O 1
ATOM 2441 N N . VAL A 1 321 ? -5.396 5.405 25.133 1.00 90.19 321 VAL A N 1
ATOM 2442 C CA . VAL A 1 321 ? -4.938 6.704 24.624 1.00 90.19 321 VAL A CA 1
ATOM 2443 C C . VAL A 1 321 ? -3.426 6.687 24.407 1.00 90.19 321 VAL A C 1
ATOM 2445 O O . VAL A 1 321 ? -2.983 7.054 23.320 1.00 90.19 321 VAL A O 1
ATOM 2448 N N . LYS A 1 322 ? -2.640 6.193 25.376 1.00 89.19 322 LYS A N 1
ATOM 2449 C CA . LYS A 1 322 ? -1.184 6.019 25.224 1.00 89.19 322 LYS A CA 1
ATOM 2450 C C . LYS A 1 322 ? -0.848 5.148 24.013 1.00 89.19 322 LYS A C 1
ATOM 2452 O O . LYS A 1 322 ? -0.041 5.549 23.177 1.00 89.19 322 LYS A O 1
ATOM 2457 N N . ALA A 1 323 ? -1.497 3.990 23.881 1.00 88.75 323 ALA A N 1
ATOM 2458 C CA . ALA A 1 323 ? -1.239 3.063 22.781 1.00 88.75 323 ALA A CA 1
ATOM 2459 C C . ALA A 1 323 ? -1.554 3.688 21.411 1.00 88.75 323 ALA A C 1
ATOM 2461 O O . ALA A 1 323 ? -0.765 3.575 20.476 1.00 88.75 323 ALA A O 1
ATOM 2462 N N . PHE A 1 324 ? -2.682 4.389 21.282 1.00 89.62 324 PHE A N 1
ATOM 2463 C CA . PHE A 1 324 ? -3.072 5.027 20.026 1.00 89.62 324 PHE A CA 1
ATOM 2464 C C . PHE A 1 324 ? -2.231 6.263 19.693 1.00 89.62 324 PHE A C 1
ATOM 2466 O O . PHE A 1 324 ? -1.939 6.482 18.518 1.00 89.62 324 PHE A O 1
ATOM 2473 N N . GLN A 1 325 ? -1.785 7.031 20.691 1.00 87.38 325 GLN A N 1
ATOM 2474 C CA . GLN A 1 325 ? -0.840 8.131 20.477 1.00 87.38 325 GLN A CA 1
ATOM 2475 C C . GLN A 1 325 ? 0.544 7.641 20.049 1.00 87.38 325 GLN A C 1
ATOM 2477 O O . GLN A 1 325 ? 1.127 8.224 19.139 1.00 87.38 325 GLN A O 1
ATOM 2482 N N . ALA A 1 326 ? 1.034 6.531 20.611 1.00 84.56 326 ALA A N 1
ATOM 2483 C CA . ALA A 1 326 ? 2.277 5.899 20.160 1.00 84.56 326 ALA A CA 1
ATOM 2484 C C . ALA A 1 326 ? 2.207 5.428 18.693 1.00 84.56 326 ALA A C 1
ATOM 2486 O O . ALA A 1 326 ? 3.228 5.315 18.023 1.00 84.56 326 ALA A O 1
ATOM 2487 N N . LEU A 1 327 ? 0.997 5.185 18.179 1.00 84.31 327 LEU A N 1
ATOM 2488 C CA . LEU A 1 327 ? 0.732 4.875 16.772 1.00 84.31 327 LEU A CA 1
ATOM 2489 C C . LEU A 1 327 ? 0.368 6.119 15.938 1.00 84.31 327 LEU A C 1
ATOM 2491 O O . LEU A 1 327 ? -0.106 5.975 14.812 1.00 84.31 327 LEU A O 1
ATOM 2495 N N . HIS A 1 328 ? 0.545 7.325 16.489 1.00 84.50 328 HIS A N 1
ATOM 2496 C CA . HIS A 1 328 ? 0.221 8.614 15.867 1.00 84.50 328 HIS A CA 1
ATOM 2497 C C . HIS A 1 328 ? -1.226 8.729 15.357 1.00 84.50 328 HIS A C 1
ATOM 2499 O O . HIS A 1 328 ? -1.505 9.401 14.362 1.00 84.50 328 HIS A O 1
ATOM 2505 N N . LYS A 1 329 ? -2.173 8.077 16.039 1.00 85.81 329 LYS A N 1
ATOM 2506 C CA . LYS A 1 329 ? -3.595 8.110 15.672 1.00 85.81 329 LYS A CA 1
ATOM 2507 C C . LYS A 1 329 ? -4.279 9.329 16.283 1.00 85.81 329 LYS A C 1
ATOM 2509 O O . LYS A 1 329 ? -3.967 9.746 17.398 1.00 85.81 329 LYS A O 1
ATOM 2514 N N . LYS A 1 330 ? -5.265 9.884 15.577 1.00 87.25 330 LYS A N 1
ATOM 2515 C CA . LYS A 1 330 ? -6.148 10.918 16.140 1.00 87.25 330 LYS A CA 1
ATOM 2516 C C . LYS A 1 330 ? -7.125 10.262 17.106 1.00 87.25 330 LYS A C 1
ATOM 2518 O O . LYS A 1 330 ? -7.860 9.372 16.699 1.00 87.25 330 LYS A O 1
ATOM 2523 N N . VAL A 1 331 ? -7.158 10.699 18.359 1.00 89.38 331 VAL A N 1
ATOM 2524 C CA . VAL A 1 331 ? -8.046 10.125 19.378 1.00 89.38 331 VAL A CA 1
ATOM 2525 C C . VAL A 1 331 ? -9.068 11.170 19.813 1.00 89.38 331 VAL A C 1
ATOM 2527 O O . VAL A 1 331 ? -8.720 12.297 20.176 1.00 89.38 331 VAL A O 1
ATOM 2530 N N . ARG A 1 332 ? -10.347 10.812 19.767 1.00 88.50 332 ARG A N 1
ATOM 2531 C CA . ARG A 1 332 ? -11.451 11.615 20.296 1.00 88.50 332 ARG A CA 1
ATOM 2532 C C . ARG A 1 332 ? -12.150 10.829 21.379 1.00 88.50 332 ARG A C 1
ATOM 2534 O O . ARG A 1 332 ? -12.440 9.659 21.187 1.00 88.50 332 ARG A O 1
ATOM 2541 N N . ILE A 1 333 ? -12.385 11.446 22.524 1.00 87.81 333 ILE A N 1
ATOM 2542 C CA . ILE A 1 333 ? -13.008 10.777 23.663 1.00 87.81 333 ILE A CA 1
ATOM 2543 C C . ILE A 1 333 ? -14.349 11.437 23.889 1.00 87.81 333 ILE A C 1
ATOM 2545 O O . ILE A 1 333 ? -14.398 12.623 24.191 1.00 87.81 333 ILE A O 1
ATOM 2549 N N . LEU A 1 334 ? -15.418 10.678 23.711 1.00 84.31 334 LEU A N 1
ATOM 2550 C CA . LEU A 1 334 ? -16.783 11.148 23.864 1.00 84.31 334 LEU A CA 1
ATOM 2551 C C . LEU A 1 334 ? -17.279 10.791 25.264 1.00 84.31 334 LEU A C 1
ATOM 2553 O O . LEU A 1 334 ? -17.290 9.614 25.622 1.00 84.31 334 LEU A O 1
ATOM 2557 N N . THR A 1 335 ? -17.668 11.796 26.044 1.00 80.69 335 THR A N 1
ATOM 2558 C CA . THR A 1 335 ? -18.167 11.639 27.420 1.00 80.69 335 THR A CA 1
ATOM 2559 C C . THR A 1 335 ? -19.359 12.562 27.655 1.00 80.69 335 THR A C 1
ATOM 2561 O O . THR A 1 335 ? -19.413 13.645 27.081 1.00 80.69 335 THR A O 1
ATOM 2564 N N . GLN A 1 336 ? -20.305 12.165 28.507 1.00 75.06 336 GLN A N 1
ATOM 2565 C CA . GLN A 1 336 ? -21.459 13.005 28.861 1.00 75.06 336 GLN A CA 1
ATOM 2566 C C . GLN A 1 336 ? -21.064 14.187 29.755 1.00 75.06 336 GLN A C 1
ATOM 2568 O O . GLN A 1 336 ? -21.611 15.271 29.611 1.00 75.06 336 GLN A O 1
ATOM 2573 N N . HIS A 1 337 ? -20.104 13.996 30.668 1.00 73.88 337 HIS A N 1
ATOM 2574 C CA . HIS A 1 337 ? -19.714 15.004 31.659 1.00 73.88 337 HIS A CA 1
ATOM 2575 C C . HIS A 1 337 ? -18.204 14.992 31.937 1.00 73.88 337 HIS A C 1
ATOM 2577 O O . HIS A 1 337 ? -17.483 14.060 31.569 1.00 73.88 337 HIS A O 1
ATOM 2583 N N . GLY A 1 338 ? -17.718 16.027 32.635 1.00 75.62 338 GLY A N 1
ATOM 2584 C CA . GLY A 1 338 ? -16.355 16.064 33.180 1.00 75.62 338 GLY A CA 1
ATOM 2585 C C . GLY A 1 338 ? -15.250 16.217 32.132 1.00 75.62 338 GLY A C 1
ATOM 2586 O O . GLY A 1 338 ? -14.115 15.812 32.384 1.00 75.62 338 GLY A O 1
ATOM 2587 N N . THR A 1 339 ? -15.564 16.800 30.972 1.00 82.06 339 THR A N 1
ATOM 2588 C CA . THR A 1 339 ? -14.648 16.947 29.828 1.00 82.06 339 THR A CA 1
ATOM 2589 C C . THR A 1 339 ? -13.324 17.610 30.194 1.00 82.06 339 THR A C 1
ATOM 2591 O O . THR A 1 339 ? -12.266 17.070 29.877 1.00 82.06 339 THR A O 1
ATOM 2594 N N . HIS A 1 340 ? -13.370 18.733 30.917 1.00 83.62 340 HIS A N 1
ATOM 2595 C CA . HIS A 1 340 ? -12.177 19.469 31.345 1.00 83.62 340 HIS A CA 1
ATOM 2596 C C . HIS A 1 340 ? -11.269 18.621 32.242 1.00 83.62 340 HIS A C 1
ATOM 2598 O O . HIS A 1 340 ? -10.085 18.461 31.961 1.00 83.62 340 HIS A O 1
ATOM 2604 N N . LEU A 1 341 ? -11.838 18.015 33.288 1.00 82.12 341 LEU A N 1
ATOM 2605 C CA . LEU A 1 341 ? -11.083 17.202 34.241 1.00 82.12 341 LEU A CA 1
ATOM 2606 C C . LEU A 1 341 ? -10.488 15.952 33.578 1.00 82.12 341 LEU A C 1
ATOM 2608 O O . LEU A 1 341 ? -9.372 15.539 33.896 1.00 82.12 341 LEU A O 1
ATOM 2612 N N . LEU A 1 342 ? -11.216 15.342 32.640 1.00 83.06 342 LEU A N 1
ATOM 2613 C CA . LEU A 1 342 ? -10.717 14.201 31.883 1.00 83.06 342 LEU A CA 1
ATOM 2614 C C . LEU A 1 342 ? -9.568 14.608 30.947 1.00 83.06 342 LEU A C 1
ATOM 2616 O O . LEU A 1 342 ? -8.545 13.925 30.908 1.00 83.06 342 LEU A O 1
ATOM 2620 N N . GLN A 1 343 ? -9.702 15.740 30.251 1.00 88.19 343 GLN A N 1
ATOM 2621 C CA . GLN A 1 343 ? -8.655 16.290 29.388 1.00 88.19 343 GLN A CA 1
ATOM 2622 C C . GLN A 1 343 ? -7.384 16.615 30.184 1.00 88.19 343 GLN A C 1
ATOM 2624 O O . GLN A 1 343 ? -6.288 16.277 29.735 1.00 88.19 343 GLN A O 1
ATOM 2629 N N . GLU A 1 344 ? -7.507 17.215 31.371 1.00 85.75 344 GLU A N 1
ATOM 2630 C CA . GLU A 1 344 ? -6.375 17.484 32.269 1.00 85.75 344 GLU A CA 1
ATOM 2631 C C . GLU A 1 344 ? -5.661 16.192 32.679 1.00 85.75 344 GLU A C 1
ATOM 2633 O O . GLU A 1 344 ? -4.441 16.096 32.546 1.00 85.75 344 GLU A O 1
ATOM 2638 N N . LYS A 1 345 ? -6.408 15.164 33.107 1.00 84.38 345 LYS A N 1
ATOM 2639 C CA . LYS A 1 345 ? -5.830 13.864 33.494 1.00 84.38 345 LYS A CA 1
ATOM 2640 C C . LYS A 1 345 ? -5.086 13.187 32.347 1.00 84.38 345 LYS A C 1
ATOM 2642 O O . LYS A 1 345 ? -4.001 12.651 32.555 1.00 84.38 345 LYS A O 1
ATOM 2647 N N . ILE A 1 346 ? -5.652 13.212 31.144 1.00 87.12 346 ILE A N 1
ATOM 2648 C CA . ILE A 1 346 ? -5.009 12.646 29.953 1.00 87.12 346 ILE A CA 1
ATOM 2649 C C . ILE A 1 346 ? -3.737 13.420 29.617 1.00 87.12 346 ILE A C 1
ATOM 2651 O O . ILE A 1 346 ? -2.701 12.813 29.366 1.00 87.12 346 ILE A O 1
ATOM 2655 N N . THR A 1 347 ? -3.806 14.750 29.657 1.00 87.69 347 THR A N 1
ATOM 2656 C CA . THR A 1 347 ? -2.670 15.631 29.364 1.00 87.69 347 THR A CA 1
ATOM 2657 C C . THR A 1 347 ? -1.527 15.380 30.344 1.00 87.69 347 THR A C 1
ATOM 2659 O O . THR A 1 347 ? -0.394 15.195 29.913 1.00 87.69 347 THR A O 1
ATOM 2662 N N . ALA A 1 348 ? -1.823 15.284 31.644 1.00 86.31 348 ALA A N 1
ATOM 2663 C CA . ALA A 1 348 ? -0.834 14.950 32.665 1.00 86.31 348 ALA A CA 1
ATOM 2664 C C . ALA A 1 348 ? -0.211 13.563 32.426 1.00 86.31 348 ALA A C 1
ATOM 2666 O O . ALA A 1 348 ? 1.009 13.423 32.422 1.00 86.31 348 ALA A O 1
ATOM 2667 N N . CYS A 1 349 ? -1.038 12.554 32.139 1.00 85.75 349 CYS A N 1
ATOM 2668 C CA . CYS A 1 349 ? -0.585 11.179 31.925 1.00 85.75 349 CYS A CA 1
ATOM 2669 C C . CYS A 1 349 ? 0.273 11.001 30.657 1.00 85.75 349 CYS A C 1
ATOM 2671 O O . CYS A 1 349 ? 1.166 10.156 30.625 1.00 85.75 349 CYS A O 1
ATOM 2673 N N . LEU A 1 350 ? 0.004 11.777 29.603 1.00 86.00 350 LEU A N 1
ATOM 2674 C CA . LEU A 1 350 ? 0.818 11.790 28.385 1.00 86.00 350 LEU A CA 1
ATOM 2675 C C . LEU A 1 350 ? 2.113 12.592 28.574 1.00 86.00 350 LEU A C 1
ATOM 2677 O O . LEU A 1 350 ? 3.158 12.173 28.080 1.00 86.00 350 LEU A O 1
ATOM 2681 N N . ALA A 1 351 ? 2.071 13.687 29.341 1.00 85.75 351 ALA A N 1
ATOM 2682 C CA . ALA A 1 351 ? 3.250 14.489 29.662 1.00 85.75 351 ALA A CA 1
ATOM 2683 C C . ALA A 1 351 ? 4.296 13.708 30.478 1.00 85.75 351 ALA A C 1
ATOM 2685 O O . ALA A 1 351 ? 5.489 13.852 30.217 1.00 85.75 351 ALA A O 1
ATOM 2686 N N . GLU A 1 352 ? 3.866 12.845 31.409 1.00 85.12 352 GLU A N 1
ATOM 2687 C CA . GLU A 1 352 ? 4.753 11.944 32.171 1.00 85.12 352 GLU A CA 1
ATOM 2688 C C . GLU A 1 352 ? 5.612 11.042 31.266 1.00 85.12 352 GLU A C 1
ATOM 2690 O O . GLU A 1 352 ? 6.755 10.739 31.599 1.00 85.12 352 GLU A O 1
ATOM 2695 N N . GLU A 1 353 ? 5.085 10.661 30.103 1.00 81.38 353 GLU A N 1
ATOM 2696 C CA . GLU A 1 353 ? 5.734 9.764 29.136 1.00 81.38 353 GLU A CA 1
ATOM 2697 C C . GLU A 1 353 ? 6.358 10.518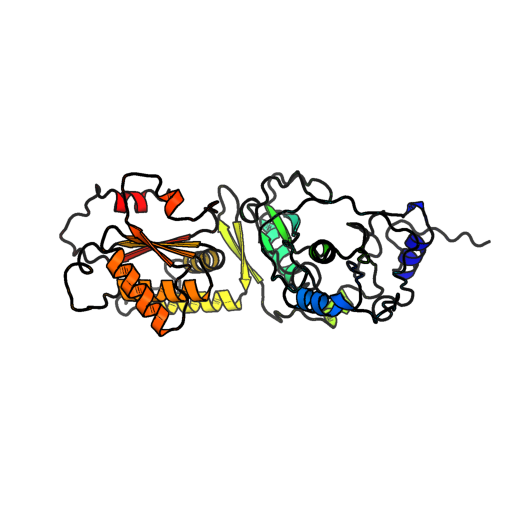 27.949 1.00 81.38 353 GLU A C 1
ATOM 2699 O O . GLU A 1 353 ? 6.796 9.895 26.985 1.00 81.38 353 GLU A O 1
ATOM 2704 N N . GLN A 1 354 ? 6.374 11.858 27.979 1.00 82.31 354 GLN A N 1
ATOM 2705 C CA . GLN A 1 354 ? 6.834 12.713 26.871 1.00 82.31 354 GLN A CA 1
ATOM 2706 C C . GLN A 1 354 ? 6.076 12.475 25.548 1.00 82.31 354 GLN A C 1
ATOM 2708 O O . GLN A 1 354 ? 6.624 12.653 24.459 1.00 82.31 354 GLN A O 1
ATOM 2713 N N . ILE A 1 355 ? 4.800 12.089 25.631 1.00 81.75 355 ILE A N 1
ATOM 2714 C CA . ILE A 1 355 ? 3.926 11.884 24.471 1.00 81.75 355 ILE A CA 1
ATOM 2715 C C . ILE A 1 355 ? 3.164 13.183 24.182 1.00 81.75 355 ILE A C 1
ATOM 2717 O O . ILE A 1 355 ? 2.623 13.816 25.090 1.00 81.75 355 ILE A O 1
ATOM 2721 N N . THR A 1 356 ? 3.098 13.587 22.911 1.00 79.44 356 THR A N 1
ATOM 2722 C CA . THR A 1 356 ? 2.360 14.790 22.506 1.00 79.44 356 THR A CA 1
ATOM 2723 C C . THR A 1 356 ? 0.850 14.603 22.658 1.00 79.44 356 THR A C 1
ATOM 2725 O O . THR A 1 356 ? 0.308 13.510 22.512 1.00 79.44 356 THR A O 1
ATOM 2728 N N . THR A 1 357 ? 0.148 15.693 22.962 1.00 78.06 357 THR A N 1
ATOM 2729 C CA . THR A 1 357 ? -1.306 15.691 23.197 1.00 78.06 357 THR A CA 1
ATOM 2730 C C . THR A 1 357 ? -2.097 16.261 22.021 1.00 78.06 357 THR A C 1
ATOM 2732 O O . THR A 1 357 ? -3.325 16.213 22.033 1.00 78.06 357 THR A O 1
ATOM 2735 N N . ASP A 1 358 ? -1.416 16.745 20.976 1.00 80.31 358 ASP A N 1
ATOM 2736 C CA . ASP A 1 358 ? -2.006 17.476 19.843 1.00 80.31 358 ASP A CA 1
ATOM 2737 C C . ASP A 1 358 ? -3.097 16.689 19.104 1.00 80.31 358 ASP A C 1
ATOM 2739 O O . ASP A 1 358 ? -4.004 17.259 18.489 1.00 80.31 358 ASP A O 1
ATOM 2743 N N . LEU A 1 359 ? -3.025 15.359 19.168 1.00 83.38 359 LEU A N 1
ATOM 2744 C CA . LEU A 1 359 ? -3.946 14.462 18.485 1.00 83.38 359 LEU A CA 1
ATOM 2745 C C . LEU A 1 359 ? -5.079 13.951 19.385 1.00 83.38 359 LEU A C 1
ATOM 2747 O O . LEU A 1 359 ? -5.946 13.241 18.870 1.00 83.38 359 LEU A O 1
ATOM 2751 N N . VAL A 1 360 ? -5.134 14.329 20.669 1.00 88.44 360 VAL A N 1
ATOM 2752 C CA . VAL A 1 360 ? -6.152 13.869 21.631 1.00 88.44 360 VAL A CA 1
ATOM 2753 C C . VAL A 1 360 ? -7.096 14.997 22.030 1.00 88.44 360 VAL A C 1
ATOM 2755 O O . VAL A 1 360 ? -6.663 16.048 22.495 1.00 88.44 360 VAL A O 1
ATOM 2758 N N . ARG A 1 361 ? -8.408 14.768 21.907 1.00 88.94 361 ARG A N 1
ATOM 2759 C CA . ARG A 1 361 ? -9.428 15.705 22.408 1.00 88.94 361 ARG A CA 1
ATOM 2760 C C . ARG A 1 361 ? -10.566 14.980 23.105 1.00 88.94 361 ARG A C 1
ATOM 2762 O O . ARG A 1 361 ? -11.058 13.976 22.595 1.00 88.94 361 ARG A O 1
ATOM 2769 N N . VAL A 1 362 ? -11.010 15.528 24.227 1.00 87.81 362 VAL A N 1
ATOM 2770 C CA . VAL A 1 362 ? -12.233 15.126 24.918 1.00 87.81 362 VAL A CA 1
ATOM 2771 C C . VAL A 1 362 ? -13.387 16.008 24.437 1.00 87.81 362 VAL A C 1
ATOM 2773 O O . VAL A 1 362 ? -13.263 17.230 24.380 1.00 87.81 362 VAL A O 1
ATOM 2776 N N . ILE A 1 363 ? -14.493 15.378 24.057 1.00 85.44 363 ILE A N 1
ATOM 2777 C CA . ILE A 1 363 ? -15.693 15.997 23.498 1.00 85.44 363 ILE A CA 1
ATOM 2778 C C . ILE A 1 363 ? -16.871 15.659 24.411 1.00 85.44 363 ILE A C 1
ATOM 2780 O O . ILE A 1 363 ? -17.047 14.505 24.808 1.00 85.44 363 ILE A O 1
ATOM 2784 N N . GLU A 1 364 ? -17.663 16.678 24.733 1.00 81.75 364 GLU A N 1
ATOM 2785 C CA . GLU A 1 364 ? -18.919 16.510 25.460 1.00 81.75 364 GLU A CA 1
ATOM 2786 C C . GLU A 1 364 ? -20.001 15.998 24.511 1.00 81.75 364 GLU A C 1
ATOM 2788 O O . GLU A 1 364 ? -20.129 16.499 23.390 1.00 81.75 364 GLU A O 1
ATOM 2793 N N . TRP A 1 365 ? -20.756 14.997 24.953 1.00 77.06 365 TRP A N 1
ATOM 2794 C CA . TRP A 1 365 ? -21.970 14.576 24.268 1.00 77.06 365 TRP A CA 1
ATOM 2795 C C . TRP A 1 365 ? -23.037 15.673 24.363 1.00 77.06 365 TRP A C 1
ATOM 2797 O O . TRP A 1 365 ? -23.277 16.213 25.440 1.00 77.06 365 TRP A O 1
ATOM 2807 N N . ASP A 1 366 ? -23.691 15.968 23.242 1.00 72.25 366 ASP A N 1
ATOM 2808 C CA . ASP A 1 366 ? -24.796 16.921 23.143 1.00 72.25 366 ASP A CA 1
ATOM 2809 C C . ASP A 1 366 ? -25.846 16.348 22.178 1.00 72.25 366 ASP A C 1
ATOM 2811 O O . ASP A 1 366 ? -25.498 15.860 21.101 1.00 72.25 366 ASP A O 1
ATOM 2815 N N . ASP A 1 367 ? -27.122 16.405 22.568 1.00 66.00 367 ASP A N 1
ATOM 2816 C CA . ASP A 1 367 ? -28.264 15.974 21.747 1.00 66.00 367 ASP A CA 1
ATOM 2817 C C . ASP A 1 367 ? -28.583 16.978 20.620 1.00 66.00 367 ASP A C 1
ATOM 2819 O O . ASP A 1 367 ? -29.377 16.697 19.717 1.00 66.00 367 ASP A O 1
ATOM 2823 N N . SER A 1 368 ? -27.974 18.165 20.662 1.00 61.22 368 SER A N 1
ATOM 2824 C CA . SER A 1 368 ? -28.076 19.199 19.643 1.00 61.22 368 SER A CA 1
ATOM 2825 C C . SER A 1 368 ? -26.773 19.309 18.834 1.00 61.22 368 SER A C 1
ATOM 2827 O O . SER A 1 368 ? -25.710 19.567 19.384 1.00 61.22 368 SER A O 1
ATOM 2829 N N . TYR A 1 369 ? -26.895 19.164 17.504 1.00 52.69 369 TYR A N 1
ATOM 2830 C CA . TYR A 1 369 ? -25.857 19.124 16.445 1.00 52.69 369 TYR A CA 1
ATOM 2831 C C . TYR A 1 369 ? -25.332 17.752 15.998 1.00 52.69 369 TYR A C 1
ATOM 2833 O O . TYR A 1 369 ? -25.356 16.760 16.715 1.00 52.69 369 TYR A O 1
ATOM 2841 N N . ASP A 1 370 ? -24.856 17.726 14.745 1.00 62.81 370 ASP A N 1
ATOM 2842 C CA . ASP A 1 370 ? -24.230 16.575 14.096 1.00 62.81 370 ASP A CA 1
ATOM 2843 C C . ASP A 1 370 ? -22.885 16.248 14.763 1.00 62.81 370 ASP A C 1
ATOM 2845 O O . ASP A 1 370 ? -21.810 16.703 14.363 1.00 62.81 370 ASP A O 1
ATOM 2849 N N . VAL A 1 371 ? -22.956 15.450 15.829 1.00 63.44 371 VAL A N 1
ATOM 2850 C CA . VAL A 1 371 ? -21.802 14.936 16.571 1.00 63.44 371 VAL A CA 1
ATOM 2851 C C . VAL A 1 371 ? -20.789 14.260 15.626 1.00 63.44 371 VAL A C 1
ATOM 2853 O O . VAL A 1 371 ? -19.592 14.278 15.918 1.00 63.44 371 VAL A O 1
ATOM 2856 N N . LYS A 1 372 ? -21.202 13.754 14.449 1.00 62.75 372 LYS A N 1
ATOM 2857 C CA . LYS A 1 372 ? -20.299 13.114 13.474 1.00 62.75 372 LYS A CA 1
ATOM 2858 C C . LYS A 1 372 ? -19.229 14.072 12.945 1.00 62.75 372 LYS A C 1
ATOM 2860 O O . LYS A 1 372 ? -18.074 13.661 12.851 1.00 62.75 372 LYS A O 1
ATOM 2865 N N . GLU A 1 373 ? -19.566 15.337 12.682 1.00 63.41 373 GLU A N 1
ATOM 2866 C CA . GLU A 1 373 ? -18.604 16.347 12.201 1.00 63.41 373 GLU A CA 1
ATOM 2867 C C . GLU A 1 373 ? -17.585 16.759 13.275 1.00 63.41 373 GLU A C 1
ATOM 2869 O O . GLU A 1 373 ? -16.475 17.180 12.956 1.00 63.41 373 GLU A O 1
ATOM 2874 N N . ARG A 1 374 ? -17.939 16.631 14.562 1.00 66.31 374 ARG A N 1
ATOM 2875 C CA . ARG A 1 374 ? -17.042 16.954 15.689 1.00 66.31 374 ARG A CA 1
ATOM 2876 C C . ARG A 1 374 ? -16.187 15.763 16.117 1.00 66.31 374 ARG A C 1
ATOM 2878 O O . ARG A 1 374 ? -15.068 15.956 16.590 1.00 66.31 374 ARG A O 1
ATOM 2885 N N . LEU A 1 375 ? -16.704 14.542 15.970 1.00 70.50 375 LEU A N 1
ATOM 2886 C CA . LEU A 1 375 ? -15.997 13.305 16.310 1.00 70.50 375 LEU A CA 1
ATOM 2887 C C . LEU A 1 375 ? -14.861 12.979 15.344 1.00 70.50 375 LEU A C 1
ATOM 2889 O O . LEU A 1 375 ? -13.902 12.313 15.727 1.00 70.50 375 LEU A O 1
ATOM 2893 N N . PHE A 1 376 ? -14.949 13.449 14.107 1.00 68.12 376 PHE A N 1
ATOM 2894 C CA . PHE A 1 376 ? -13.963 13.171 13.080 1.00 68.12 376 PHE A CA 1
ATOM 2895 C C . PHE A 1 376 ? -13.618 14.471 12.353 1.00 68.12 376 PHE A C 1
ATOM 2897 O O . PHE A 1 376 ? -14.448 15.041 11.654 1.00 68.12 376 PHE A O 1
ATOM 2904 N N . ASP A 1 377 ? -12.383 14.955 12.510 1.00 60.75 377 ASP A N 1
ATOM 2905 C CA . ASP A 1 377 ? -11.944 16.164 11.807 1.00 60.75 377 ASP A CA 1
ATOM 2906 C C . ASP A 1 377 ? -11.810 15.878 10.296 1.00 60.75 377 ASP A C 1
ATOM 2908 O O . ASP A 1 377 ? -10.882 15.180 9.872 1.00 60.75 377 ASP A O 1
ATOM 2912 N N . GLY A 1 378 ? -12.677 16.473 9.472 1.00 62.75 378 GLY A N 1
ATOM 2913 C CA . GLY A 1 378 ? -12.574 16.446 8.008 1.00 62.75 378 GLY A CA 1
ATOM 2914 C C . GLY A 1 378 ? -13.392 15.341 7.326 1.00 62.75 378 GLY A C 1
ATOM 2915 O O . GLY A 1 378 ? -14.478 14.984 7.769 1.00 62.75 378 GLY A O 1
ATOM 2916 N N . LYS A 1 379 ? -12.909 14.831 6.182 1.00 59.22 379 LYS A N 1
ATOM 2917 C CA . LYS A 1 379 ? -13.614 13.803 5.395 1.00 59.22 379 LYS A CA 1
ATOM 2918 C C . LYS A 1 379 ? -13.500 12.444 6.100 1.00 59.22 379 LYS A C 1
ATOM 2920 O O . LYS A 1 379 ? -12.445 11.819 6.041 1.00 59.22 379 LYS A O 1
ATOM 2925 N N . ILE A 1 380 ? -14.581 12.017 6.749 1.00 61.88 380 ILE A N 1
ATOM 2926 C CA . ILE A 1 380 ? -14.663 10.776 7.536 1.00 61.88 380 ILE A CA 1
ATOM 2927 C C . ILE A 1 380 ? -14.550 9.554 6.623 1.00 61.88 380 ILE A C 1
ATOM 2929 O O . ILE A 1 380 ? -15.253 9.457 5.613 1.00 61.88 380 ILE A O 1
ATOM 2933 N N . ASN A 1 381 ? -13.711 8.591 6.999 1.00 64.19 381 ASN A N 1
ATOM 2934 C CA . ASN A 1 381 ? -13.669 7.285 6.361 1.00 64.19 381 ASN A CA 1
ATOM 2935 C C . ASN A 1 381 ? -14.306 6.254 7.295 1.00 64.19 381 ASN A C 1
ATOM 2937 O O . ASN A 1 381 ? -13.617 5.492 7.972 1.00 64.19 381 ASN A O 1
ATOM 2941 N N . HIS A 1 382 ? -15.642 6.195 7.283 1.00 59.94 382 HIS A N 1
ATOM 2942 C CA . HIS A 1 382 ? -16.463 5.318 8.137 1.00 59.94 382 HIS A CA 1
ATOM 2943 C C . HIS A 1 382 ? -16.089 3.818 8.088 1.00 59.94 382 HIS A C 1
ATOM 2945 O O . HIS A 1 382 ? -16.567 3.018 8.892 1.00 59.94 382 HIS A O 1
ATOM 2951 N N . ARG A 1 383 ? -15.257 3.400 7.127 1.00 59.16 383 ARG A N 1
ATOM 2952 C CA . ARG A 1 383 ? -14.789 2.017 6.980 1.00 59.16 383 ARG A CA 1
ATOM 2953 C C . ARG A 1 383 ? -13.534 1.706 7.785 1.00 59.16 383 ARG A C 1
ATOM 2955 O O . ARG A 1 383 ? -13.380 0.555 8.187 1.00 59.16 383 ARG A O 1
ATOM 2962 N N . LEU A 1 384 ? -12.663 2.688 8.004 1.00 63.47 384 LEU A N 1
ATOM 2963 C CA . LEU A 1 384 ? -11.411 2.512 8.743 1.00 63.47 384 LEU A CA 1
ATOM 2964 C C . LEU A 1 384 ? -11.419 3.227 10.084 1.00 63.47 384 LEU A C 1
ATOM 2966 O O . LEU A 1 384 ? -10.881 2.687 11.046 1.00 63.47 384 LEU A O 1
ATOM 2970 N N . ASP A 1 385 ? -12.042 4.401 10.160 1.00 72.19 385 ASP A N 1
ATOM 2971 C CA . ASP A 1 385 ? -12.208 5.098 11.424 1.00 72.19 385 ASP A CA 1
ATOM 2972 C C . ASP A 1 385 ? -13.010 4.217 12.388 1.00 72.19 385 ASP A C 1
ATOM 2974 O O . ASP A 1 385 ? -14.007 3.583 12.021 1.00 72.19 385 ASP A O 1
ATOM 2978 N N . ALA A 1 386 ? -12.510 4.108 13.616 1.00 76.75 386 ALA A N 1
ATOM 2979 C CA . ALA A 1 386 ? -13.005 3.139 14.579 1.00 76.75 386 ALA A CA 1
ATOM 2980 C C . ALA A 1 386 ? -13.670 3.844 15.755 1.00 76.75 386 ALA A C 1
ATOM 2982 O O . ALA A 1 386 ? -13.117 4.783 16.321 1.00 76.75 386 ALA A O 1
ATOM 2983 N N . MET A 1 387 ? -14.835 3.345 16.156 1.00 75.88 387 MET A N 1
ATOM 2984 C CA . MET A 1 387 ? -15.466 3.712 17.415 1.00 75.88 387 MET A CA 1
ATOM 2985 C C . MET A 1 387 ? -15.308 2.552 18.395 1.00 75.88 387 MET A C 1
ATOM 2987 O O . MET A 1 387 ? -15.661 1.414 18.089 1.00 75.88 387 MET A O 1
ATOM 2991 N N . VAL A 1 388 ? -14.744 2.842 19.561 1.00 80.25 388 VAL A N 1
ATOM 2992 C CA . VAL A 1 388 ? -14.516 1.895 20.649 1.00 80.25 388 VAL A CA 1
ATOM 2993 C C . VAL A 1 388 ? -15.370 2.334 21.825 1.00 80.25 388 VAL A C 1
ATOM 2995 O O . VAL A 1 388 ? -15.171 3.414 22.374 1.00 80.25 388 VAL A O 1
ATOM 2998 N N . ALA A 1 389 ? -16.317 1.496 22.231 1.00 73.12 389 ALA A N 1
ATOM 2999 C CA . ALA A 1 389 ? -17.081 1.729 23.447 1.00 73.12 389 ALA A CA 1
ATOM 3000 C C . ALA A 1 389 ? -16.331 1.143 24.652 1.00 73.12 389 ALA A C 1
ATOM 3002 O O . ALA A 1 389 ? -16.067 -0.058 24.703 1.00 73.12 389 ALA A O 1
ATOM 3003 N N . LEU A 1 390 ? -15.995 1.992 25.622 1.00 72.19 390 LEU A N 1
ATOM 3004 C CA . LEU A 1 390 ? -15.494 1.595 26.934 1.00 72.19 390 LEU A CA 1
ATOM 3005 C C . LEU A 1 390 ? -16.602 1.821 27.956 1.00 72.19 390 LEU A C 1
ATOM 3007 O O . LEU A 1 390 ? -16.883 2.952 28.358 1.00 72.19 390 LEU A O 1
ATOM 3011 N N . GLN A 1 391 ? -17.237 0.728 28.372 1.00 64.38 391 GLN A N 1
ATOM 3012 C CA . GLN A 1 391 ? -18.298 0.762 29.368 1.00 64.38 391 GLN A CA 1
ATOM 3013 C C . GLN A 1 391 ? -17.748 0.329 30.731 1.00 64.38 391 GLN A C 1
ATOM 3015 O O . GLN A 1 391 ? -17.334 -0.816 30.902 1.00 64.38 391 GLN A O 1
ATOM 3020 N N . SER A 1 392 ? -17.774 1.229 31.717 1.00 49.75 392 SER A N 1
ATOM 3021 C CA . SER A 1 392 ? -17.614 0.863 33.126 1.00 49.75 392 SER A CA 1
ATOM 3022 C C . SER A 1 392 ? -19.004 0.720 33.740 1.00 49.75 392 SER A C 1
ATOM 3024 O O . SER A 1 392 ? -19.583 1.688 34.226 1.00 49.75 392 SER A O 1
ATOM 3026 N N . VAL A 1 393 ? -19.582 -0.483 33.697 1.00 46.78 393 VAL A N 1
ATOM 3027 C CA . VAL A 1 393 ? -20.847 -0.748 34.396 1.00 46.78 393 VAL A CA 1
ATOM 3028 C C . VAL A 1 393 ? -20.558 -0.938 35.882 1.00 46.78 393 VAL A C 1
ATOM 3030 O O . VAL A 1 393 ? -20.125 -2.004 36.307 1.00 46.78 393 VAL A O 1
ATOM 3033 N N . THR A 1 394 ? -20.880 0.062 36.694 1.00 38.09 394 THR A N 1
ATOM 3034 C CA . THR A 1 394 ? -21.216 -0.142 38.111 1.00 38.09 394 THR A CA 1
ATOM 3035 C C . THR A 1 394 ? -22.690 0.186 38.359 1.00 38.09 394 THR A C 1
ATOM 3037 O O . THR A 1 394 ? -23.036 0.919 39.276 1.00 38.09 394 THR A O 1
ATOM 3040 N N . LYS A 1 395 ? -23.604 -0.383 37.559 1.00 40.88 395 LYS A N 1
ATOM 3041 C CA . LYS A 1 395 ? -25.009 -0.552 37.972 1.00 40.88 395 LYS A CA 1
ATOM 3042 C C . LYS A 1 395 ? -25.185 -2.005 38.421 1.00 40.88 395 LYS A C 1
ATOM 3044 O O . LYS A 1 395 ? -25.186 -2.924 37.609 1.00 40.88 395 LYS A O 1
ATOM 3049 N N . THR A 1 396 ? -25.237 -2.203 39.738 1.00 34.28 396 THR A N 1
ATOM 3050 C CA . THR A 1 396 ? -25.621 -3.467 40.379 1.00 34.28 396 THR A CA 1
ATOM 3051 C C . THR A 1 396 ? -27.041 -3.868 39.963 1.00 34.28 396 THR A C 1
ATOM 3053 O O . THR A 1 396 ? -27.846 -3.015 39.594 1.00 34.28 396 THR A O 1
ATOM 3056 N N . GLU A 1 397 ? -27.337 -5.169 40.042 1.00 34.00 397 GLU A N 1
ATOM 3057 C CA . GLU A 1 397 ? -28.513 -5.904 39.526 1.00 34.00 397 GLU A CA 1
ATOM 3058 C C . GLU A 1 397 ? -29.925 -5.337 39.832 1.00 34.00 397 GLU A C 1
ATOM 3060 O O . GLU A 1 397 ? -30.907 -5.900 39.361 1.00 34.00 397 GLU A O 1
ATOM 3065 N N . ASN A 1 398 ? -30.069 -4.225 40.562 1.00 38.00 398 ASN A N 1
ATOM 3066 C CA . ASN A 1 398 ? -31.359 -3.695 41.022 1.00 38.00 398 ASN A CA 1
ATOM 3067 C C . ASN A 1 398 ? -31.805 -2.348 40.426 1.00 38.00 398 ASN A C 1
ATOM 3069 O O . ASN A 1 398 ? -32.923 -1.927 40.715 1.00 38.00 398 ASN A O 1
ATOM 3073 N N . ASN A 1 399 ? -31.012 -1.680 39.582 1.00 42.56 399 ASN A N 1
ATOM 3074 C CA . ASN A 1 399 ? -31.482 -0.483 38.872 1.00 42.56 399 ASN A CA 1
ATOM 3075 C C . ASN A 1 399 ? -31.750 -0.806 37.403 1.00 42.56 399 ASN A C 1
ATOM 3077 O O . ASN A 1 399 ? -30.839 -1.161 36.655 1.00 42.56 399 ASN A O 1
ATOM 3081 N N . LYS A 1 400 ? -33.024 -0.688 37.006 1.00 43.41 400 LYS A N 1
ATOM 3082 C CA . LYS A 1 400 ? -33.469 -0.799 35.613 1.00 43.41 400 LYS A CA 1
ATOM 3083 C C . LYS A 1 400 ? -32.593 0.100 34.734 1.00 43.41 400 LYS A C 1
ATOM 3085 O O . LYS A 1 400 ? -32.402 1.269 35.064 1.00 43.41 400 LYS A O 1
ATOM 3090 N N . ARG A 1 401 ? -32.058 -0.462 33.644 1.00 48.81 401 ARG A N 1
ATOM 3091 C CA . ARG A 1 401 ? -31.451 0.315 32.555 1.00 48.81 401 ARG A CA 1
ATOM 3092 C C . ARG A 1 401 ? -32.473 1.347 32.093 1.00 48.81 401 ARG A C 1
ATOM 3094 O O . ARG A 1 401 ? -33.638 0.990 31.906 1.00 48.81 401 ARG A O 1
ATOM 3101 N N . ASP A 1 402 ? -32.057 2.599 31.970 1.00 51.97 402 ASP A N 1
ATOM 3102 C CA . ASP A 1 402 ? -32.932 3.630 31.430 1.00 51.97 402 ASP A CA 1
ATOM 3103 C C . ASP A 1 402 ? -32.874 3.530 29.906 1.00 51.97 402 ASP A C 1
ATOM 3105 O O . ASP A 1 402 ? -31.998 4.097 29.263 1.00 51.97 402 ASP A O 1
ATOM 3109 N N . GLU A 1 403 ? -33.783 2.746 29.324 1.00 50.66 403 GLU A N 1
ATOM 3110 C CA . GLU A 1 403 ? -33.899 2.569 27.867 1.00 50.66 403 GLU A CA 1
ATOM 3111 C C . GLU A 1 403 ? -34.182 3.892 27.122 1.00 50.66 403 GLU A C 1
ATOM 3113 O O . GLU A 1 403 ? -34.155 3.920 25.892 1.00 50.66 403 GLU A O 1
ATOM 3118 N N . ASN A 1 404 ? -34.434 4.990 27.849 1.00 53.22 404 ASN A N 1
ATOM 3119 C CA . ASN A 1 404 ? -34.612 6.327 2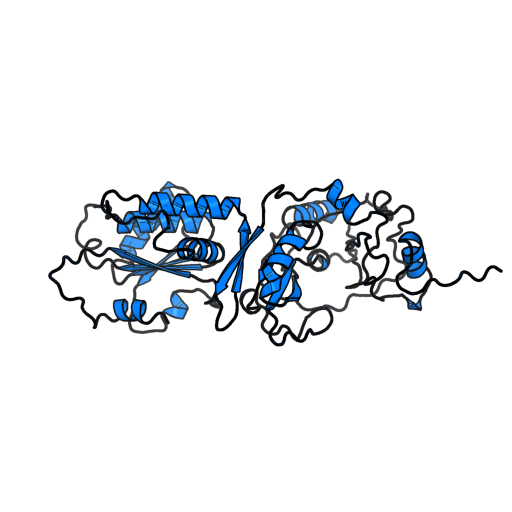7.295 1.00 53.22 404 ASN A CA 1
ATOM 3120 C C . ASN A 1 404 ? -33.351 7.208 27.333 1.00 53.22 404 ASN A C 1
ATOM 3122 O O . ASN A 1 404 ? -33.458 8.343 26.873 1.00 53.22 404 ASN A O 1
ATOM 3126 N N . ASP A 1 405 ? -32.190 6.749 27.832 1.00 62.06 405 ASP A N 1
ATOM 3127 C CA . ASP A 1 405 ? -30.947 7.538 27.747 1.00 62.06 405 ASP A CA 1
ATOM 3128 C C . ASP A 1 405 ? -30.542 7.717 26.265 1.00 62.06 405 ASP A C 1
ATOM 3130 O O . ASP A 1 405 ? -30.203 6.731 25.592 1.00 62.06 405 ASP A O 1
ATOM 3134 N N . PRO A 1 406 ? -30.558 8.956 25.727 1.00 61.72 406 PRO A N 1
ATOM 3135 C CA . PRO A 1 406 ? -30.189 9.235 24.341 1.00 61.72 406 PRO A CA 1
ATOM 3136 C C . PRO A 1 406 ? -28.779 8.756 23.974 1.00 61.72 406 PRO A C 1
ATOM 3138 O O . PRO A 1 406 ? -28.545 8.371 22.826 1.00 61.72 406 PRO A O 1
ATOM 3141 N N . PHE A 1 407 ? -27.849 8.722 24.933 1.00 62.16 407 PHE A N 1
ATOM 3142 C CA . PHE A 1 407 ? -26.471 8.300 24.701 1.00 62.16 407 PHE A CA 1
ATOM 3143 C C . PHE A 1 407 ? -26.321 6.773 24.664 1.00 62.16 407 PHE A C 1
ATOM 3145 O O . PHE A 1 407 ? -25.651 6.243 23.772 1.00 62.16 407 PHE A O 1
ATOM 3152 N N . GLU A 1 408 ? -27.000 6.033 25.554 1.00 63.06 408 GLU A N 1
ATOM 3153 C CA . GLU A 1 408 ? -27.086 4.568 25.429 1.00 63.06 408 GLU A CA 1
ATOM 3154 C C . GLU A 1 408 ? -27.786 4.176 24.123 1.00 63.06 408 GLU A C 1
ATOM 3156 O O . GLU A 1 408 ? -27.345 3.252 23.434 1.00 63.06 408 GLU A O 1
ATOM 3161 N N . ARG A 1 409 ? -28.826 4.918 23.725 1.00 64.06 409 ARG A N 1
ATOM 3162 C CA . ARG A 1 409 ? -29.515 4.715 22.450 1.00 64.06 409 ARG A CA 1
ATOM 3163 C C . ARG A 1 409 ? -28.610 4.991 21.247 1.00 64.06 409 ARG A C 1
ATOM 3165 O O . ARG A 1 409 ? -28.618 4.204 20.305 1.00 64.06 409 ARG A O 1
ATOM 3172 N N . PHE A 1 410 ? -27.791 6.043 21.278 1.00 65.62 410 PHE A N 1
ATOM 3173 C CA . PHE A 1 410 ? -26.786 6.320 20.244 1.00 65.62 410 PHE A CA 1
ATOM 3174 C C . PHE A 1 410 ? -25.798 5.154 20.068 1.00 65.62 410 PHE A C 1
ATOM 3176 O O . PHE A 1 410 ? -25.525 4.736 18.940 1.00 65.62 410 PHE A O 1
ATOM 3183 N N . LEU A 1 411 ? -25.314 4.577 21.172 1.00 63.06 411 LEU A N 1
ATOM 3184 C CA . LEU A 1 411 ? -24.405 3.427 21.141 1.00 63.06 411 LEU A CA 1
ATOM 3185 C C . LEU A 1 411 ? -25.080 2.149 20.625 1.00 63.06 411 LEU A C 1
ATOM 3187 O O . LEU A 1 411 ? -24.442 1.366 19.921 1.00 63.06 411 LEU A O 1
ATOM 3191 N N . GLN A 1 412 ? -26.359 1.940 20.950 1.00 57.09 412 GLN A N 1
ATOM 3192 C CA . GLN A 1 412 ? -27.139 0.786 20.492 1.00 57.09 412 GLN A CA 1
ATOM 3193 C C . GLN A 1 412 ? -27.566 0.892 19.022 1.00 57.09 412 GLN A C 1
ATOM 3195 O O . GLN A 1 412 ? -27.587 -0.117 18.319 1.00 57.09 412 GLN A O 1
ATOM 3200 N N . GLU A 1 413 ? -27.902 2.094 18.543 1.00 53.91 413 GLU A N 1
ATOM 3201 C CA . GLU A 1 413 ? -28.339 2.317 17.159 1.00 53.91 413 GLU A CA 1
ATOM 3202 C C . GLU A 1 413 ? -27.191 2.219 16.137 1.00 53.91 413 GLU A C 1
ATOM 3204 O O . GLU A 1 413 ? -27.470 2.058 14.949 1.00 53.91 413 GLU A O 1
ATOM 3209 N N . GLY A 1 414 ? -25.922 2.271 16.572 1.00 48.59 414 GLY A N 1
ATOM 3210 C CA . GLY A 1 414 ? -24.754 1.899 15.760 1.00 48.59 414 GLY A CA 1
ATOM 3211 C C . GLY A 1 414 ? -24.640 2.605 14.399 1.00 48.59 414 GLY A C 1
ATOM 3212 O O . GLY A 1 414 ? -24.235 1.970 13.424 1.00 48.59 414 GLY A O 1
ATOM 3213 N N . LYS A 1 415 ? -25.041 3.882 14.311 1.00 36.94 415 LYS A N 1
ATOM 3214 C CA . LYS A 1 415 ? -25.136 4.659 13.057 1.00 36.94 415 LYS A CA 1
ATOM 3215 C C . LYS A 1 415 ? -23.905 5.471 12.679 1.00 36.94 415 LYS A C 1
ATOM 3217 O O . LYS A 1 415 ? -23.365 6.190 13.541 1.00 36.94 415 LYS A O 1
#

Radius of gyration: 27.18 Å; chains: 1; bounding box: 62×47×93 Å